Protein AF-A0A6M0C3X0-F1 (afdb_monomer_lite)

Foldseek 3Di:
DFDDPPDVLVVVLVVVQLVLCLDLVSLAFEDAAEDELVVLVVLPDPDDSLLSVLLQLVLSVLVCQQPSPNYDVQSNVLSCVLCVVLVNNVLVVQDDPPDRDSVSSSNSSSVRVVPDPDPSLVSVVVNQVSSCVVPVRHAYHYHYDGLVVCVVPVRSLVSVLVVVLVNLVVCCVPPVPDGRYYYDHDDDPVSVCCSLVVDVSSVVRCVVVDDDDAQDDPVRLVVVLVVVLCQLCQQCVQPPCSVVLNVQLVVQDPDPDSHPVSSCCRNVVSNVVSCCVRPVPDPPVPLLVVQQVVLVVVCCVQCVVVVVDPQKDKDRKDALDWDAFQAPRDTDGARTKMFIDGNNHGQEIEGEHGDQGQCLVVVVVVVLVSCVRNPAAQDDDPPGRHHAAEYEYQDYDVSSCSVCVVSRYHYHHDDDDNPPPDDDDDDDDDDDDDDDDDDDDDDDDDDDDLQAQALLPHDLVLVCVLLPPLPDDSVLSVVSNVVSVVPQQPDLVSSCVVSVPDVSSSVVVVVSVVVSNHDRDD

pLDDT: mean 77.91, std 17.16, range [23.22, 95.31]

Structure (mmCIF, N/CA/C/O backbone):
data_AF-A0A6M0C3X0-F1
#
_entry.id   AF-A0A6M0C3X0-F1
#
loop_
_atom_site.group_PDB
_atom_site.id
_atom_site.type_symbol
_atom_site.label_atom_id
_atom_site.label_alt_id
_atom_site.label_comp_id
_atom_site.label_asym_id
_atom_site.label_entity_id
_atom_site.label_seq_id
_atom_site.pdbx_PDB_ins_code
_atom_site.Cartn_x
_atom_site.Cartn_y
_atom_site.Cartn_z
_atom_site.occupancy
_atom_site.B_iso_or_equiv
_atom_site.auth_seq_id
_atom_site.auth_comp_id
_atom_site.auth_asym_id
_atom_site.auth_atom_id
_atom_site.pdbx_PDB_model_num
ATOM 1 N N . MET A 1 1 ? 10.746 2.101 22.761 1.00 28.36 1 MET A N 1
ATOM 2 C CA . MET A 1 1 ? 11.805 2.756 21.949 1.00 28.36 1 MET A CA 1
ATOM 3 C C . MET A 1 1 ? 11.335 2.707 20.509 1.00 28.36 1 MET A C 1
ATOM 5 O O . MET A 1 1 ? 11.129 1.598 20.036 1.00 28.36 1 MET A O 1
ATOM 9 N N . ALA A 1 2 ? 11.105 3.856 19.858 1.00 27.30 2 ALA A N 1
ATOM 10 C CA . ALA A 1 2 ? 10.374 3.912 18.584 1.00 27.30 2 ALA A CA 1
ATOM 11 C C . ALA A 1 2 ? 10.942 2.934 17.539 1.00 27.30 2 ALA A C 1
ATOM 13 O O . ALA A 1 2 ? 12.128 2.980 17.197 1.00 27.30 2 ALA A O 1
ATOM 14 N N . ALA A 1 3 ? 10.101 2.012 17.077 1.00 32.88 3 ALA A N 1
ATOM 15 C CA . ALA A 1 3 ? 10.503 0.918 16.213 1.00 32.88 3 ALA A CA 1
ATOM 16 C C . ALA A 1 3 ? 10.848 1.430 14.807 1.00 32.88 3 ALA A C 1
ATOM 18 O O . ALA A 1 3 ? 9.966 1.859 14.071 1.00 32.88 3 ALA A O 1
ATOM 19 N N . PHE A 1 4 ? 12.127 1.320 14.425 1.00 40.31 4 PHE A N 1
ATOM 20 C CA . PHE A 1 4 ? 12.631 1.690 13.095 1.00 40.31 4 PHE A CA 1
ATOM 21 C C . PHE A 1 4 ? 11.712 1.244 11.944 1.00 40.31 4 PHE A C 1
ATOM 23 O O . PHE A 1 4 ? 11.176 0.129 11.980 1.00 40.31 4 PHE A O 1
ATOM 30 N N . LEU A 1 5 ? 11.657 2.070 10.892 1.00 38.56 5 LEU A N 1
ATOM 31 C CA . LEU A 1 5 ? 11.072 1.782 9.575 1.00 38.56 5 LEU A CA 1
ATOM 32 C C . LEU A 1 5 ? 11.358 0.345 9.098 1.00 38.56 5 LEU A C 1
ATOM 34 O O . LEU A 1 5 ? 12.407 -0.234 9.389 1.00 38.56 5 LEU A O 1
ATOM 38 N N . GLY A 1 6 ? 10.402 -0.255 8.383 1.00 47.75 6 GLY A N 1
ATOM 39 C CA . GLY A 1 6 ? 10.494 -1.664 7.984 1.00 47.75 6 GLY A CA 1
ATOM 40 C C . GLY A 1 6 ? 10.479 -2.615 9.186 1.00 47.75 6 GLY A C 1
ATOM 41 O O . GLY A 1 6 ? 11.300 -3.531 9.282 1.00 47.75 6 GLY A O 1
ATOM 42 N N . SER A 1 7 ? 9.619 -2.357 10.176 1.00 61.41 7 SER A N 1
ATOM 43 C CA . SER A 1 7 ? 9.291 -3.344 11.212 1.00 61.41 7 SER A CA 1
ATOM 44 C C . SER A 1 7 ? 8.115 -4.191 10.721 1.00 61.41 7 SER A C 1
ATOM 46 O O . SER A 1 7 ? 7.208 -3.648 10.098 1.00 61.41 7 SER A O 1
ATOM 48 N N . GLY A 1 8 ? 8.102 -5.507 10.976 1.00 64.88 8 GLY A N 1
ATOM 49 C CA . GLY A 1 8 ? 7.090 -6.410 10.390 1.00 64.88 8 GLY A CA 1
ATOM 50 C C . GLY A 1 8 ? 5.639 -6.004 10.690 1.00 64.88 8 GLY A C 1
ATOM 51 O O . GLY A 1 8 ? 4.750 -6.216 9.871 1.00 64.88 8 GLY A O 1
ATOM 52 N N . LYS A 1 9 ? 5.423 -5.326 11.824 1.00 75.19 9 LYS A N 1
ATOM 53 C CA . LYS A 1 9 ? 4.144 -4.731 12.227 1.00 75.19 9 LYS A CA 1
ATOM 54 C C . LYS A 1 9 ? 3.730 -3.545 11.328 1.00 75.19 9 LYS A C 1
ATOM 56 O O . LYS A 1 9 ? 2.585 -3.477 10.895 1.00 75.19 9 LYS A O 1
ATOM 61 N N . THR A 1 10 ? 4.678 -2.673 10.971 1.00 71.44 10 THR A N 1
ATOM 62 C CA . THR A 1 10 ? 4.499 -1.559 10.024 1.00 71.44 10 THR A CA 1
ATOM 63 C C . THR A 1 10 ? 4.261 -2.092 8.616 1.00 71.44 10 THR A C 1
ATOM 65 O O . THR A 1 10 ? 3.322 -1.674 7.948 1.00 71.44 10 THR A O 1
ATOM 68 N N . SER A 1 11 ? 5.060 -3.075 8.187 1.00 69.81 11 SER A N 1
ATOM 69 C CA . SER A 1 11 ? 4.903 -3.739 6.888 1.00 69.81 11 SER A CA 1
ATOM 70 C C . SER A 1 11 ? 3.534 -4.410 6.742 1.00 69.81 11 SER A C 1
ATOM 72 O O . SER A 1 11 ? 2.949 -4.344 5.666 1.00 69.81 11 SER A O 1
ATOM 74 N N . LEU A 1 12 ? 2.988 -4.993 7.818 1.00 74.81 12 LEU A N 1
ATOM 75 C CA . LEU A 1 12 ? 1.622 -5.520 7.834 1.00 74.81 12 LEU A CA 1
ATOM 76 C C . LEU A 1 12 ? 0.574 -4.412 7.656 1.00 74.81 12 LEU A C 1
ATOM 78 O O . LEU A 1 12 ? -0.332 -4.581 6.845 1.00 74.81 12 LEU A O 1
ATOM 82 N N . LEU A 1 13 ? 0.686 -3.283 8.367 1.00 81.19 13 LEU A N 1
ATOM 83 C CA . LEU A 1 13 ? -0.263 -2.174 8.208 1.00 81.19 13 LEU A CA 1
ATOM 84 C C . LEU A 1 13 ? -0.214 -1.570 6.798 1.00 81.19 13 LEU A C 1
ATOM 86 O O . LEU A 1 13 ? -1.268 -1.389 6.193 1.00 81.19 13 LEU A O 1
ATOM 90 N N . THR A 1 14 ? 0.979 -1.348 6.241 1.00 76.44 14 THR A N 1
ATOM 91 C CA . THR A 1 14 ? 1.135 -0.878 4.854 1.00 76.44 14 THR A CA 1
ATOM 92 C C . THR A 1 14 ? 0.569 -1.890 3.857 1.00 76.44 14 THR A C 1
ATOM 94 O O . THR A 1 14 ? -0.170 -1.506 2.953 1.00 76.44 14 THR A O 1
ATOM 97 N N . TYR A 1 15 ? 0.815 -3.191 4.052 1.00 74.56 15 TYR A N 1
ATOM 98 C CA . TYR A 1 15 ? 0.227 -4.235 3.211 1.00 74.56 15 TYR A CA 1
ATOM 99 C C . TYR A 1 15 ? -1.308 -4.250 3.284 1.00 74.56 15 TYR A C 1
ATOM 101 O O . TYR A 1 15 ? -1.959 -4.362 2.246 1.00 74.56 15 TYR A O 1
ATOM 109 N N . LEU A 1 16 ? -1.901 -4.106 4.475 1.00 79.00 16 LEU A N 1
ATOM 110 C CA . LEU A 1 16 ? -3.356 -4.020 4.637 1.00 79.00 16 LEU A CA 1
ATOM 111 C C . LEU A 1 16 ? -3.921 -2.775 3.940 1.00 79.00 16 LEU A C 1
ATOM 113 O O . LEU A 1 16 ? -4.847 -2.910 3.143 1.00 79.00 16 LEU A O 1
ATOM 117 N N . HIS A 1 17 ? -3.317 -1.603 4.164 1.00 82.00 17 HIS A N 1
ATOM 118 C CA . HIS A 1 17 ? -3.693 -0.337 3.530 1.00 82.00 17 HIS A CA 1
ATOM 119 C C . HIS A 1 17 ? -3.695 -0.448 1.997 1.00 82.00 17 HIS A C 1
ATOM 121 O O . HIS A 1 17 ? -4.724 -0.244 1.352 1.00 82.00 17 HIS A O 1
ATOM 127 N N . GLU A 1 18 ? -2.571 -0.869 1.414 1.00 73.81 18 GLU A N 1
ATOM 128 C CA . GLU A 1 18 ? -2.433 -1.115 -0.024 1.00 73.81 18 GLU A CA 1
ATOM 129 C C . GLU A 1 18 ? -3.408 -2.183 -0.556 1.00 73.81 18 GLU A C 1
ATOM 131 O O . GLU A 1 18 ? -3.820 -2.124 -1.713 1.00 73.81 18 GLU A O 1
ATOM 136 N N . LEU A 1 19 ? -3.763 -3.204 0.238 1.00 73.38 19 LEU A N 1
ATOM 137 C CA . LEU A 1 19 ? -4.697 -4.252 -0.191 1.00 73.38 19 LEU A CA 1
ATOM 138 C C . LEU A 1 19 ? -6.124 -3.707 -0.285 1.00 73.38 19 LEU A C 1
ATOM 140 O O . LEU A 1 19 ? -6.834 -4.045 -1.230 1.00 73.38 19 LEU A O 1
ATOM 144 N N . THR A 1 20 ? -6.517 -2.832 0.640 1.00 72.31 20 THR A N 1
ATOM 145 C CA . THR A 1 20 ? -7.802 -2.130 0.573 1.00 72.31 20 THR A CA 1
ATOM 146 C C . THR A 1 20 ? -7.845 -1.056 -0.517 1.00 72.31 20 THR A C 1
ATOM 148 O O . THR A 1 20 ? -8.869 -0.930 -1.179 1.00 72.31 20 THR A O 1
ATOM 151 N N . THR A 1 21 ? -6.758 -0.322 -0.784 1.00 69.81 21 THR A N 1
ATOM 152 C CA . THR A 1 21 ? -6.765 0.727 -1.825 1.00 69.81 21 THR A CA 1
ATOM 153 C C . THR A 1 21 ? -6.617 0.195 -3.253 1.00 69.81 21 THR A C 1
ATOM 155 O O . THR A 1 21 ? -7.042 0.868 -4.184 1.00 69.81 21 THR A O 1
ATOM 158 N N . THR A 1 22 ? -6.071 -1.011 -3.460 1.00 68.25 22 THR A N 1
ATOM 159 C CA . THR A 1 22 ? -5.937 -1.620 -4.807 1.00 68.25 22 THR A CA 1
ATOM 160 C C . THR A 1 22 ? -7.127 -2.483 -5.244 1.00 68.25 22 THR A C 1
ATOM 162 O O . THR A 1 22 ? -7.141 -2.976 -6.375 1.00 68.25 22 THR A O 1
ATOM 165 N N . GLN A 1 23 ? -8.138 -2.674 -4.389 1.00 73.69 23 GLN A N 1
ATOM 166 C CA . GLN A 1 23 ? -9.335 -3.462 -4.701 1.00 73.69 23 GLN A CA 1
ATOM 167 C C . GLN A 1 23 ? -10.569 -2.570 -4.887 1.00 73.69 23 GLN A C 1
ATOM 169 O O . GLN A 1 23 ? -11.044 -1.940 -3.945 1.00 73.69 23 GLN A O 1
ATOM 174 N N . SER A 1 24 ? -11.154 -2.604 -6.086 1.00 69.19 24 SER A N 1
ATOM 175 C CA . SER A 1 24 ? -12.258 -1.728 -6.519 1.00 69.19 24 SER A CA 1
ATOM 176 C C . SER A 1 24 ? -13.534 -1.794 -5.668 1.00 69.19 24 SER A C 1
ATOM 178 O O . SER A 1 24 ? -14.304 -0.835 -5.642 1.00 69.19 24 SER A O 1
ATOM 180 N N . ASN A 1 25 ? -13.767 -2.903 -4.958 1.00 71.88 25 ASN A N 1
ATOM 181 C CA . ASN A 1 25 ? -14.879 -3.026 -4.011 1.00 71.88 25 ASN A CA 1
ATOM 182 C C . ASN A 1 25 ? -14.646 -2.199 -2.737 1.00 71.88 25 ASN A C 1
ATOM 184 O O . ASN A 1 25 ? -15.593 -1.637 -2.201 1.00 71.88 25 ASN A O 1
ATOM 188 N N . TYR A 1 26 ? -13.405 -2.106 -2.258 1.00 76.50 26 TYR A N 1
ATOM 189 C CA . TYR A 1 26 ? -13.052 -1.323 -1.072 1.00 76.50 26 TYR A CA 1
ATOM 190 C C . TYR A 1 26 ? -12.818 0.150 -1.433 1.00 76.50 26 TYR A C 1
ATOM 192 O O . TYR A 1 26 ? -13.297 1.029 -0.725 1.00 76.50 26 TYR A O 1
ATOM 200 N N . GLU A 1 27 ? -12.200 0.426 -2.584 1.00 75.00 27 GLU A N 1
ATOM 201 C CA . GLU A 1 27 ? -11.967 1.769 -3.149 1.00 75.00 27 GLU A CA 1
ATOM 202 C C . GLU A 1 27 ? -13.231 2.661 -3.201 1.00 75.00 27 GLU A C 1
ATOM 204 O O . GLU A 1 27 ? -13.139 3.884 -3.071 1.00 75.00 27 GLU A O 1
ATOM 209 N N . LYS A 1 28 ? -14.410 2.042 -3.369 1.00 83.88 28 LYS A N 1
ATOM 210 C CA . LYS A 1 28 ? -15.728 2.700 -3.476 1.00 83.88 28 LYS A CA 1
ATOM 211 C C . LYS A 1 28 ? -16.573 2.660 -2.200 1.00 83.88 28 LYS A C 1
ATOM 213 O O . LYS A 1 28 ? -17.499 3.456 -2.066 1.00 83.88 28 LYS A O 1
ATOM 218 N N . HIS A 1 29 ? -16.272 1.727 -1.297 1.00 89.00 29 HIS A N 1
ATOM 219 C CA . HIS A 1 29 ? -17.084 1.395 -0.120 1.00 89.00 29 HIS A CA 1
ATOM 220 C C . HIS A 1 29 ? -16.247 1.389 1.170 1.00 89.00 29 HIS A C 1
ATOM 222 O O . HIS A 1 29 ? -16.525 0.628 2.098 1.00 89.00 29 HIS A O 1
ATOM 228 N N . SER A 1 30 ? -15.187 2.201 1.245 1.00 90.50 30 SER A N 1
ATOM 229 C CA . SER A 1 30 ? -14.427 2.372 2.483 1.00 90.50 30 SER A CA 1
ATOM 230 C C . SER A 1 30 ? -13.700 3.710 2.603 1.00 90.50 30 SER A C 1
ATOM 232 O O . SER A 1 30 ? -13.371 4.364 1.613 1.00 90.50 30 SER A O 1
ATOM 234 N N . VAL A 1 31 ? -13.409 4.079 3.852 1.00 92.00 31 VAL A N 1
ATOM 235 C CA . VAL A 1 31 ? -12.349 5.029 4.213 1.00 92.00 31 VAL A CA 1
ATOM 236 C C . VAL A 1 31 ? -11.268 4.243 4.942 1.00 92.00 31 VAL A C 1
ATOM 238 O O . VAL A 1 31 ? -11.559 3.561 5.925 1.00 92.00 31 VAL A O 1
ATOM 241 N N . VAL A 1 32 ? -10.024 4.360 4.479 1.00 90.81 32 VAL A N 1
ATOM 242 C CA . VAL A 1 32 ? -8.858 3.703 5.081 1.00 90.81 32 VAL A CA 1
ATOM 243 C C . VAL A 1 32 ? -7.817 4.759 5.422 1.00 90.81 32 VAL A C 1
ATOM 245 O O . VAL A 1 32 ? -7.410 5.531 4.557 1.00 90.81 32 VAL A O 1
ATOM 248 N N . ILE A 1 33 ? -7.409 4.817 6.690 1.00 91.19 33 ILE A N 1
ATOM 249 C CA . ILE A 1 33 ? -6.512 5.853 7.218 1.00 91.19 33 ILE A CA 1
ATOM 250 C C . ILE A 1 33 ? -5.393 5.180 8.015 1.00 91.19 33 ILE A C 1
ATOM 252 O O . ILE A 1 33 ? -5.630 4.620 9.087 1.00 91.19 33 ILE A O 1
ATOM 256 N N . GLN A 1 34 ? -4.166 5.243 7.492 1.00 90.38 34 GLN A N 1
ATOM 257 C CA . GLN A 1 34 ? -2.955 4.756 8.159 1.00 90.38 34 GLN A CA 1
ATOM 258 C C . GLN A 1 34 ? -2.162 5.923 8.759 1.00 90.38 34 GLN A C 1
ATOM 260 O O . GLN A 1 34 ? -1.884 6.906 8.073 1.00 90.38 34 GLN A O 1
ATOM 265 N N . PHE A 1 35 ? -1.781 5.823 10.036 1.00 89.00 35 PHE A N 1
ATOM 266 C CA . PHE A 1 35 ? -0.968 6.841 10.709 1.00 89.00 35 PHE A CA 1
ATOM 267 C C . PHE A 1 35 ? -0.206 6.288 11.926 1.00 89.00 35 PHE A C 1
ATOM 269 O O . PHE A 1 35 ? -0.736 5.442 12.645 1.00 89.00 35 PHE A O 1
ATOM 276 N N . PRO A 1 36 ? 1.016 6.772 12.206 1.00 88.44 36 PRO A N 1
ATOM 277 C CA . PRO A 1 36 ? 1.690 6.525 13.473 1.00 88.44 36 PRO A CA 1
ATOM 278 C C . PRO A 1 36 ? 1.193 7.491 14.561 1.00 88.44 36 PRO A C 1
ATOM 280 O O . PRO A 1 36 ? 0.919 8.665 14.298 1.00 88.44 36 PRO A O 1
ATOM 283 N N . LEU A 1 37 ? 1.133 7.032 15.813 1.00 88.12 37 LEU A N 1
ATOM 284 C CA . LEU A 1 37 ? 0.724 7.868 16.953 1.00 88.12 37 LEU A CA 1
ATOM 285 C C . LEU A 1 37 ? 1.691 9.027 17.241 1.00 88.12 37 LEU A C 1
ATOM 287 O O . LEU A 1 37 ? 1.273 10.059 17.770 1.00 88.12 37 LEU A O 1
ATOM 291 N N . SER A 1 38 ? 2.956 8.912 16.830 1.00 83.75 38 SER A N 1
ATOM 292 C CA . SER A 1 38 ? 3.954 9.980 16.946 1.00 83.75 38 SER A CA 1
ATOM 293 C C . SER A 1 38 ? 3.544 11.276 16.227 1.00 83.75 38 SER A C 1
ATOM 295 O O . SER A 1 38 ? 3.835 12.362 16.733 1.00 83.75 38 SER A O 1
ATOM 297 N N . HIS A 1 39 ? 2.779 11.196 15.127 1.00 84.81 39 HIS A N 1
ATOM 298 C CA . HIS A 1 39 ? 2.243 12.371 14.423 1.00 84.81 39 HIS A CA 1
ATOM 299 C C . HIS A 1 39 ? 1.322 13.230 15.301 1.00 84.81 39 HIS A C 1
ATOM 301 O O . HIS A 1 39 ? 1.313 14.454 15.173 1.00 84.81 39 HIS A O 1
ATOM 307 N N . LEU A 1 40 ? 0.571 12.631 16.232 1.00 84.62 40 LEU A N 1
ATOM 308 C CA . LEU A 1 40 ? -0.314 13.380 17.136 1.00 84.62 40 LEU A CA 1
ATOM 309 C C . LEU A 1 40 ? 0.483 14.322 18.047 1.00 84.62 40 LEU A C 1
ATOM 311 O O . LEU A 1 40 ? -0.003 15.378 18.448 1.00 84.62 40 LEU A O 1
ATOM 315 N N . ARG A 1 41 ? 1.739 13.962 18.326 1.00 75.75 41 ARG A N 1
ATOM 316 C CA . ARG A 1 41 ? 2.667 14.719 19.171 1.00 75.75 41 ARG A CA 1
ATOM 317 C C . ARG A 1 41 ? 3.322 15.882 18.420 1.00 75.75 41 ARG A C 1
ATOM 319 O O . ARG A 1 41 ? 3.753 16.837 19.059 1.00 75.75 41 ARG A O 1
ATOM 326 N N . THR A 1 42 ? 3.345 15.847 17.082 1.00 67.38 42 THR A N 1
ATOM 327 C CA . THR A 1 42 ? 3.777 16.978 16.238 1.00 67.38 42 THR A CA 1
ATOM 328 C C . THR A 1 42 ? 2.650 17.973 15.939 1.00 67.38 42 THR A C 1
ATOM 330 O O . THR A 1 42 ? 2.914 19.057 15.420 1.00 67.38 42 THR A O 1
ATOM 333 N N . VAL A 1 43 ? 1.391 17.650 16.269 1.00 65.75 43 VAL A N 1
ATOM 334 C CA . VAL A 1 43 ? 0.272 18.603 16.182 1.00 65.75 43 VAL A CA 1
ATOM 335 C C . VAL A 1 43 ? 0.422 19.654 17.286 1.00 65.75 43 VAL A C 1
ATOM 337 O O . VAL A 1 43 ? 0.132 19.405 18.458 1.00 65.75 43 VAL A O 1
ATOM 340 N N . GLY A 1 44 ? 0.885 20.843 16.890 1.00 54.44 44 GLY A N 1
ATOM 341 C CA . GLY A 1 44 ? 1.115 21.992 17.767 1.00 54.44 44 GLY A CA 1
ATOM 342 C C . GLY A 1 44 ? -0.174 22.584 18.338 1.00 54.44 44 GLY A C 1
ATOM 343 O O . GLY A 1 44 ? -0.687 23.577 17.829 1.00 54.44 44 GLY A O 1
ATOM 344 N N . SER A 1 45 ? -0.688 21.974 19.403 1.00 63.06 45 SER A N 1
ATOM 345 C CA . SER A 1 45 ? -1.803 22.479 20.204 1.00 63.06 45 SER A CA 1
ATOM 346 C C . SER A 1 45 ? -1.690 22.037 21.669 1.00 63.06 45 SER A C 1
ATOM 348 O O . SER A 1 45 ? -1.028 21.044 21.984 1.00 63.06 45 SER A O 1
ATOM 350 N N . SER A 1 46 ? -2.332 22.778 22.572 1.00 62.59 46 SER A N 1
ATOM 351 C CA . SER A 1 46 ? -2.334 22.534 24.024 1.00 62.59 46 SER A CA 1
ATOM 352 C C . SER A 1 46 ? -3.375 21.506 24.488 1.00 62.59 46 SER A C 1
ATOM 354 O O . SER A 1 46 ? -3.405 21.165 25.668 1.00 62.59 46 SER A O 1
ATOM 356 N N . HIS A 1 47 ? -4.221 21.002 23.585 1.00 75.31 47 HIS A N 1
ATOM 357 C CA . HIS A 1 47 ? -5.247 20.011 23.917 1.00 75.31 47 HIS A CA 1
ATOM 358 C C . HIS A 1 47 ? -4.636 18.656 24.307 1.00 75.31 47 HIS A C 1
ATOM 360 O O . HIS A 1 47 ? -3.507 18.322 23.924 1.00 75.31 47 HIS A O 1
ATOM 366 N N . ASN A 1 48 ? -5.419 17.868 25.046 1.00 82.69 48 ASN A N 1
ATOM 367 C CA . ASN A 1 48 ? -5.050 16.523 25.478 1.00 82.69 48 ASN A CA 1
ATOM 368 C C . ASN A 1 48 ? -4.895 15.543 24.295 1.00 82.69 48 ASN A C 1
ATOM 370 O O . ASN A 1 48 ? -5.223 15.849 23.141 1.00 82.69 48 ASN A O 1
ATOM 374 N N . PHE A 1 49 ? -4.356 14.358 24.581 1.00 87.12 49 PHE A N 1
ATOM 375 C CA . PHE A 1 49 ? -4.069 13.345 23.566 1.00 87.12 49 PHE A CA 1
ATOM 376 C C . PHE A 1 49 ? -5.358 12.831 22.904 1.00 87.12 49 PHE A C 1
ATOM 378 O O . PHE A 1 49 ? -5.388 12.631 21.690 1.00 87.12 49 PHE A O 1
ATOM 385 N N . SER A 1 50 ? -6.443 12.717 23.676 1.00 86.56 50 SER A N 1
ATOM 386 C CA . SER A 1 50 ? -7.777 12.353 23.180 1.00 86.56 50 SER A CA 1
ATOM 387 C C . SER A 1 50 ? -8.285 13.276 22.066 1.00 86.56 50 SER A C 1
ATOM 389 O O . SER A 1 50 ? -8.580 12.804 20.967 1.00 86.56 50 SER A O 1
ATOM 391 N N . ILE A 1 51 ? -8.323 14.595 22.296 1.00 87.69 51 ILE A N 1
ATOM 392 C CA . ILE A 1 51 ? -8.778 15.573 21.291 1.00 87.69 51 ILE A CA 1
ATOM 393 C C . ILE A 1 51 ? -7.879 15.525 20.050 1.00 87.69 51 ILE A C 1
ATOM 395 O O . ILE A 1 51 ? -8.379 15.547 18.928 1.00 87.69 51 ILE A O 1
ATOM 399 N N . LYS A 1 52 ? -6.556 15.394 20.225 1.00 89.38 52 LYS A N 1
ATOM 400 C CA . LYS A 1 52 ? -5.611 15.279 19.101 1.00 89.38 52 LYS A CA 1
ATOM 401 C C . LYS A 1 52 ? -5.874 14.040 18.244 1.00 89.38 52 LYS A C 1
ATOM 403 O O . LYS A 1 52 ? -5.902 14.161 17.020 1.00 89.38 52 LYS A O 1
ATOM 408 N N . LEU A 1 53 ? -6.109 12.882 18.865 1.00 90.44 53 LEU A N 1
ATOM 409 C CA . LEU A 1 53 ? -6.438 11.638 18.167 1.00 90.44 53 LEU A CA 1
ATOM 410 C C . LEU A 1 53 ? -7.748 11.766 17.375 1.00 90.44 53 LEU A C 1
ATOM 412 O O . LEU A 1 53 ? -7.766 11.437 16.190 1.00 90.44 53 LEU A O 1
ATOM 416 N N . TYR A 1 54 ? -8.820 12.283 17.988 1.00 91.44 54 TYR A N 1
ATOM 417 C CA . TYR A 1 54 ? -10.105 12.450 17.300 1.00 91.44 54 TYR A CA 1
ATOM 418 C C . TYR A 1 54 ? -10.058 13.506 16.188 1.00 91.44 54 TYR A C 1
ATOM 420 O O . TYR A 1 54 ? -10.562 13.239 15.100 1.00 91.44 54 TYR A O 1
ATOM 428 N N . CYS A 1 55 ? -9.416 14.662 16.398 1.00 90.62 55 CYS A N 1
ATOM 429 C CA . CYS A 1 55 ? -9.239 15.675 15.349 1.00 90.62 55 CYS A CA 1
ATOM 430 C C . CYS A 1 55 ? -8.430 15.155 14.151 1.00 90.62 55 CYS A C 1
ATOM 432 O O . CYS A 1 55 ? -8.729 15.520 13.015 1.00 90.62 55 CYS A O 1
ATOM 434 N N . TYR A 1 56 ? -7.433 14.294 14.384 1.00 91.19 56 TYR A N 1
ATOM 435 C CA . TYR A 1 56 ? -6.680 13.640 13.313 1.00 91.19 56 TYR A CA 1
ATOM 436 C C . TYR A 1 56 ? -7.567 12.632 12.567 1.00 91.19 56 TYR A C 1
ATOM 438 O O . TYR A 1 56 ? -7.777 12.770 11.366 1.00 91.19 56 TYR A O 1
ATOM 446 N N . ILE A 1 57 ? -8.156 11.670 13.290 1.00 93.12 57 ILE A N 1
ATOM 447 C CA . ILE A 1 57 ? -9.038 10.628 12.738 1.00 93.12 57 ILE A CA 1
ATOM 448 C C . ILE A 1 57 ? -10.179 11.234 11.913 1.00 93.12 57 ILE A C 1
ATOM 450 O O . ILE A 1 57 ? -10.387 10.835 10.768 1.00 93.12 57 ILE A O 1
ATOM 454 N N . LEU A 1 58 ? -10.900 12.213 12.462 1.00 94.25 58 LEU A N 1
ATOM 455 C CA . LEU A 1 58 ? -12.027 12.850 11.784 1.00 94.25 58 LEU A CA 1
ATOM 456 C C . LEU A 1 58 ? -11.561 13.759 10.643 1.00 94.25 58 LEU A C 1
ATOM 458 O O . LEU A 1 58 ? -12.169 13.726 9.578 1.00 94.25 58 LEU A O 1
ATOM 462 N N . GLY A 1 59 ? -10.465 14.503 10.815 1.00 92.81 59 GLY A N 1
ATOM 463 C CA . GLY A 1 59 ? -9.901 15.351 9.765 1.00 92.81 59 GLY A CA 1
ATOM 464 C C . GLY A 1 59 ? -9.513 14.562 8.510 1.00 92.81 59 GLY A C 1
ATOM 465 O O . GLY A 1 59 ? -9.884 14.954 7.406 1.00 92.81 59 GLY A O 1
ATOM 466 N N . ASP A 1 60 ? -8.838 13.420 8.663 1.00 93.44 60 ASP A N 1
ATOM 467 C CA . ASP A 1 60 ? -8.557 12.507 7.547 1.00 93.44 60 ASP A CA 1
ATOM 468 C C . ASP A 1 60 ? -9.834 11.816 7.019 1.00 93.44 60 ASP A C 1
ATOM 470 O O . ASP A 1 60 ? -9.948 11.579 5.817 1.00 93.44 60 ASP A O 1
ATOM 474 N N . THR A 1 61 ? -10.827 11.539 7.874 1.00 95.31 61 THR A N 1
ATOM 475 C CA . THR A 1 61 ? -12.093 10.894 7.464 1.00 95.31 61 THR A CA 1
ATOM 476 C C . THR A 1 61 ? -12.951 11.809 6.599 1.00 95.31 61 THR A C 1
ATOM 478 O O . THR A 1 61 ? -13.301 11.431 5.483 1.00 95.31 61 THR A O 1
ATOM 481 N N . PHE A 1 62 ? -13.249 13.028 7.058 1.00 94.88 62 PHE A N 1
ATOM 482 C CA . PHE A 1 62 ? -13.976 14.019 6.261 1.00 94.88 62 PHE A CA 1
ATOM 483 C C . PHE A 1 62 ? -13.212 14.376 4.983 1.00 94.88 62 PHE A C 1
ATOM 485 O O . PHE A 1 62 ? -13.830 14.503 3.926 1.00 94.88 62 PHE A O 1
ATOM 492 N N . TRP A 1 63 ? -11.875 14.456 5.041 1.00 92.25 63 TRP A N 1
ATOM 493 C CA . TRP A 1 63 ? -11.059 14.633 3.842 1.00 92.25 63 TRP A CA 1
ATOM 494 C C . TRP A 1 63 ? -11.348 13.552 2.793 1.00 92.25 63 TRP A C 1
ATOM 496 O O . TRP A 1 63 ? -11.689 13.890 1.658 1.00 92.25 63 TRP A O 1
ATOM 506 N N . GLN A 1 64 ? -11.260 12.273 3.174 1.00 91.31 64 GLN A N 1
ATOM 507 C CA . GLN A 1 64 ? -11.497 11.147 2.266 1.00 91.31 64 GLN A CA 1
ATOM 508 C C . GLN A 1 64 ? -12.947 11.086 1.773 1.00 91.31 64 GLN A C 1
ATOM 510 O O . GLN A 1 64 ? -13.161 10.936 0.572 1.00 91.31 64 GLN A O 1
ATOM 515 N N . LEU A 1 65 ? -13.936 11.254 2.660 1.00 93.19 65 LEU A N 1
ATOM 516 C CA . LEU A 1 65 ? -15.358 11.224 2.291 1.00 93.19 65 LEU A CA 1
ATOM 517 C C . LEU A 1 65 ? -15.713 12.295 1.246 1.00 93.19 65 LEU A C 1
ATOM 519 O O . LEU A 1 65 ? -16.492 12.022 0.339 1.00 93.19 65 LEU A O 1
ATOM 523 N N . ILE A 1 66 ? -15.126 13.492 1.344 1.00 90.31 66 ILE A N 1
ATOM 524 C CA . ILE A 1 66 ? -15.422 14.614 0.442 1.00 90.31 66 ILE A CA 1
ATOM 525 C C . ILE A 1 66 ? -1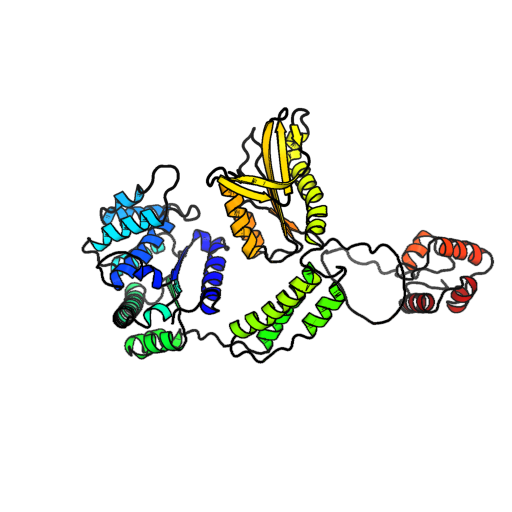4.609 14.528 -0.863 1.00 90.31 66 ILE A C 1
ATOM 527 O O . ILE A 1 66 ? -15.154 14.776 -1.940 1.00 90.31 66 ILE A O 1
ATOM 531 N N . HIS A 1 67 ? -13.318 14.176 -0.794 1.00 85.75 67 HIS A N 1
ATOM 532 C CA . HIS A 1 67 ? -12.384 14.341 -1.920 1.00 85.75 67 HIS A CA 1
ATOM 533 C C . HIS A 1 67 ? -12.078 13.055 -2.704 1.00 85.75 67 HIS A C 1
ATOM 535 O O . HIS A 1 67 ? -11.612 13.151 -3.842 1.00 85.75 67 HIS A O 1
ATOM 541 N N . ASN A 1 68 ? -12.341 11.857 -2.165 1.00 84.62 68 ASN A N 1
ATOM 542 C CA . ASN A 1 68 ? -12.157 10.617 -2.926 1.00 84.62 68 ASN A CA 1
ATOM 543 C C . ASN A 1 68 ? -13.183 10.563 -4.074 1.00 84.62 68 ASN A C 1
ATOM 545 O O . ASN A 1 68 ? -14.397 10.495 -3.860 1.00 84.62 68 ASN A O 1
ATOM 549 N N . GLN A 1 69 ? -12.700 10.598 -5.317 1.00 82.62 69 GLN A N 1
ATOM 550 C CA . GLN A 1 69 ? -13.557 10.637 -6.504 1.00 82.62 69 GLN A CA 1
ATOM 551 C C . GLN A 1 69 ? -14.401 9.362 -6.664 1.00 82.62 69 GLN A C 1
ATOM 553 O O . GLN A 1 69 ? -15.543 9.463 -7.108 1.00 82.62 69 GLN A O 1
ATOM 558 N N . ASN A 1 70 ? -13.904 8.208 -6.204 1.00 84.31 70 ASN A N 1
ATOM 559 C CA . ASN A 1 70 ? -14.534 6.895 -6.378 1.00 84.31 70 ASN A CA 1
ATOM 560 C C . ASN A 1 70 ? -15.766 6.635 -5.493 1.00 84.31 70 ASN A C 1
ATOM 562 O O . ASN A 1 70 ? -16.537 5.721 -5.793 1.00 84.31 70 ASN A O 1
ATOM 566 N N . LEU A 1 71 ? -15.960 7.398 -4.411 1.00 87.50 71 LEU A N 1
ATOM 567 C CA . LEU A 1 71 ? -17.106 7.212 -3.512 1.00 87.50 71 LEU A CA 1
ATOM 568 C C . LEU A 1 71 ? -18.415 7.705 -4.149 1.00 87.50 71 LEU A C 1
ATOM 570 O O . LEU A 1 71 ? -18.413 8.640 -4.956 1.00 87.50 71 LEU A O 1
ATOM 574 N N . LEU A 1 72 ? -19.534 7.101 -3.739 1.00 88.19 72 LEU A N 1
ATOM 575 C CA . LEU A 1 72 ? -20.886 7.492 -4.157 1.00 88.19 72 LEU A CA 1
ATOM 576 C C . LEU A 1 72 ? -21.171 8.971 -3.813 1.00 88.19 72 LEU A C 1
ATOM 578 O O . LEU A 1 72 ? -20.810 9.391 -2.712 1.00 88.19 72 LEU A O 1
ATOM 582 N N . PRO A 1 73 ? -21.834 9.758 -4.689 1.00 90.12 73 PRO A N 1
ATOM 583 C CA . PRO A 1 73 ? -22.139 11.170 -4.427 1.00 90.12 73 PRO A CA 1
ATOM 584 C C . PRO A 1 73 ? -22.862 11.401 -3.096 1.00 90.12 73 PRO A C 1
ATOM 586 O O . PRO A 1 73 ? -22.449 12.252 -2.316 1.00 90.12 73 PRO A O 1
ATOM 589 N N . ASP A 1 74 ? -23.859 10.573 -2.789 1.00 92.38 74 ASP A N 1
ATOM 590 C CA . ASP A 1 74 ? -24.694 10.686 -1.587 1.00 92.38 74 ASP A CA 1
ATOM 591 C C . ASP A 1 74 ? -23.877 10.591 -0.281 1.00 92.38 74 ASP A C 1
ATOM 593 O O . ASP A 1 74 ? -24.185 11.257 0.706 1.00 92.38 74 ASP A O 1
ATOM 597 N N . VAL A 1 75 ? -22.781 9.818 -0.282 1.00 93.25 75 VAL A N 1
ATOM 598 C CA . VAL A 1 75 ? -21.841 9.720 0.853 1.00 93.25 75 VAL A CA 1
ATOM 599 C C . VAL A 1 75 ? -21.061 11.029 1.048 1.00 93.25 75 VAL A C 1
ATOM 601 O O . VAL A 1 75 ? -20.748 11.400 2.181 1.00 93.25 75 VAL A O 1
ATOM 604 N N . LYS A 1 76 ? -20.782 11.759 -0.039 1.00 92.69 76 LYS A N 1
ATOM 605 C CA . LYS A 1 76 ? -20.107 13.067 -0.006 1.00 92.69 76 LYS A CA 1
ATOM 606 C C . LYS A 1 76 ? -21.050 14.147 0.504 1.00 92.69 76 LYS A C 1
ATOM 608 O O . LYS A 1 76 ? -20.636 14.965 1.319 1.00 92.69 76 LYS A O 1
ATOM 613 N N . GLU A 1 77 ? -22.313 14.122 0.077 1.00 93.06 77 GLU A N 1
ATOM 614 C CA . GLU A 1 77 ? -23.326 15.056 0.576 1.00 93.06 77 GLU A CA 1
ATOM 615 C C . GLU A 1 77 ? -23.620 14.825 2.066 1.00 93.06 77 GLU A C 1
ATOM 617 O O . GLU A 1 77 ? -23.632 15.790 2.820 1.00 93.06 77 GLU A O 1
ATOM 622 N N . VAL A 1 78 ? -23.701 13.574 2.545 1.00 95.19 78 VAL A N 1
ATOM 623 C CA . VAL A 1 78 ? -23.740 13.287 3.998 1.00 95.19 78 VAL A CA 1
ATOM 624 C C . VAL A 1 78 ? -22.547 13.911 4.730 1.00 95.19 78 VAL A C 1
ATOM 626 O O . VAL A 1 78 ? -22.727 14.572 5.750 1.00 95.19 78 VAL A O 1
ATOM 629 N N . ALA A 1 79 ? -21.327 13.748 4.211 1.00 93.44 79 ALA A N 1
ATOM 630 C CA . ALA A 1 79 ? -20.134 14.306 4.845 1.00 93.44 79 ALA A CA 1
ATOM 631 C C . ALA A 1 79 ? -20.105 15.847 4.853 1.00 93.44 79 ALA A C 1
ATOM 633 O O . ALA A 1 79 ? -19.562 16.430 5.790 1.00 93.44 79 ALA A O 1
ATOM 634 N N . LYS A 1 80 ? -20.698 16.511 3.851 1.00 92.69 80 LYS A N 1
ATOM 635 C CA . LYS A 1 80 ? -20.896 17.971 3.846 1.00 92.69 80 LYS A CA 1
ATOM 636 C C . LYS A 1 80 ? -21.957 18.398 4.853 1.00 92.69 80 LYS A C 1
ATOM 638 O O . LYS A 1 80 ? -21.666 19.262 5.670 1.00 92.69 80 LYS A O 1
ATOM 643 N N . ASN A 1 81 ? -23.131 17.765 4.832 1.00 93.38 81 ASN A N 1
ATOM 644 C CA . ASN A 1 81 ? -24.259 18.098 5.703 1.00 93.38 81 ASN A CA 1
ATOM 645 C C . ASN A 1 81 ? -23.846 18.046 7.180 1.00 93.38 81 ASN A C 1
ATOM 647 O O . ASN A 1 81 ? -24.115 18.986 7.917 1.00 93.38 81 ASN A O 1
ATOM 651 N N . ILE A 1 82 ? -23.095 17.014 7.589 1.00 93.06 82 ILE A N 1
ATOM 652 C CA . ILE A 1 82 ? -22.560 16.926 8.957 1.00 93.06 82 ILE A CA 1
ATOM 653 C C . ILE A 1 82 ? -21.604 18.092 9.256 1.00 93.06 82 ILE A C 1
ATOM 655 O O . ILE A 1 82 ? -21.638 18.632 10.352 1.00 93.06 82 ILE A O 1
ATOM 659 N N . LEU A 1 83 ? -20.750 18.526 8.321 1.00 90.94 83 LEU A N 1
ATOM 660 C CA . LEU A 1 83 ? -19.920 19.715 8.561 1.00 90.94 83 LEU A CA 1
ATOM 661 C C . LEU A 1 83 ? -20.759 20.999 8.638 1.00 90.94 83 LEU A C 1
ATOM 663 O O . LEU A 1 83 ? -20.427 21.882 9.422 1.00 90.94 83 LEU A O 1
ATOM 667 N N . GLU A 1 84 ? -21.839 21.114 7.871 1.00 89.38 84 GLU A N 1
ATOM 668 C CA . GLU A 1 84 ? -22.752 22.262 7.924 1.00 89.38 84 GLU A CA 1
ATOM 669 C C . GLU A 1 84 ? -23.561 22.306 9.235 1.00 89.38 84 GLU A C 1
ATOM 671 O O . GLU A 1 84 ? -23.705 23.384 9.805 1.00 89.38 84 GLU A O 1
ATOM 676 N N . GLU A 1 85 ? -23.958 21.157 9.798 1.00 89.19 85 GLU A N 1
ATOM 677 C CA . GLU A 1 85 ? -24.597 21.037 11.127 1.00 89.19 85 GLU A CA 1
ATOM 678 C C . GLU A 1 85 ? -23.732 21.573 12.290 1.00 89.19 85 GLU A C 1
ATOM 680 O O . GLU A 1 85 ? -24.269 21.925 13.340 1.00 89.19 85 GLU A O 1
ATOM 685 N N . PHE A 1 86 ? -22.408 21.670 12.111 1.00 86.94 86 PHE A N 1
ATOM 686 C CA . PHE A 1 86 ? -21.466 22.238 13.089 1.00 86.94 86 PHE A CA 1
ATOM 687 C C . PHE A 1 86 ? -20.914 23.621 12.679 1.00 86.94 86 PHE A C 1
ATOM 689 O O . PHE A 1 86 ? -19.855 24.006 13.171 1.00 86.94 86 PHE A O 1
ATOM 696 N N . ASP A 1 87 ? -21.551 24.349 11.747 1.00 83.94 87 ASP A N 1
ATOM 697 C CA . ASP A 1 87 ? -21.044 25.600 11.128 1.00 83.94 87 ASP A CA 1
ATOM 698 C C . ASP A 1 87 ? -19.659 25.459 10.438 1.00 83.94 87 ASP A C 1
ATOM 700 O O . ASP A 1 87 ? -19.015 26.427 10.014 1.00 83.94 87 ASP A O 1
ATOM 704 N N . ALA A 1 88 ? -19.188 24.225 10.255 1.00 82.44 88 ALA A N 1
ATOM 705 C CA . ALA A 1 88 ? -17.881 23.883 9.708 1.00 82.44 88 ALA A CA 1
ATOM 706 C C . ALA A 1 88 ? -17.853 23.863 8.166 1.00 82.44 88 ALA A C 1
ATOM 708 O O . ALA A 1 88 ? -16.834 23.495 7.580 1.00 82.44 88 ALA A O 1
ATOM 709 N N . GLY A 1 89 ? -18.910 24.318 7.479 1.00 77.06 89 GLY A N 1
ATOM 710 C CA . GLY A 1 89 ? -18.973 24.425 6.009 1.00 77.06 89 GLY A CA 1
ATOM 711 C C . GLY A 1 89 ? -17.845 25.270 5.385 1.00 77.06 89 GLY A C 1
ATOM 712 O O . GLY A 1 89 ? -17.463 25.077 4.229 1.00 77.06 89 GLY A O 1
ATOM 713 N N . SER A 1 90 ? -17.200 26.143 6.169 1.00 78.62 90 SER A N 1
ATOM 714 C CA . SER A 1 90 ? -15.960 26.835 5.770 1.00 78.62 90 SER A CA 1
ATOM 715 C C . SER A 1 90 ? -14.790 25.883 5.441 1.00 78.62 90 SER A C 1
ATOM 717 O O . SER A 1 90 ? -13.885 26.256 4.686 1.00 78.62 90 SER A O 1
ATOM 719 N N . LEU A 1 91 ? -14.823 24.641 5.942 1.00 80.50 91 LEU A N 1
ATOM 720 C CA . LEU A 1 91 ? -13.863 23.577 5.640 1.00 80.50 91 LEU A CA 1
ATOM 721 C C . LEU A 1 91 ? -14.031 22.989 4.227 1.00 80.50 91 LEU A C 1
ATOM 723 O O . LEU A 1 91 ? -13.082 22.419 3.696 1.00 80.50 91 LEU A O 1
ATOM 727 N N . LEU A 1 92 ? -15.185 23.176 3.578 1.00 75.50 92 LEU A N 1
ATOM 728 C CA . LEU A 1 92 ? -15.406 22.736 2.192 1.00 75.50 92 LEU A CA 1
ATOM 729 C C . LEU A 1 92 ? -14.622 23.591 1.177 1.00 75.50 92 LEU A C 1
ATOM 731 O O . LEU A 1 92 ? -14.293 23.132 0.089 1.00 75.50 92 LEU A O 1
ATOM 735 N N . ASN A 1 93 ? -14.273 24.826 1.550 1.00 67.44 93 ASN A N 1
ATOM 736 C CA . ASN A 1 93 ? -13.632 25.819 0.681 1.00 67.44 93 ASN A CA 1
ATOM 737 C C . ASN A 1 93 ? -12.110 25.953 0.923 1.00 67.44 93 ASN A C 1
ATOM 739 O O . ASN A 1 93 ? -11.527 27.020 0.720 1.00 67.44 93 ASN A O 1
ATOM 743 N N . THR A 1 94 ? -11.424 24.914 1.419 1.00 56.81 94 THR A N 1
ATOM 744 C CA . THR A 1 94 ? -10.034 25.042 1.911 1.00 56.81 94 THR A CA 1
ATOM 745 C C . THR A 1 94 ? -8.941 24.859 0.858 1.00 56.81 94 THR A C 1
ATOM 747 O O . THR A 1 94 ? -7.933 24.200 1.116 1.00 56.81 94 THR A O 1
ATOM 750 N N . GLY A 1 95 ? -9.092 25.499 -0.297 1.00 47.19 95 GLY A N 1
ATOM 751 C CA . GLY A 1 95 ? -8.036 25.613 -1.299 1.00 47.19 95 GLY A CA 1
ATOM 752 C C . GLY A 1 95 ? -8.357 26.669 -2.352 1.00 47.19 95 GLY A C 1
ATOM 753 O O . GLY A 1 95 ? -9.520 26.945 -2.637 1.00 47.19 95 GLY A O 1
ATOM 754 N N . THR A 1 96 ? -7.320 27.244 -2.960 1.00 41.50 96 THR A N 1
ATOM 755 C CA . THR A 1 96 ? -7.450 27.785 -4.317 1.00 41.50 96 THR A CA 1
ATOM 756 C C . THR A 1 96 ? -7.743 26.631 -5.283 1.00 41.50 96 THR A C 1
ATOM 758 O O . THR A 1 96 ? -7.431 25.477 -4.986 1.00 41.50 96 THR A O 1
ATOM 761 N N . ARG A 1 97 ? -8.354 26.932 -6.438 1.00 48.31 97 ARG A N 1
ATOM 762 C CA . ARG A 1 97 ? -8.934 25.943 -7.376 1.00 48.31 97 ARG A CA 1
ATOM 763 C C . ARG A 1 97 ? -7.988 24.852 -7.905 1.00 48.31 97 ARG A C 1
ATOM 765 O O . ARG A 1 97 ? -8.473 23.927 -8.542 1.00 48.31 97 ARG A O 1
ATOM 772 N N . GLU A 1 98 ? -6.683 24.962 -7.678 1.00 45.38 98 GLU A N 1
ATOM 773 C CA . GLU A 1 98 ? -5.669 24.135 -8.340 1.00 45.38 98 GLU A CA 1
ATOM 774 C C . GLU A 1 98 ? -5.069 23.037 -7.449 1.00 45.38 98 GLU A C 1
ATOM 776 O O . GLU A 1 98 ? -4.586 22.050 -7.988 1.00 45.38 98 GLU A O 1
ATOM 781 N N . GLU A 1 99 ? -5.114 23.141 -6.110 1.00 51.62 99 GLU A N 1
ATOM 782 C CA . GLU A 1 99 ? -4.570 22.086 -5.232 1.00 51.62 99 GLU A CA 1
ATOM 783 C C . GLU A 1 99 ? -5.113 22.169 -3.784 1.00 51.62 99 GLU A C 1
ATOM 785 O O . GLU A 1 99 ? -4.464 22.679 -2.864 1.00 51.62 99 GLU A O 1
ATOM 790 N N . ILE A 1 100 ? -6.318 21.633 -3.548 1.00 62.09 100 ILE A N 1
ATOM 791 C CA . ILE A 1 100 ? -6.810 21.389 -2.180 1.00 62.09 100 ILE A CA 1
ATOM 792 C C . ILE A 1 100 ? -5.958 20.263 -1.567 1.00 62.09 100 ILE A C 1
ATOM 794 O O . ILE A 1 100 ? -5.791 19.209 -2.179 1.00 62.09 100 ILE A O 1
ATOM 798 N N . LYS A 1 101 ? -5.409 20.461 -0.359 1.00 77.69 101 LYS A N 1
ATOM 799 C CA . LYS A 1 101 ? -4.486 19.505 0.284 1.00 77.69 101 LYS A CA 1
ATOM 800 C C . LYS A 1 101 ? -4.934 19.103 1.691 1.00 77.69 101 LYS A C 1
ATOM 802 O O . LYS A 1 101 ? -5.308 19.952 2.503 1.00 77.69 101 LYS A O 1
ATOM 807 N N . LEU A 1 102 ? -4.757 17.815 2.004 1.00 82.69 102 LEU A N 1
ATOM 808 C CA . LEU A 1 102 ? -5.068 17.189 3.297 1.00 82.69 102 LEU A CA 1
ATOM 809 C C . LEU A 1 102 ? -4.471 17.940 4.498 1.00 82.69 102 LEU A C 1
ATOM 811 O O . LEU A 1 102 ? -5.175 18.198 5.466 1.00 82.69 102 LEU A O 1
ATOM 815 N N . ASN A 1 103 ? -3.188 18.319 4.455 1.00 82.62 103 ASN A N 1
ATOM 816 C CA . ASN A 1 103 ? -2.537 18.982 5.594 1.00 82.62 103 ASN A CA 1
ATOM 817 C C . ASN A 1 103 ? -3.172 20.352 5.941 1.00 82.62 103 ASN A C 1
ATOM 819 O O . ASN A 1 103 ? -3.529 20.550 7.105 1.00 82.62 103 ASN A O 1
ATOM 823 N N . PRO A 1 104 ? -3.387 21.276 4.979 1.00 82.56 104 PRO A N 1
ATOM 824 C CA . PRO A 1 104 ? -4.214 22.468 5.184 1.00 82.56 104 PRO A CA 1
ATOM 825 C C . PRO A 1 104 ? -5.635 22.192 5.698 1.00 82.56 104 PRO A C 1
ATOM 827 O O . PRO A 1 104 ? -6.054 22.855 6.650 1.00 82.56 104 PRO A O 1
ATOM 830 N N . PHE A 1 105 ? -6.355 21.217 5.126 1.00 85.62 105 PHE A N 1
ATOM 831 C CA . PHE A 1 105 ? -7.705 20.847 5.580 1.00 85.62 105 PHE A CA 1
ATOM 832 C C . PHE A 1 105 ? -7.688 20.378 7.039 1.00 85.62 105 PHE A C 1
ATOM 834 O O . PHE A 1 105 ? -8.341 20.980 7.887 1.00 85.62 105 PHE A O 1
ATOM 841 N N . ARG A 1 106 ? -6.861 19.379 7.369 1.00 86.38 106 ARG A N 1
ATOM 842 C CA . ARG A 1 106 ? -6.717 18.815 8.721 1.00 86.38 106 ARG A CA 1
ATOM 843 C C . ARG A 1 106 ? -6.266 19.851 9.747 1.00 86.38 106 ARG A C 1
ATOM 845 O O . ARG A 1 106 ? -6.727 19.815 10.886 1.00 86.38 106 ARG A O 1
ATOM 852 N N . SER A 1 107 ? -5.405 20.796 9.361 1.00 83.75 107 SER A N 1
ATOM 853 C CA . SER A 1 107 ? -5.009 21.914 10.227 1.00 83.75 107 SER A CA 1
ATOM 854 C C . SER A 1 107 ? -6.190 22.836 10.547 1.00 83.75 107 SER A C 1
ATOM 856 O O . SER A 1 107 ? -6.369 23.209 11.706 1.00 83.75 107 SER A O 1
ATOM 858 N N . LYS A 1 108 ? -7.031 23.166 9.556 1.00 85.38 108 LYS A N 1
ATOM 859 C CA . LYS A 1 108 ? -8.253 23.958 9.769 1.00 85.38 108 LYS A CA 1
ATOM 860 C C . LYS A 1 108 ? -9.314 23.185 10.558 1.00 85.38 108 LYS A C 1
ATOM 862 O O . LYS A 1 108 ? -9.823 23.731 11.529 1.00 85.38 108 LYS A O 1
ATOM 867 N N . PHE A 1 109 ? -9.567 21.918 10.218 1.00 88.94 109 PHE A N 1
ATOM 868 C CA . PHE A 1 109 ? -10.466 21.018 10.951 1.00 88.94 109 PHE A CA 1
ATOM 869 C C . PHE A 1 109 ? -10.085 20.950 12.435 1.00 88.94 109 PHE A C 1
ATOM 871 O O . PHE A 1 109 ? -10.912 21.203 13.305 1.00 88.94 109 PHE A O 1
ATOM 878 N N . SER A 1 110 ? -8.802 20.698 12.723 1.00 86.81 110 SER A N 1
ATOM 879 C CA . SER A 1 110 ? -8.287 20.606 14.094 1.00 86.81 110 SER A CA 1
ATOM 880 C C . SER A 1 110 ? -8.435 21.921 14.860 1.00 86.81 110 SER A C 1
ATOM 882 O O . SER A 1 110 ? -8.772 21.892 16.037 1.00 86.81 110 SER A O 1
ATOM 884 N N . LYS A 1 111 ? -8.191 23.071 14.213 1.00 85.31 111 LYS A N 1
ATOM 885 C CA . LYS A 1 111 ? -8.363 24.396 14.833 1.00 85.31 111 LYS A CA 1
ATOM 886 C C . LYS A 1 111 ? -9.824 24.723 15.122 1.00 85.31 111 LYS A C 1
ATOM 888 O O . LYS A 1 111 ? -10.093 25.307 16.161 1.00 85.31 111 LYS A O 1
ATOM 893 N N . PHE A 1 112 ? -10.731 24.357 14.217 1.00 86.81 112 PHE A N 1
ATOM 894 C CA . PHE A 1 112 ? -12.166 24.560 14.384 1.00 86.81 112 PHE A CA 1
ATOM 895 C C . PHE A 1 112 ? -12.674 23.712 15.557 1.00 86.81 112 PHE A C 1
ATOM 897 O O . PHE A 1 112 ? -12.924 24.234 16.643 1.00 86.81 112 PHE A O 1
ATOM 904 N N . PHE A 1 113 ? -12.683 22.387 15.388 1.00 86.75 113 PHE A N 1
ATOM 905 C CA . PHE A 1 113 ? -13.327 21.471 16.326 1.00 86.75 113 PHE A CA 1
ATOM 906 C C . PHE A 1 113 ? -12.678 21.427 17.714 1.00 86.75 113 PHE A C 1
ATOM 908 O O . PHE A 1 113 ? -13.382 21.190 18.687 1.00 86.75 113 PHE A O 1
ATOM 915 N N . ALA A 1 114 ? -11.372 21.692 17.855 1.00 76.00 114 ALA A N 1
ATOM 916 C CA . ALA A 1 114 ? -10.738 21.727 19.178 1.00 76.00 114 ALA A CA 1
ATOM 917 C C . ALA A 1 114 ? -11.025 23.017 19.980 1.00 76.00 114 ALA A C 1
ATOM 919 O O . ALA A 1 114 ? -10.658 23.092 21.154 1.00 76.00 114 ALA A O 1
ATOM 920 N N . THR A 1 115 ? -11.683 24.014 19.372 1.00 72.06 115 THR A N 1
ATOM 921 C CA . THR A 1 115 ? -12.248 25.185 20.075 1.00 72.06 115 THR A CA 1
ATOM 922 C C . THR A 1 115 ? -13.764 25.107 20.276 1.00 72.06 115 THR A C 1
ATOM 924 O O . THR A 1 115 ? -14.315 25.917 21.016 1.00 72.06 115 THR A O 1
ATOM 927 N N . SER A 1 116 ? -14.433 24.130 19.660 1.00 69.62 116 SER A N 1
ATOM 928 C CA . SER A 1 116 ? -15.872 23.885 19.793 1.00 69.62 116 SER A CA 1
ATOM 929 C C . SER A 1 116 ? -16.174 22.938 20.965 1.00 69.62 116 SER A C 1
ATOM 931 O O . SER A 1 116 ? -15.396 22.028 21.248 1.00 69.62 116 SER A O 1
ATOM 933 N N . GLU A 1 117 ? -17.343 23.066 21.600 1.00 77.19 117 GLU A N 1
ATOM 934 C CA . GLU A 1 117 ? -17.813 22.150 22.662 1.00 77.19 117 GLU A CA 1
ATOM 935 C C . GLU A 1 117 ? -18.347 20.811 22.100 1.00 77.19 117 GLU A C 1
ATOM 937 O O . GLU A 1 117 ? -19.433 20.343 22.435 1.00 77.19 117 GLU A O 1
ATOM 942 N N . VAL A 1 118 ? -17.594 20.185 21.191 1.00 85.12 118 VAL A N 1
ATOM 943 C CA . VAL A 1 118 ? -18.037 19.008 20.430 1.00 85.12 118 VAL A CA 1
ATOM 944 C C . VAL A 1 118 ? -17.669 17.707 21.139 1.00 85.12 118 VAL A C 1
ATOM 946 O O . VAL A 1 118 ? -16.501 17.422 21.414 1.00 85.12 118 VAL A O 1
ATOM 949 N N . ASN A 1 119 ? -18.667 16.846 21.357 1.00 88.81 119 ASN A N 1
ATOM 950 C CA . ASN A 1 119 ? -18.435 15.476 21.802 1.00 88.81 119 ASN A CA 1
ATOM 951 C C . ASN A 1 119 ? -17.884 14.623 20.648 1.00 88.81 119 ASN A C 1
ATOM 953 O O . ASN A 1 119 ? -18.620 13.952 19.922 1.00 88.81 119 ASN A O 1
ATOM 957 N N . PHE A 1 120 ? -16.559 14.630 20.504 1.00 89.62 120 PHE A N 1
ATOM 958 C CA . PHE A 1 120 ? -15.823 13.892 19.475 1.00 89.62 120 PHE A CA 1
ATOM 959 C C . PHE A 1 120 ? -16.192 12.406 19.357 1.00 89.62 120 PHE A C 1
ATOM 961 O O . PHE A 1 120 ? -16.174 11.864 18.252 1.00 89.62 120 PHE A O 1
ATOM 968 N N . VAL A 1 121 ? -16.542 11.742 20.465 1.00 89.62 121 VAL A N 1
ATOM 969 C CA . VAL A 1 121 ? -16.919 10.318 20.451 1.00 89.62 121 VAL A CA 1
ATOM 970 C C . VAL A 1 121 ? -18.294 10.130 19.806 1.00 89.62 121 VAL A C 1
ATOM 972 O O . VAL A 1 121 ? -18.515 9.172 19.066 1.00 89.62 121 VAL A O 1
ATOM 975 N N . GLU A 1 122 ? -19.219 11.058 20.051 1.00 90.06 122 GLU A N 1
ATOM 976 C CA . GLU A 1 122 ? -20.543 11.030 19.435 1.00 90.06 122 GLU A CA 1
ATOM 977 C C . GLU A 1 122 ? -20.483 11.400 17.958 1.00 90.06 122 GLU A C 1
ATOM 979 O O . GLU A 1 122 ? -21.027 10.636 17.164 1.00 90.06 122 GLU A O 1
ATOM 984 N N . LEU A 1 123 ? -19.741 12.452 17.590 1.00 92.62 123 LEU A N 1
ATOM 985 C CA . LEU A 1 123 ? -19.482 12.821 16.193 1.00 92.62 123 LEU A CA 1
ATOM 986 C C . LEU A 1 123 ? -18.849 11.661 15.405 1.00 92.62 123 LEU A C 1
ATOM 988 O O . LEU A 1 123 ? -19.295 11.345 14.306 1.00 92.62 123 LEU A O 1
ATOM 992 N N . PHE A 1 124 ? -17.862 10.965 15.979 1.00 93.81 124 PHE A N 1
ATOM 993 C CA . PHE A 1 124 ? -17.235 9.801 15.346 1.00 93.81 124 PHE A CA 1
ATOM 994 C C . PHE A 1 124 ? -18.226 8.667 15.056 1.00 93.81 124 PHE A C 1
ATOM 996 O O . PHE A 1 124 ? -18.248 8.133 13.946 1.00 93.81 124 PHE A O 1
ATOM 1003 N N . PHE A 1 125 ? -19.079 8.309 16.020 1.00 93.38 125 PHE A N 1
ATOM 1004 C CA . PHE A 1 125 ? -20.100 7.287 15.779 1.00 93.38 125 PHE A CA 1
ATOM 1005 C C . PHE A 1 125 ? -21.260 7.773 14.911 1.00 93.38 125 PHE A C 1
ATOM 1007 O O . PHE A 1 125 ? -21.902 6.936 14.274 1.00 93.38 125 PHE A O 1
ATOM 1014 N N . ASP A 1 126 ? -21.535 9.076 14.863 1.00 92.88 126 ASP A N 1
ATOM 1015 C CA . ASP A 1 126 ? -22.584 9.609 14.003 1.00 92.88 126 ASP A CA 1
ATOM 1016 C C . ASP A 1 126 ? -22.154 9.680 12.534 1.00 92.88 126 ASP A C 1
ATOM 1018 O O . ASP A 1 126 ? -22.891 9.185 11.690 1.00 92.88 126 ASP A O 1
ATOM 1022 N N . VAL A 1 127 ? -20.923 10.106 12.218 1.00 95.06 127 VAL A N 1
ATOM 1023 C CA . VAL A 1 127 ? -20.365 10.007 10.850 1.00 95.06 127 VAL A CA 1
ATOM 1024 C C . VAL A 1 127 ? -20.465 8.574 10.316 1.00 95.06 127 VAL A C 1
ATOM 1026 O O . VAL A 1 127 ? -20.943 8.358 9.201 1.00 95.06 127 VAL A O 1
ATOM 1029 N N . ILE A 1 128 ? -20.099 7.577 11.132 1.00 94.56 128 ILE A N 1
ATOM 1030 C CA . ILE A 1 128 ? -20.253 6.159 10.770 1.00 94.56 128 ILE A CA 1
ATOM 1031 C C . ILE A 1 128 ? -21.737 5.810 10.569 1.00 94.56 128 ILE A C 1
ATOM 1033 O O . ILE A 1 128 ? -22.090 5.186 9.570 1.00 94.56 128 ILE A O 1
ATOM 1037 N N . SER A 1 129 ? -22.615 6.222 11.489 1.00 93.00 129 SER A N 1
ATOM 1038 C CA . SER A 1 129 ? -24.066 5.991 11.427 1.00 93.00 129 SER A CA 1
ATOM 1039 C C . SER A 1 129 ? -24.699 6.571 10.158 1.00 93.00 129 SER A C 1
ATOM 1041 O O . SER A 1 129 ? -25.392 5.852 9.441 1.00 93.00 129 SER A O 1
ATOM 1043 N N . GLN A 1 130 ? -24.454 7.846 9.848 1.00 94.75 130 GLN A N 1
ATOM 1044 C CA . GLN A 1 130 ? -25.040 8.536 8.701 1.00 94.75 130 GLN A CA 1
ATOM 1045 C C . GLN A 1 130 ? -24.554 7.951 7.370 1.00 94.75 130 GLN A C 1
ATOM 1047 O O . GLN A 1 130 ? -25.379 7.623 6.519 1.00 94.75 130 GLN A O 1
ATOM 1052 N N . VAL A 1 131 ? -23.245 7.721 7.211 1.00 94.88 131 VAL A N 1
ATOM 1053 C CA . VAL A 1 131 ? -22.694 7.118 5.983 1.00 94.88 131 VAL A CA 1
ATOM 1054 C C . VAL A 1 131 ? -23.209 5.685 5.784 1.00 94.88 131 VAL A C 1
ATOM 1056 O O . VAL A 1 131 ? -23.609 5.329 4.677 1.00 94.88 131 VAL A O 1
ATOM 1059 N N . THR A 1 132 ? -23.306 4.883 6.853 1.00 92.00 132 THR A N 1
ATOM 1060 C CA . THR A 1 132 ? -23.821 3.498 6.772 1.00 92.00 132 THR A CA 1
ATOM 1061 C C . THR A 1 132 ? -25.318 3.437 6.426 1.00 92.00 132 THR A C 1
ATOM 1063 O O . THR A 1 132 ? -25.766 2.446 5.852 1.00 92.00 132 THR A O 1
ATOM 1066 N N . LYS A 1 133 ? -26.116 4.477 6.729 1.00 91.88 133 LYS A N 1
ATOM 1067 C CA . LYS A 1 133 ? -27.525 4.557 6.278 1.00 91.88 133 LYS A CA 1
ATOM 1068 C C . LYS A 1 133 ? -27.634 4.706 4.757 1.00 91.88 133 LYS A C 1
ATOM 1070 O O . LYS A 1 133 ? -28.591 4.198 4.181 1.00 91.88 133 LYS A O 1
ATOM 1075 N N . VAL A 1 134 ? -26.684 5.404 4.131 1.00 93.44 134 VAL A N 1
ATOM 1076 C CA . VAL A 1 134 ? -26.653 5.661 2.681 1.00 93.44 134 VAL A CA 1
ATOM 1077 C C . VAL A 1 134 ? -26.023 4.496 1.915 1.00 93.44 134 VAL A C 1
ATOM 1079 O O . VAL A 1 134 ? -26.581 4.052 0.915 1.00 93.44 134 VAL A O 1
ATOM 1082 N N . ASP A 1 135 ? -24.909 3.946 2.401 1.00 91.50 135 ASP A N 1
ATOM 1083 C CA . ASP A 1 135 ? -24.302 2.733 1.843 1.00 91.50 135 ASP A CA 1
ATOM 1084 C C . ASP A 1 135 ? -24.032 1.703 2.953 1.00 91.50 135 ASP A C 1
ATOM 1086 O O . ASP A 1 135 ? -22.991 1.750 3.609 1.00 91.50 135 ASP A O 1
ATOM 1090 N N . PRO A 1 136 ? -24.932 0.720 3.155 1.00 89.88 136 PRO A N 1
ATOM 1091 C CA . PRO A 1 136 ? -24.799 -0.300 4.201 1.00 89.88 136 PRO A CA 1
ATOM 1092 C C . PRO A 1 136 ? -23.577 -1.228 4.093 1.00 89.88 136 PRO A C 1
ATOM 1094 O O . PRO A 1 136 ? -23.391 -2.093 4.947 1.00 89.88 136 PRO A O 1
ATOM 1097 N N . ARG A 1 137 ? -22.754 -1.091 3.044 1.00 89.31 137 ARG A N 1
ATOM 1098 C CA . ARG A 1 137 ? -21.477 -1.810 2.869 1.00 89.31 137 ARG A CA 1
ATOM 1099 C C . ARG A 1 137 ? -20.262 -0.972 3.279 1.00 89.31 137 ARG A C 1
ATOM 1101 O O . ARG A 1 137 ? -19.152 -1.503 3.326 1.00 89.31 137 ARG A O 1
ATOM 1108 N N . PHE A 1 138 ? -20.453 0.322 3.534 1.00 92.12 138 PHE A N 1
ATOM 1109 C CA . PHE A 1 138 ? -19.365 1.270 3.718 1.00 92.12 138 PHE A CA 1
ATOM 1110 C C . PHE A 1 138 ? -18.579 0.981 4.998 1.00 92.12 138 PHE A C 1
ATOM 1112 O O . PHE A 1 138 ? -19.141 0.997 6.089 1.00 92.12 138 PHE A O 1
ATOM 1119 N N . THR A 1 139 ? -17.275 0.728 4.873 1.00 91.50 139 THR A N 1
ATOM 1120 C CA . THR A 1 139 ? -16.419 0.289 5.986 1.00 91.50 139 THR A CA 1
ATOM 1121 C C . THR A 1 139 ? -15.358 1.326 6.344 1.00 91.50 139 THR A C 1
ATOM 1123 O O . THR A 1 139 ? -14.627 1.814 5.487 1.00 91.50 139 THR A O 1
ATOM 1126 N N . PHE A 1 140 ? -15.217 1.632 7.631 1.00 93.12 140 PHE A N 1
ATOM 1127 C CA . PHE A 1 140 ? -14.182 2.526 8.149 1.00 93.12 140 PHE A CA 1
ATOM 1128 C C . PHE A 1 140 ? -13.020 1.707 8.720 1.00 93.12 140 PHE A C 1
ATOM 1130 O O . PHE A 1 140 ? -13.235 0.830 9.559 1.00 93.12 140 PHE A O 1
ATOM 1137 N N . VAL A 1 141 ? -11.791 1.981 8.278 1.00 92.06 141 VAL A N 1
ATOM 1138 C CA . VAL A 1 141 ? -10.591 1.219 8.652 1.00 92.06 141 VAL A CA 1
ATOM 1139 C C . VAL A 1 141 ? -9.482 2.163 9.111 1.00 92.06 141 VAL A C 1
ATOM 1141 O O . VAL A 1 141 ? -8.962 2.961 8.333 1.00 92.06 141 VAL A O 1
ATOM 1144 N N . TYR A 1 142 ? -9.072 2.035 10.370 1.00 93.31 142 TYR A N 1
ATOM 1145 C CA . TYR A 1 142 ? -8.012 2.849 10.966 1.00 93.31 142 TYR A CA 1
ATOM 1146 C C . TYR A 1 142 ? -6.812 1.969 11.326 1.00 93.31 142 TYR A C 1
ATOM 1148 O O . TYR A 1 142 ? -6.940 0.988 12.062 1.00 93.31 142 TYR A O 1
ATOM 1156 N N . LEU A 1 143 ? -5.649 2.305 10.769 1.00 92.69 143 LEU A N 1
ATOM 1157 C CA . LEU A 1 143 ? -4.414 1.526 10.841 1.00 92.69 143 LEU A CA 1
ATOM 1158 C C . LEU A 1 143 ? -3.354 2.330 11.608 1.00 92.69 143 LEU A C 1
ATOM 1160 O O . LEU A 1 143 ? -2.607 3.124 11.035 1.00 92.69 143 LEU A O 1
ATOM 1164 N N . THR A 1 144 ? -3.336 2.151 12.925 1.00 91.31 144 THR A N 1
ATOM 1165 C CA . THR A 1 144 ? -2.593 2.979 13.878 1.00 91.31 144 THR A CA 1
ATOM 1166 C C . THR A 1 144 ? -1.298 2.291 14.322 1.00 91.31 144 THR A C 1
ATOM 1168 O O . THR A 1 144 ? -1.334 1.312 15.070 1.00 91.31 144 THR A O 1
ATOM 1171 N N . ASP A 1 145 ? -0.152 2.810 13.876 1.00 88.31 145 ASP A N 1
ATOM 1172 C CA . ASP A 1 145 ? 1.187 2.302 14.225 1.00 88.31 145 ASP A CA 1
ATOM 1173 C C . ASP A 1 145 ? 1.834 3.093 15.382 1.00 88.31 145 ASP A C 1
ATOM 1175 O O . ASP A 1 145 ? 1.319 4.112 15.849 1.00 88.31 145 ASP A O 1
ATOM 1179 N N . GLU A 1 146 ? 3.009 2.641 15.815 1.00 86.19 146 GLU A N 1
ATOM 1180 C CA . GLU A 1 146 ? 3.884 3.301 16.787 1.00 86.19 146 GLU A CA 1
ATOM 1181 C C . GLU A 1 146 ? 3.253 3.526 18.173 1.00 86.19 146 GLU A C 1
ATOM 1183 O O . GLU A 1 146 ? 3.545 4.521 18.838 1.00 86.19 146 GLU A O 1
ATOM 1188 N N . LEU A 1 147 ? 2.468 2.576 18.692 1.00 88.62 147 LEU A N 1
ATOM 1189 C CA . LEU A 1 147 ? 2.129 2.541 20.128 1.00 88.62 147 LEU A CA 1
ATOM 1190 C C . LEU A 1 147 ? 3.393 2.538 21.014 1.00 88.62 147 LEU A C 1
ATOM 1192 O O . LEU A 1 147 ? 3.401 3.106 22.103 1.00 88.62 147 LEU A O 1
ATOM 1196 N N . ASP A 1 148 ? 4.491 1.963 20.522 1.00 85.94 148 ASP A N 1
ATOM 1197 C CA . ASP A 1 148 ? 5.818 1.979 21.152 1.00 85.94 148 ASP A CA 1
ATOM 1198 C C . ASP A 1 148 ? 6.514 3.360 21.176 1.00 85.94 148 ASP A C 1
ATOM 1200 O O . ASP A 1 148 ? 7.518 3.531 21.878 1.00 85.94 148 ASP A O 1
ATOM 1204 N N . SER A 1 149 ? 5.955 4.368 20.489 1.00 85.62 149 SER A N 1
ATOM 1205 C CA . SER A 1 149 ? 6.343 5.778 20.649 1.00 85.62 149 SER A CA 1
ATOM 1206 C C . SER A 1 149 ? 5.789 6.401 21.939 1.00 85.62 149 SER A C 1
ATOM 1208 O O . SER A 1 149 ? 6.429 7.289 22.506 1.00 85.62 149 SER A O 1
ATOM 1210 N N . LEU A 1 150 ? 4.659 5.892 22.454 1.00 84.94 150 LEU A N 1
ATOM 1211 C CA . LEU A 1 150 ? 4.015 6.383 23.680 1.00 84.94 150 LEU A CA 1
ATOM 1212 C C . LEU A 1 150 ? 4.686 5.885 24.970 1.00 84.94 150 LEU A C 1
ATOM 1214 O O . LEU A 1 150 ? 4.369 6.375 26.047 1.00 84.94 150 LEU A O 1
ATOM 1218 N N . GLU A 1 151 ? 5.632 4.945 24.880 1.00 82.88 151 GLU A N 1
ATOM 1219 C CA . GLU A 1 151 ? 6.326 4.293 26.007 1.00 82.88 151 GLU A CA 1
ATOM 1220 C C . GLU A 1 151 ? 6.843 5.257 27.090 1.00 82.88 151 GLU A C 1
ATOM 1222 O O . GLU A 1 151 ? 6.839 4.920 28.270 1.00 82.88 151 GLU A O 1
ATOM 1227 N N . LYS A 1 152 ? 7.281 6.461 26.701 1.00 84.50 152 LYS A N 1
ATOM 1228 C CA . LYS A 1 152 ? 7.824 7.481 27.618 1.00 84.50 152 LYS A CA 1
ATOM 1229 C C . LYS A 1 152 ? 6.779 8.479 28.134 1.00 84.50 152 LYS A C 1
ATOM 1231 O O . LYS A 1 152 ? 7.130 9.407 28.857 1.00 84.50 152 LYS A O 1
ATOM 1236 N N . PHE A 1 153 ? 5.514 8.310 27.760 1.00 86.00 153 PHE A N 1
ATOM 1237 C CA . PHE A 1 153 ? 4.442 9.283 27.950 1.00 86.00 153 PHE A CA 1
ATOM 1238 C C . PHE A 1 153 ? 3.237 8.607 28.612 1.00 86.00 153 PHE A C 1
ATOM 1240 O O . PHE A 1 153 ? 2.197 8.401 27.994 1.00 86.00 153 PHE A O 1
ATOM 1247 N N . GLN A 1 154 ? 3.381 8.258 29.896 1.00 85.62 154 GLN A N 1
ATOM 1248 C CA . GLN A 1 154 ? 2.387 7.467 30.634 1.00 85.62 154 GLN A CA 1
ATOM 1249 C C . GLN A 1 154 ? 0.962 8.040 30.539 1.00 85.62 154 GLN A C 1
ATOM 1251 O O . GLN A 1 154 ? 0.021 7.277 30.357 1.00 85.62 154 GLN A O 1
ATOM 1256 N N . GLN A 1 155 ? 0.790 9.367 30.583 1.00 87.56 155 GLN A N 1
ATOM 1257 C CA . GLN A 1 155 ? -0.525 9.994 30.399 1.00 87.56 155 GLN A CA 1
ATOM 1258 C C . GLN A 1 155 ? -1.120 9.721 29.006 1.00 87.56 155 GLN A C 1
ATOM 1260 O O . GLN A 1 155 ? -2.306 9.425 28.906 1.00 87.56 155 GLN A O 1
ATOM 1265 N N . GLU A 1 156 ? -0.314 9.766 27.940 1.00 88.62 156 GLU A N 1
ATOM 1266 C CA . GLU A 1 156 ? -0.761 9.451 26.574 1.00 88.62 156 GLU A CA 1
ATOM 1267 C C . GLU A 1 156 ? -1.182 7.964 26.473 1.00 88.62 156 GLU A C 1
ATOM 1269 O O . GLU A 1 156 ? -2.156 7.639 25.790 1.00 88.62 156 GLU A O 1
ATOM 1274 N N . ILE A 1 157 ? -0.535 7.062 27.231 1.00 88.44 157 ILE A N 1
ATOM 1275 C CA . ILE A 1 157 ? -0.952 5.653 27.383 1.00 88.44 157 ILE A CA 1
ATOM 1276 C C . ILE A 1 157 ? -2.284 5.535 28.148 1.00 88.44 157 ILE A C 1
ATOM 1278 O O . ILE A 1 157 ? -3.174 4.817 27.690 1.00 88.44 157 ILE A O 1
ATOM 1282 N N . GLU A 1 158 ? -2.462 6.227 29.280 1.00 88.69 158 GLU A N 1
ATOM 1283 C CA . GLU A 1 158 ? -3.727 6.181 30.036 1.00 88.69 158 GLU A CA 1
ATOM 1284 C C . GLU A 1 158 ? -4.898 6.758 29.229 1.00 88.69 158 GLU A C 1
ATOM 1286 O O . GLU A 1 158 ? -5.964 6.141 29.161 1.00 88.69 158 GLU A O 1
ATOM 1291 N N . GLU A 1 159 ? -4.700 7.894 28.551 1.00 89.81 159 GLU A N 1
ATOM 1292 C CA . GLU A 1 159 ? -5.694 8.454 27.631 1.00 89.81 159 GLU A CA 1
ATOM 1293 C C . GLU A 1 159 ? -6.016 7.453 26.510 1.00 89.81 159 GLU A C 1
ATOM 1295 O O . GLU A 1 159 ? -7.192 7.194 26.254 1.00 89.81 159 GLU A O 1
ATOM 1300 N N . THR A 1 160 ? -5.011 6.786 25.926 1.00 89.81 160 THR A N 1
ATOM 1301 C CA . THR A 1 160 ? -5.220 5.704 24.942 1.00 89.81 160 THR A CA 1
ATOM 1302 C C . THR A 1 160 ? -6.100 4.580 25.505 1.00 89.81 160 THR A C 1
ATOM 1304 O O . THR A 1 160 ? -7.080 4.196 24.858 1.00 89.81 160 THR A O 1
ATOM 1307 N N . ARG A 1 161 ? -5.835 4.077 26.723 1.00 90.69 161 ARG A N 1
ATOM 1308 C CA . ARG A 1 161 ? -6.685 3.047 27.362 1.00 90.69 161 ARG A CA 1
ATOM 1309 C C . ARG A 1 161 ? -8.130 3.524 27.511 1.00 90.69 161 ARG A C 1
ATOM 1311 O O . ARG A 1 161 ? -9.057 2.794 27.154 1.00 90.69 161 ARG A O 1
ATOM 1318 N N . VAL A 1 162 ? -8.328 4.751 28.000 1.00 90.38 162 VAL A N 1
ATOM 1319 C CA . VAL A 1 162 ? -9.657 5.354 28.197 1.00 90.38 162 VAL A CA 1
ATOM 1320 C C . VAL A 1 162 ? -10.415 5.472 26.873 1.00 90.38 162 VAL A C 1
ATOM 1322 O O . VAL A 1 162 ? -11.576 5.058 26.816 1.00 90.38 162 VAL A O 1
ATOM 1325 N N . ILE A 1 163 ? -9.767 5.969 25.814 1.00 90.69 163 ILE A N 1
ATOM 1326 C CA . ILE A 1 163 ? -10.369 6.166 24.487 1.00 90.69 163 ILE A CA 1
ATOM 1327 C C . ILE A 1 163 ? -10.811 4.832 23.884 1.00 90.69 163 ILE A C 1
ATOM 1329 O O . ILE A 1 163 ? -11.987 4.667 23.560 1.00 90.69 163 ILE A O 1
ATOM 1333 N N . PHE A 1 164 ? -9.908 3.853 23.777 1.00 89.88 164 PHE A N 1
ATOM 1334 C CA . PHE A 1 164 ? -10.231 2.563 23.160 1.00 89.88 164 PHE A CA 1
ATOM 1335 C C . PHE A 1 164 ? -11.297 1.796 23.958 1.00 89.88 164 PHE A C 1
ATOM 1337 O O . PHE A 1 164 ? -12.217 1.218 23.375 1.00 89.88 164 PHE A O 1
ATOM 1344 N N . ARG A 1 165 ? -11.260 1.866 25.296 1.00 90.50 165 ARG A N 1
ATOM 1345 C CA . ARG A 1 165 ? -12.314 1.316 26.163 1.00 90.50 165 ARG A CA 1
ATOM 1346 C C . ARG A 1 165 ? -13.669 2.003 25.952 1.00 90.50 165 ARG A C 1
ATOM 1348 O O . ARG A 1 165 ? -14.694 1.322 25.994 1.00 90.50 165 ARG A O 1
ATOM 1355 N N . ALA A 1 166 ? -13.693 3.322 25.746 1.00 88.94 166 ALA A N 1
ATOM 1356 C CA . ALA A 1 166 ? -14.918 4.072 25.470 1.00 88.94 166 ALA A CA 1
ATOM 1357 C C . ALA A 1 166 ? -15.492 3.729 24.087 1.00 88.94 166 ALA A C 1
ATOM 1359 O O . ALA A 1 166 ? -16.676 3.404 23.995 1.00 88.94 166 ALA A O 1
ATOM 1360 N N . LEU A 1 167 ? -14.648 3.705 23.048 1.00 89.81 167 LEU A N 1
ATOM 1361 C CA . LEU A 1 167 ? -15.021 3.325 21.682 1.00 89.81 167 LEU A CA 1
ATOM 1362 C C . LEU A 1 167 ? -15.661 1.932 21.637 1.00 89.81 167 LEU A C 1
ATOM 1364 O O . LEU A 1 167 ? -16.774 1.789 21.137 1.00 89.81 167 LEU A O 1
ATOM 1368 N N . ILE A 1 168 ? -15.019 0.911 22.216 1.00 89.19 168 ILE A N 1
ATOM 1369 C CA . ILE A 1 168 ? -15.550 -0.464 22.196 1.00 89.19 168 ILE A CA 1
ATOM 1370 C C . ILE A 1 168 ? -16.902 -0.550 22.925 1.00 89.19 168 ILE A C 1
ATOM 1372 O O . ILE A 1 168 ? -17.826 -1.207 22.439 1.00 89.19 168 ILE A O 1
ATOM 1376 N N . LYS A 1 169 ? -17.053 0.133 24.071 1.00 88.50 169 LYS A N 1
ATOM 1377 C CA . LYS A 1 169 ? -18.320 0.157 24.821 1.00 88.50 169 LYS A CA 1
ATOM 1378 C C . LYS A 1 169 ? -19.438 0.859 24.047 1.00 88.50 169 LYS A C 1
ATOM 1380 O O . LYS A 1 169 ? -20.518 0.283 23.920 1.00 88.50 169 LYS A O 1
ATOM 1385 N N . GLN A 1 170 ? -19.184 2.047 23.497 1.00 88.25 170 GLN A N 1
ATOM 1386 C CA . GLN A 1 170 ? -20.188 2.781 22.721 1.00 88.25 170 GLN A CA 1
ATOM 1387 C C . GLN A 1 170 ? -20.554 2.062 21.417 1.00 88.25 170 GLN A C 1
ATOM 1389 O O . GLN A 1 170 ? -21.735 1.996 21.084 1.00 88.25 170 GLN A O 1
ATOM 1394 N N . ALA A 1 171 ? -19.592 1.445 20.722 1.00 88.12 171 ALA A N 1
ATOM 1395 C CA . ALA A 1 171 ? -19.861 0.629 19.539 1.00 88.12 171 ALA A CA 1
ATOM 1396 C C . ALA A 1 171 ? -20.786 -0.559 19.868 1.00 88.12 171 ALA A C 1
ATOM 1398 O O . ALA A 1 171 ? -21.773 -0.802 19.171 1.00 88.12 171 ALA A O 1
ATOM 1399 N N . ALA A 1 172 ? -20.522 -1.266 20.974 1.00 85.69 172 ALA A N 1
ATOM 1400 C CA . ALA A 1 172 ? -21.374 -2.358 21.439 1.00 85.69 172 ALA A CA 1
ATOM 1401 C C . ALA A 1 172 ? -22.794 -1.890 21.821 1.00 85.69 172 ALA A C 1
ATOM 1403 O O . ALA A 1 172 ? -23.755 -2.615 21.559 1.00 85.69 172 ALA A O 1
ATOM 1404 N N . GLN A 1 173 ? -22.928 -0.689 22.399 1.00 85.75 173 GLN A N 1
ATOM 1405 C CA . GLN A 1 173 ? -24.209 -0.080 22.777 1.00 85.75 173 GLN A CA 1
ATOM 1406 C C . GLN A 1 173 ? -25.011 0.416 21.562 1.00 85.75 173 GLN A C 1
ATOM 1408 O O . GLN A 1 173 ? -26.137 -0.036 21.361 1.00 85.75 173 GLN A O 1
ATOM 1413 N N . LYS A 1 174 ? -24.440 1.309 20.738 1.00 82.75 174 LYS A N 1
ATOM 1414 C CA . LYS A 1 174 ? -25.126 1.932 19.589 1.00 82.75 174 LYS A CA 1
ATOM 1415 C C . LYS A 1 174 ? -25.436 0.924 18.471 1.00 82.75 174 LYS A C 1
ATOM 1417 O O . LYS A 1 174 ? -26.526 0.966 17.912 1.00 82.75 174 LYS A O 1
ATOM 1422 N N . PHE A 1 175 ? -24.525 -0.010 18.179 1.00 81.56 175 PHE A N 1
ATOM 1423 C CA . PHE A 1 175 ? -24.600 -0.875 16.987 1.00 81.56 175 PHE A CA 1
ATOM 1424 C C . PHE A 1 175 ? -24.860 -2.362 17.287 1.00 81.56 175 PHE A C 1
ATOM 1426 O O . PHE A 1 175 ? -24.775 -3.198 16.390 1.00 81.56 175 PHE A O 1
ATOM 1433 N N . ARG A 1 176 ? -25.153 -2.738 18.542 1.00 74.19 176 ARG A N 1
ATOM 1434 C CA . ARG A 1 176 ? -25.479 -4.127 18.951 1.00 74.19 176 ARG A CA 1
ATOM 1435 C C . ARG A 1 176 ? -24.474 -5.192 18.452 1.00 74.19 176 ARG A C 1
ATOM 1437 O O . ARG A 1 176 ? -24.858 -6.326 18.182 1.00 74.19 176 ARG A O 1
ATOM 1444 N N . ARG A 1 177 ? -23.181 -4.832 18.392 1.00 63.72 177 ARG A N 1
ATOM 1445 C CA . ARG A 1 177 ? -22.030 -5.604 17.851 1.00 63.72 177 ARG A CA 1
ATOM 1446 C C . ARG A 1 177 ? -21.871 -5.657 16.318 1.00 63.72 177 ARG A C 1
ATOM 1448 O O . ARG A 1 177 ? -20.905 -6.263 15.871 1.00 63.72 177 ARG A O 1
ATOM 1455 N N . SER A 1 178 ? -22.731 -5.017 15.526 1.00 76.12 178 SER A N 1
ATOM 1456 C CA . SER A 1 178 ? -22.608 -4.950 14.059 1.00 76.12 178 SER A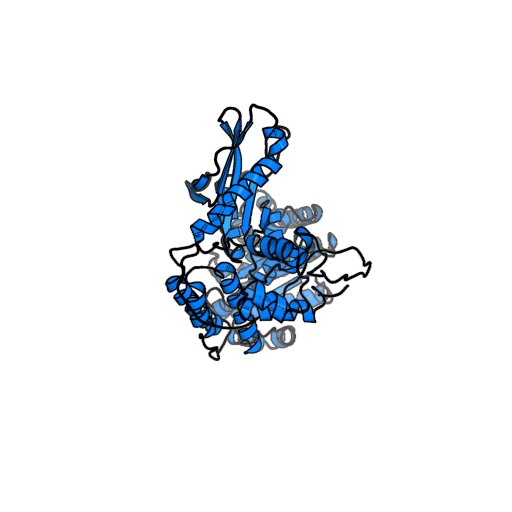 CA 1
ATOM 1457 C C . SER A 1 178 ? -22.341 -3.516 13.590 1.00 76.12 178 SER A C 1
ATOM 1459 O O . SER A 1 178 ? -23.254 -2.808 13.174 1.00 76.12 178 SER A O 1
ATOM 1461 N N . ILE A 1 179 ? -21.079 -3.090 13.671 1.00 85.38 179 ILE A N 1
ATOM 1462 C CA . ILE A 1 179 ? -20.591 -1.794 13.175 1.00 85.38 179 ILE A CA 1
ATOM 1463 C C . ILE A 1 179 ? -19.579 -2.036 12.041 1.00 85.38 179 ILE A C 1
ATOM 1465 O O . ILE A 1 179 ? -18.721 -2.908 12.200 1.00 85.38 179 ILE A O 1
ATOM 1469 N N . PRO A 1 180 ? -19.617 -1.291 10.920 1.00 88.31 180 PRO A N 1
ATOM 1470 C CA . PRO A 1 180 ? -18.639 -1.441 9.845 1.00 88.31 180 PRO A CA 1
ATOM 1471 C C . PRO A 1 180 ? -17.368 -0.629 10.159 1.00 88.31 180 PRO A C 1
ATOM 1473 O O . PRO A 1 180 ? -16.995 0.305 9.452 1.00 88.31 180 PRO A O 1
ATOM 1476 N N . LEU A 1 181 ? -16.723 -0.965 11.280 1.00 90.56 181 LEU A N 1
ATOM 1477 C CA . LEU A 1 181 ? -15.553 -0.277 11.823 1.00 90.56 181 LEU A CA 1
ATOM 1478 C C . LEU A 1 181 ? -14.465 -1.287 12.202 1.00 90.56 181 LEU A C 1
ATOM 1480 O O . LEU A 1 181 ? -14.684 -2.165 13.037 1.00 90.56 181 LEU A O 1
ATOM 1484 N N . LEU A 1 182 ? -13.270 -1.100 11.647 1.00 90.19 182 LEU A N 1
ATOM 1485 C CA . LEU A 1 182 ? -12.049 -1.812 12.009 1.00 90.19 182 LEU A CA 1
ATOM 1486 C C . LEU A 1 182 ? -11.014 -0.806 12.525 1.00 90.19 182 LEU A C 1
ATOM 1488 O O . LEU A 1 182 ? -10.745 0.205 11.879 1.00 90.19 182 LEU A O 1
ATOM 1492 N N . ILE A 1 183 ? -10.407 -1.092 13.678 1.00 90.56 183 ILE A N 1
ATOM 1493 C CA . ILE A 1 183 ? -9.265 -0.327 14.194 1.00 90.56 183 ILE A CA 1
ATOM 1494 C C . ILE A 1 183 ? -8.167 -1.314 14.583 1.00 90.56 183 ILE A C 1
ATOM 1496 O O . ILE A 1 183 ? -8.366 -2.152 15.463 1.00 90.56 183 ILE A O 1
ATOM 1500 N N . TYR A 1 184 ? -7.007 -1.193 13.943 1.00 90.88 184 TYR A N 1
ATOM 1501 C CA . TYR A 1 184 ? -5.796 -1.928 14.292 1.00 90.88 184 TYR A CA 1
ATOM 1502 C C . TYR A 1 184 ? -4.834 -0.979 15.001 1.00 90.88 184 TYR A C 1
ATOM 1504 O O . TYR A 1 184 ? -4.351 -0.028 14.396 1.00 90.88 184 TYR A O 1
ATOM 1512 N N . LEU A 1 185 ? -4.555 -1.250 16.277 1.00 90.19 185 LEU A N 1
ATOM 1513 C CA . LEU A 1 185 ? -3.549 -0.545 17.071 1.00 90.19 185 LEU A CA 1
ATOM 1514 C C . LEU A 1 185 ? -2.316 -1.438 17.235 1.00 90.19 185 LEU A C 1
ATOM 1516 O O . LEU A 1 185 ? -2.438 -2.588 17.659 1.00 90.19 185 LEU A O 1
ATOM 1520 N N . VAL A 1 186 ? -1.140 -0.914 16.892 1.00 89.00 186 VAL A N 1
ATOM 1521 C CA . VAL A 1 186 ? 0.070 -1.715 16.682 1.00 89.00 186 VAL A CA 1
ATOM 1522 C C . VAL A 1 186 ? 1.281 -1.151 17.436 1.00 89.00 186 VAL A C 1
ATOM 1524 O O . VAL A 1 186 ? 1.543 0.049 17.433 1.00 89.00 186 VAL A O 1
ATOM 1527 N N . GLY A 1 187 ? 2.045 -2.044 18.073 1.00 86.94 187 GLY A N 1
ATOM 1528 C CA . GLY A 1 187 ? 3.255 -1.747 18.848 1.00 86.94 187 GLY A CA 1
ATOM 1529 C C . GLY A 1 187 ? 4.105 -2.998 19.086 1.00 86.94 187 GLY A C 1
ATOM 1530 O O . GLY A 1 187 ? 3.860 -4.041 18.476 1.00 86.94 187 GLY A O 1
ATOM 1531 N N . THR A 1 188 ? 5.096 -2.921 19.978 1.00 84.62 188 THR A N 1
ATOM 1532 C CA . THR A 1 188 ? 5.825 -4.121 20.440 1.00 84.62 188 THR A CA 1
ATOM 1533 C C . THR A 1 188 ? 4.944 -5.009 21.328 1.00 84.62 188 THR A C 1
ATOM 1535 O O . THR A 1 188 ? 3.946 -4.544 21.883 1.00 84.62 188 THR A O 1
ATOM 1538 N N . SER A 1 189 ? 5.351 -6.271 21.523 1.00 82.94 189 SER A N 1
ATOM 1539 C CA . SER A 1 189 ? 4.717 -7.194 22.479 1.00 82.94 189 SER A CA 1
ATOM 1540 C C . SER A 1 189 ? 4.565 -6.570 23.871 1.00 82.94 189 SER A C 1
ATOM 1542 O O . SER A 1 189 ? 3.502 -6.673 24.482 1.00 82.94 189 SER A O 1
ATOM 1544 N N . ASP A 1 190 ? 5.592 -5.867 24.349 1.00 84.19 190 ASP A N 1
ATOM 1545 C CA . ASP A 1 190 ? 5.638 -5.332 25.710 1.00 84.19 190 ASP A CA 1
ATOM 1546 C C . ASP A 1 190 ? 4.772 -4.074 25.852 1.00 84.19 190 ASP A C 1
ATOM 1548 O O . ASP A 1 190 ? 4.045 -3.930 26.835 1.00 84.19 190 ASP A O 1
ATOM 1552 N N . ASN A 1 191 ? 4.761 -3.191 24.844 1.00 85.56 191 ASN A N 1
ATOM 1553 C CA . ASN A 1 191 ? 3.898 -2.005 24.858 1.00 85.56 191 ASN A CA 1
ATOM 1554 C C . ASN A 1 191 ? 2.414 -2.380 24.676 1.00 85.56 191 ASN A C 1
ATOM 1556 O O . ASN A 1 191 ? 1.560 -1.818 25.360 1.00 85.56 191 ASN A O 1
ATOM 1560 N N . VAL A 1 192 ? 2.098 -3.361 23.818 1.00 87.88 192 VAL A N 1
ATOM 1561 C CA . VAL A 1 192 ? 0.731 -3.893 23.657 1.00 87.88 192 VAL A CA 1
ATOM 1562 C C . VAL A 1 192 ? 0.275 -4.612 24.930 1.00 87.88 192 VAL A C 1
ATOM 1564 O O . VAL A 1 192 ? -0.835 -4.367 25.400 1.00 87.88 192 VAL A O 1
ATOM 1567 N N . SER A 1 193 ? 1.132 -5.437 25.538 1.00 86.25 193 SER A N 1
ATOM 1568 C CA . SER A 1 193 ? 0.824 -6.103 26.811 1.00 86.25 193 SER A CA 1
ATOM 1569 C C . SER A 1 193 ? 0.617 -5.084 27.929 1.00 86.25 193 SER A C 1
ATOM 1571 O O . SER A 1 193 ? -0.408 -5.130 28.599 1.00 86.25 193 SER A O 1
ATOM 1573 N N . SER A 1 194 ? 1.505 -4.097 28.081 1.00 87.31 194 SER A N 1
ATOM 1574 C CA . SER A 1 194 ? 1.346 -3.015 29.063 1.00 87.31 194 SER A CA 1
ATOM 1575 C C . SER A 1 194 ? 0.041 -2.235 28.863 1.00 87.31 194 SER A C 1
ATOM 1577 O O . SER A 1 194 ? -0.696 -2.006 29.827 1.00 87.31 194 SER A O 1
ATOM 1579 N N . LEU A 1 195 ? -0.312 -1.875 27.621 1.00 89.44 195 LEU A N 1
ATOM 1580 C CA . LEU A 1 195 ? -1.575 -1.194 27.322 1.00 89.44 195 LEU A CA 1
ATOM 1581 C C . LEU A 1 195 ? -2.785 -2.035 27.760 1.00 89.44 195 LEU A C 1
ATOM 1583 O O . LEU A 1 195 ? -3.657 -1.519 28.457 1.00 89.44 195 LEU A O 1
ATOM 1587 N N . ILE A 1 196 ? -2.819 -3.314 27.375 1.00 89.19 196 ILE A N 1
ATOM 1588 C CA . ILE A 1 196 ? -3.948 -4.225 27.614 1.00 89.19 196 ILE A CA 1
ATOM 1589 C C . ILE A 1 196 ? -4.047 -4.642 29.085 1.00 89.19 196 ILE A C 1
ATOM 1591 O O . ILE A 1 196 ? -5.147 -4.729 29.623 1.00 89.19 196 ILE A O 1
ATOM 1595 N N . GLU A 1 197 ? -2.928 -4.942 29.744 1.00 87.88 197 GLU A N 1
ATOM 1596 C CA . GLU A 1 197 ? -2.933 -5.520 31.089 1.00 87.88 197 GLU A CA 1
ATOM 1597 C C . GLU A 1 197 ? -3.114 -4.480 32.201 1.00 87.88 197 GLU A C 1
ATOM 1599 O O . GLU A 1 197 ? -3.643 -4.837 33.254 1.00 87.88 197 GLU A O 1
ATOM 1604 N N . GLY A 1 198 ? -2.759 -3.212 31.955 1.00 86.19 198 GLY A N 1
ATOM 1605 C CA . GLY A 1 198 ? -2.953 -2.104 32.901 1.00 86.19 198 GLY A CA 1
ATOM 1606 C C . GLY A 1 198 ? -4.404 -1.633 33.081 1.00 86.19 198 GLY A C 1
ATOM 1607 O O . GLY A 1 198 ? -4.670 -0.820 33.959 1.00 86.19 198 GLY A O 1
ATOM 1608 N N . ASP A 1 199 ? -5.356 -2.147 32.296 1.00 89.69 199 ASP A N 1
ATOM 1609 C CA . ASP A 1 199 ? -6.792 -1.908 32.482 1.00 89.69 199 ASP A CA 1
ATOM 1610 C C . ASP A 1 199 ? -7.557 -3.231 32.352 1.00 89.69 199 ASP A C 1
ATOM 1612 O O . ASP A 1 199 ? -7.703 -3.785 31.265 1.00 89.69 199 ASP A O 1
ATOM 1616 N N . SER A 1 200 ? -8.083 -3.740 33.468 1.00 89.25 200 SER A N 1
ATOM 1617 C CA . SER A 1 200 ? -8.811 -5.016 33.523 1.00 89.25 200 SER A CA 1
ATOM 1618 C C . SER A 1 200 ? -10.097 -5.031 32.684 1.00 89.25 200 SER A C 1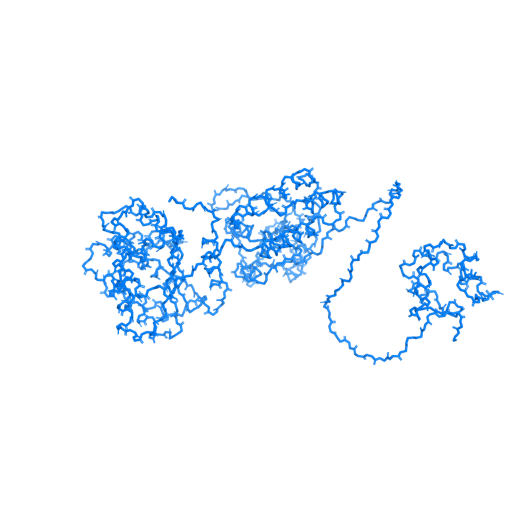
ATOM 1620 O O . SER A 1 200 ? -10.493 -6.084 32.171 1.00 89.25 200 SER A O 1
ATOM 1622 N N . VAL A 1 201 ? -10.729 -3.872 32.479 1.00 90.75 201 VAL A N 1
ATOM 1623 C CA . VAL A 1 201 ? -11.906 -3.725 31.618 1.00 90.75 201 VAL A CA 1
ATOM 1624 C C . VAL A 1 201 ? -11.468 -3.803 30.159 1.00 90.75 201 VAL A C 1
ATOM 1626 O O . VAL A 1 201 ? -12.038 -4.597 29.413 1.00 90.75 201 VAL A O 1
ATOM 1629 N N . LEU A 1 202 ? -10.422 -3.074 29.758 1.00 90.31 202 LEU A N 1
ATOM 1630 C CA . LEU A 1 202 ? -9.856 -3.175 28.407 1.00 90.31 202 LEU A CA 1
ATOM 1631 C C . LEU A 1 202 ? -9.373 -4.608 28.118 1.00 90.31 202 LEU A C 1
ATOM 1633 O O . LEU A 1 202 ? -9.735 -5.177 27.089 1.00 90.31 202 LEU A O 1
ATOM 1637 N N . LYS A 1 203 ? -8.671 -5.239 29.068 1.00 90.75 203 LYS A N 1
ATOM 1638 C CA . LYS A 1 203 ? -8.226 -6.643 29.023 1.00 90.75 203 LYS A CA 1
ATOM 1639 C C . LYS A 1 203 ? -9.366 -7.609 28.712 1.00 90.75 203 LYS A C 1
ATOM 1641 O O . LYS A 1 203 ? -9.213 -8.468 27.846 1.00 90.75 203 LYS A O 1
ATOM 1646 N 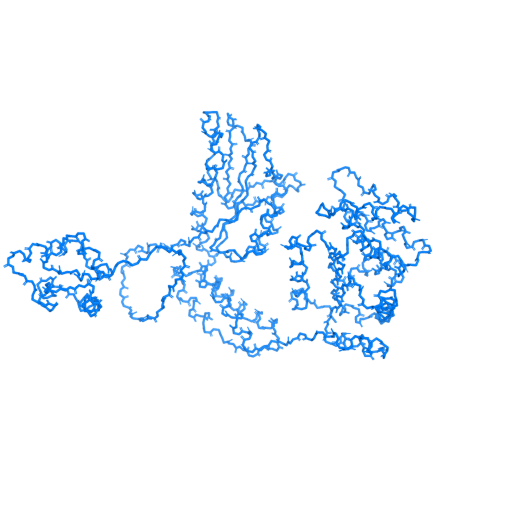N . SER A 1 204 ? -10.514 -7.465 29.378 1.00 89.50 204 SER A N 1
ATOM 1647 C CA . SER A 1 204 ? -11.680 -8.328 29.127 1.00 89.50 204 SER A CA 1
ATOM 1648 C C . SER A 1 204 ? -12.331 -8.100 27.756 1.00 89.50 204 SER A C 1
ATOM 1650 O O . SER A 1 204 ? -12.903 -9.037 27.200 1.00 89.50 204 SER A O 1
ATOM 1652 N N . LEU A 1 205 ? -12.197 -6.896 27.188 1.00 87.25 205 LEU A N 1
ATOM 1653 C CA . LEU A 1 205 ? -12.720 -6.539 25.868 1.00 87.25 205 LEU A CA 1
ATOM 1654 C C . LEU A 1 205 ? -11.812 -6.998 24.713 1.00 87.25 205 LEU A C 1
ATOM 1656 O O . LEU A 1 205 ? -12.329 -7.521 23.729 1.00 87.25 205 LEU A O 1
ATOM 1660 N N . VAL A 1 206 ? -10.484 -6.821 24.810 1.00 87.81 206 VAL A N 1
ATOM 1661 C CA . VAL A 1 206 ? -9.572 -7.006 23.656 1.00 87.81 206 VAL A CA 1
ATOM 1662 C C . VAL A 1 206 ? -8.676 -8.245 23.702 1.00 87.81 206 VAL A C 1
ATOM 1664 O O . VAL A 1 206 ? -8.168 -8.628 22.654 1.00 87.81 206 VAL A O 1
ATOM 1667 N N . LYS A 1 207 ? -8.497 -8.930 24.846 1.00 81.44 207 LYS A N 1
ATOM 1668 C CA . LYS A 1 207 ? -7.529 -10.052 24.966 1.00 81.44 207 LYS A CA 1
ATOM 1669 C C . LYS A 1 207 ? -7.756 -11.203 23.969 1.00 81.44 207 LYS A C 1
ATOM 1671 O O . LYS A 1 207 ? -6.811 -11.913 23.643 1.00 81.44 207 LYS A O 1
ATOM 1676 N N . LYS A 1 208 ? -8.988 -11.412 23.490 1.00 83.94 208 LYS A N 1
ATOM 1677 C CA . LYS A 1 208 ? -9.305 -12.430 22.465 1.00 83.94 208 LYS A CA 1
ATOM 1678 C C . LYS A 1 208 ? -9.041 -11.970 21.023 1.00 83.94 208 LYS A C 1
ATOM 1680 O O . LYS A 1 208 ? -9.064 -12.804 20.126 1.00 83.94 208 LYS A O 1
ATOM 1685 N N . SER A 1 209 ? -8.796 -10.679 20.818 1.00 81.31 209 SER A N 1
ATOM 1686 C CA . SER A 1 209 ? -8.566 -10.041 19.516 1.00 81.31 209 SER A CA 1
ATOM 1687 C C . SER A 1 209 ? -7.098 -9.653 19.294 1.00 81.31 209 SER A C 1
ATOM 1689 O O . SER A 1 209 ? -6.759 -9.134 18.234 1.00 81.31 209 SER A O 1
ATOM 1691 N N . THR A 1 210 ? -6.219 -9.880 20.277 1.00 85.31 210 THR A N 1
ATOM 1692 C CA . THR A 1 210 ? -4.780 -9.616 20.166 1.00 85.31 210 THR A CA 1
ATOM 1693 C C . THR A 1 210 ? -4.133 -10.567 19.157 1.00 85.31 210 THR A C 1
ATOM 1695 O O . THR A 1 210 ? -4.061 -11.773 19.391 1.00 85.31 210 THR A O 1
ATOM 1698 N N . ILE A 1 211 ? -3.624 -10.023 18.050 1.00 85.06 211 ILE A N 1
ATOM 1699 C CA . ILE A 1 211 ? -2.864 -10.777 17.046 1.00 85.06 211 ILE A CA 1
ATOM 1700 C C . ILE A 1 211 ? -1.375 -10.664 17.379 1.00 85.06 211 ILE A C 1
ATOM 1702 O O . ILE A 1 211 ? -0.760 -9.621 17.166 1.00 85.06 211 ILE A O 1
ATOM 1706 N N . ASN A 1 212 ? -0.790 -11.748 17.886 1.00 81.62 212 ASN A N 1
ATOM 1707 C CA . ASN A 1 212 ? 0.650 -11.833 18.114 1.00 81.62 212 ASN A CA 1
ATOM 1708 C C . ASN A 1 212 ? 1.349 -12.246 16.815 1.00 81.62 212 ASN A C 1
ATOM 1710 O O . ASN A 1 212 ? 1.129 -13.352 16.318 1.00 81.62 212 ASN A O 1
ATOM 1714 N N . LEU A 1 213 ? 2.210 -11.379 16.281 1.00 76.94 213 LEU A N 1
ATOM 1715 C CA . LEU A 1 213 ? 3.104 -11.750 15.184 1.00 76.94 213 LEU A CA 1
ATOM 1716 C C . LEU A 1 213 ? 4.213 -12.655 15.732 1.00 76.94 213 LEU A C 1
ATOM 1718 O O . LEU A 1 213 ? 4.835 -12.335 16.746 1.00 76.94 213 LEU A O 1
ATOM 1722 N N . SER A 1 214 ? 4.444 -13.794 15.079 1.00 73.38 214 SER A N 1
ATOM 1723 C CA . SER A 1 214 ? 5.532 -14.700 15.446 1.00 73.38 214 SER A CA 1
ATOM 1724 C C . SER A 1 214 ? 6.893 -14.083 15.100 1.00 73.38 214 SER A C 1
ATOM 1726 O O . SER A 1 214 ? 6.999 -13.122 14.337 1.00 73.38 214 SER A O 1
ATOM 1728 N N . LEU A 1 215 ? 7.964 -14.673 15.632 1.00 72.25 215 LEU A N 1
ATOM 1729 C CA . LEU A 1 215 ? 9.332 -14.324 15.238 1.00 72.25 215 LEU A CA 1
ATOM 1730 C C . LEU A 1 215 ? 9.655 -14.767 13.791 1.00 72.25 215 LEU A C 1
ATOM 1732 O O . LEU A 1 215 ? 10.619 -14.279 13.202 1.00 72.25 215 LEU A O 1
ATOM 1736 N N . GLY A 1 216 ? 8.825 -15.643 13.214 1.00 72.44 216 GLY A N 1
ATOM 1737 C CA . GLY A 1 216 ? 9.106 -16.435 12.020 1.00 72.44 216 GLY A CA 1
ATOM 1738 C C . GLY A 1 216 ? 9.692 -17.806 12.372 1.00 72.44 216 GLY A C 1
ATOM 1739 O O . GLY A 1 216 ? 10.388 -17.966 13.374 1.00 72.44 216 GLY A O 1
ATOM 1740 N N . SER A 1 217 ? 9.369 -18.806 11.557 1.00 77.88 217 SER A N 1
ATOM 1741 C CA . SER A 1 217 ? 9.917 -20.165 11.608 1.00 77.88 217 SER A CA 1
ATOM 1742 C C . SER A 1 217 ? 10.944 -20.398 10.499 1.00 77.88 217 SER A C 1
ATOM 1744 O O . SER A 1 217 ? 10.905 -19.739 9.459 1.00 77.88 217 SER A O 1
ATOM 1746 N N . ASP A 1 218 ? 11.800 -21.412 10.655 1.00 80.06 218 ASP A N 1
ATOM 1747 C CA . ASP A 1 218 ? 12.773 -21.803 9.622 1.00 80.06 218 ASP A CA 1
ATOM 1748 C C . ASP A 1 218 ? 12.112 -22.102 8.267 1.00 80.06 218 ASP A C 1
ATOM 1750 O O . ASP A 1 218 ? 12.694 -21.835 7.218 1.00 80.06 218 ASP A O 1
ATOM 1754 N N . LYS A 1 219 ? 10.866 -22.599 8.266 1.00 83.44 219 LYS A N 1
ATOM 1755 C CA . LYS A 1 219 ? 10.082 -22.815 7.042 1.00 83.44 219 LYS A CA 1
ATOM 1756 C C . LYS A 1 219 ? 9.732 -21.496 6.349 1.00 83.44 219 LYS A C 1
ATOM 1758 O O . LYS A 1 219 ? 9.851 -21.404 5.130 1.00 83.44 219 LYS A O 1
ATOM 1763 N N . GLU A 1 220 ? 9.305 -20.487 7.102 1.00 80.50 220 GLU A N 1
ATOM 1764 C CA . GLU A 1 220 ? 9.002 -19.160 6.556 1.00 80.50 220 GLU A CA 1
ATOM 1765 C C . GLU A 1 220 ? 10.289 -18.484 6.068 1.00 80.50 220 GLU A C 1
ATOM 1767 O O . GLU A 1 220 ? 10.342 -18.029 4.927 1.00 80.50 220 GLU A O 1
ATOM 1772 N N . PHE A 1 221 ? 11.368 -18.521 6.857 1.00 83.69 221 PHE A N 1
ATOM 1773 C CA . PHE A 1 221 ? 12.687 -18.026 6.444 1.00 83.69 221 PHE A CA 1
ATOM 1774 C C . PHE A 1 221 ? 13.206 -18.729 5.176 1.00 83.69 221 PHE A C 1
ATOM 1776 O O . PHE A 1 221 ? 13.727 -18.065 4.281 1.00 83.69 221 PHE A O 1
ATOM 1783 N N . MET A 1 222 ? 12.988 -20.041 5.031 1.00 84.50 222 MET A N 1
ATOM 1784 C CA . MET A 1 222 ? 13.271 -20.780 3.794 1.00 84.50 222 MET A CA 1
ATOM 1785 C C . MET A 1 222 ? 12.416 -20.318 2.609 1.00 84.50 222 MET A C 1
ATOM 1787 O O . MET A 1 222 ? 12.952 -20.187 1.511 1.00 84.50 222 MET A O 1
ATOM 1791 N N . MET A 1 223 ? 11.123 -20.037 2.800 1.00 83.12 223 MET A N 1
ATOM 1792 C CA . MET A 1 223 ? 10.262 -19.494 1.737 1.00 83.12 223 MET A CA 1
ATOM 1793 C C . MET A 1 223 ? 10.712 -18.090 1.305 1.00 83.12 223 MET A C 1
ATOM 1795 O O . MET A 1 223 ? 10.759 -17.798 0.112 1.00 83.12 223 MET A O 1
ATOM 1799 N N . ILE A 1 224 ? 11.116 -17.242 2.254 1.00 78.62 224 ILE A N 1
ATOM 1800 C CA . ILE A 1 224 ? 11.665 -15.908 1.974 1.00 78.62 224 ILE A CA 1
ATOM 1801 C C . ILE A 1 224 ? 13.027 -16.010 1.267 1.00 78.62 224 ILE A C 1
ATOM 1803 O O . ILE A 1 224 ? 13.239 -15.305 0.279 1.00 78.62 224 ILE A O 1
ATOM 1807 N N . LYS A 1 225 ? 13.917 -16.929 1.685 1.00 85.88 225 LYS A N 1
ATOM 1808 C CA . LYS A 1 225 ? 15.151 -17.242 0.939 1.00 85.88 225 LYS A CA 1
ATOM 1809 C C . LYS A 1 225 ? 14.823 -17.656 -0.490 1.00 85.88 225 LYS A C 1
ATOM 1811 O O . LYS A 1 225 ? 15.396 -17.087 -1.406 1.00 85.88 225 LYS A O 1
ATOM 1816 N N . GLN A 1 226 ? 13.899 -18.598 -0.682 1.00 83.12 226 GLN A N 1
ATOM 1817 C CA . GLN A 1 226 ? 13.497 -19.087 -2.005 1.00 83.12 226 GLN A CA 1
ATOM 1818 C C . GLN A 1 226 ? 12.941 -17.970 -2.897 1.00 83.12 226 GLN A C 1
ATOM 1820 O O . GLN A 1 226 ? 13.244 -17.937 -4.088 1.00 83.12 226 GLN A O 1
ATOM 1825 N N . GLU A 1 227 ? 12.173 -17.023 -2.350 1.00 77.31 227 GLU A N 1
ATOM 1826 C CA . GLU A 1 227 ? 11.673 -15.909 -3.156 1.00 77.31 227 GLU A CA 1
ATOM 1827 C C . GLU A 1 227 ? 12.777 -14.905 -3.527 1.00 77.31 227 GLU A C 1
ATOM 1829 O O . GLU A 1 227 ? 12.793 -14.409 -4.652 1.00 77.31 227 GLU A O 1
ATOM 1834 N N . ILE A 1 228 ? 13.726 -14.631 -2.625 1.00 75.19 228 ILE A N 1
ATOM 1835 C CA . ILE A 1 228 ? 14.908 -13.801 -2.916 1.00 75.19 228 ILE A CA 1
ATOM 1836 C C . ILE A 1 228 ? 15.817 -14.504 -3.941 1.00 75.19 228 ILE A C 1
ATOM 1838 O O . ILE A 1 228 ? 16.220 -13.895 -4.932 1.00 75.19 228 ILE A O 1
ATOM 1842 N N . ASP A 1 229 ? 16.045 -15.804 -3.775 1.00 79.12 229 ASP A N 1
ATOM 1843 C CA . ASP A 1 229 ? 16.768 -16.678 -4.700 1.00 79.12 229 ASP A CA 1
ATOM 1844 C C . ASP A 1 229 ? 16.179 -16.624 -6.117 1.00 79.12 229 ASP A C 1
ATOM 1846 O O . ASP A 1 229 ? 16.900 -16.326 -7.069 1.00 79.12 229 ASP A O 1
ATOM 1850 N N . GLU A 1 230 ? 14.869 -16.840 -6.286 1.00 68.62 230 GLU A N 1
ATOM 1851 C CA . GLU A 1 230 ? 14.217 -16.759 -7.603 1.00 68.62 230 GLU A CA 1
ATOM 1852 C C . GLU A 1 230 ? 14.085 -15.318 -8.134 1.00 68.62 230 GLU A C 1
ATOM 1854 O O . GLU A 1 230 ? 13.911 -15.133 -9.339 1.00 68.62 230 GLU A O 1
ATOM 1859 N N . ARG A 1 231 ? 14.225 -14.274 -7.299 1.00 65.44 231 ARG A N 1
ATOM 1860 C CA . ARG A 1 231 ? 14.399 -12.883 -7.776 1.00 65.44 231 ARG A CA 1
ATOM 1861 C C . ARG A 1 231 ? 15.797 -12.678 -8.385 1.00 65.44 231 ARG A C 1
ATOM 1863 O O . ARG A 1 231 ? 15.897 -12.095 -9.463 1.00 65.44 231 ARG A O 1
ATOM 1870 N N . ILE A 1 232 ? 16.852 -13.216 -7.764 1.00 69.94 232 ILE A N 1
ATOM 1871 C CA . ILE A 1 232 ? 18.261 -13.136 -8.216 1.00 69.94 232 ILE A CA 1
ATOM 1872 C C . ILE A 1 232 ? 18.497 -14.006 -9.462 1.00 69.94 232 ILE A C 1
ATOM 1874 O O . ILE A 1 232 ? 18.917 -13.516 -10.509 1.00 69.94 232 ILE A O 1
ATOM 1878 N N . LYS A 1 233 ? 18.169 -15.301 -9.375 1.00 65.94 233 LYS A N 1
ATOM 1879 C CA . LYS A 1 233 ? 18.111 -16.256 -10.500 1.00 65.94 233 LYS A CA 1
ATOM 1880 C C . LYS A 1 233 ? 17.054 -15.854 -11.535 1.00 65.94 233 LYS A C 1
ATOM 1882 O O . LYS A 1 233 ? 17.097 -16.299 -12.681 1.00 65.94 233 LYS A O 1
ATOM 1887 N N . GLY A 1 234 ? 16.141 -14.970 -11.145 1.00 54.47 234 GLY A N 1
ATOM 1888 C CA . GLY A 1 234 ? 15.436 -14.070 -12.034 1.00 54.47 234 GLY A CA 1
ATOM 1889 C C . GLY A 1 234 ? 16.426 -13.198 -12.805 1.00 54.47 234 GLY A C 1
ATOM 1890 O O . GLY A 1 234 ? 16.814 -13.576 -13.910 1.00 54.47 234 GLY A O 1
ATOM 1891 N N . ALA A 1 235 ? 16.769 -12.030 -12.266 1.00 56.56 235 ALA A N 1
ATOM 1892 C CA . ALA A 1 235 ? 17.449 -10.947 -12.982 1.00 56.56 235 ALA A CA 1
ATOM 1893 C C . ALA A 1 235 ? 18.755 -11.355 -13.691 1.00 56.56 235 ALA A C 1
ATOM 1895 O O . ALA A 1 235 ? 18.949 -10.994 -14.849 1.00 56.56 235 ALA A O 1
ATOM 1896 N N . TYR A 1 236 ? 19.615 -12.134 -13.028 1.00 62.72 236 TYR A N 1
ATOM 1897 C CA . TYR A 1 236 ? 21.009 -12.325 -13.450 1.00 62.72 236 TYR A CA 1
ATOM 1898 C C . TYR A 1 236 ? 21.289 -13.660 -14.167 1.00 62.72 236 TYR A C 1
ATOM 1900 O O . TYR A 1 236 ? 22.417 -13.912 -14.590 1.00 62.72 236 TYR A O 1
ATOM 1908 N N . LYS A 1 237 ? 20.315 -14.574 -14.305 1.00 60.19 237 LYS A N 1
ATOM 1909 C CA . LYS A 1 237 ? 20.589 -15.914 -14.865 1.00 60.19 237 LYS A CA 1
ATOM 1910 C C . LYS A 1 237 ? 20.957 -15.846 -16.351 1.00 60.19 237 LYS A C 1
ATOM 1912 O O . LYS A 1 237 ? 20.099 -15.680 -17.212 1.00 60.19 237 LYS A O 1
ATOM 1917 N N . GLY A 1 238 ? 22.233 -16.101 -16.635 1.00 57.66 238 GLY A N 1
ATOM 1918 C CA . GLY A 1 238 ? 22.834 -16.057 -17.974 1.00 57.66 238 GLY A CA 1
ATOM 1919 C C . GLY A 1 238 ? 23.996 -15.066 -18.073 1.00 57.66 238 GLY A C 1
ATOM 1920 O O . GLY A 1 238 ? 24.850 -15.226 -18.946 1.00 57.66 238 GLY A O 1
ATOM 1921 N N . TYR A 1 239 ? 24.055 -14.111 -17.141 1.00 61.38 239 TYR A N 1
ATOM 1922 C CA . TYR A 1 239 ? 25.071 -13.063 -17.052 1.00 61.38 239 TYR A CA 1
ATOM 1923 C C . TYR A 1 239 ? 26.469 -13.644 -16.832 1.00 61.38 239 TYR A C 1
ATOM 1925 O O . TYR A 1 239 ? 26.624 -14.759 -16.316 1.00 61.38 239 TYR A O 1
ATOM 1933 N N . LYS A 1 240 ? 27.509 -12.895 -17.224 1.00 68.25 240 LYS A N 1
ATOM 1934 C CA . LYS A 1 240 ? 28.893 -13.412 -17.302 1.00 68.25 240 LYS A CA 1
ATOM 1935 C C . LYS A 1 240 ? 29.355 -14.065 -15.994 1.00 68.25 240 LYS A C 1
ATOM 1937 O O . LYS A 1 240 ? 29.939 -15.148 -16.028 1.00 68.25 240 LYS A O 1
ATOM 1942 N N . ASN A 1 241 ? 29.060 -13.413 -14.871 1.00 77.75 241 ASN A N 1
ATOM 1943 C CA . ASN A 1 241 ? 29.504 -13.801 -13.533 1.00 77.75 241 ASN A CA 1
ATOM 1944 C C . ASN A 1 241 ? 28.472 -14.653 -12.765 1.00 77.75 241 ASN A C 1
ATOM 1946 O O . ASN A 1 241 ? 28.748 -15.069 -11.638 1.00 77.75 241 ASN A O 1
ATOM 1950 N N . PHE A 1 242 ? 27.299 -14.936 -13.357 1.00 78.38 242 PHE A N 1
ATOM 1951 C CA . PHE A 1 242 ? 26.141 -15.494 -12.648 1.00 78.38 242 PHE A CA 1
ATOM 1952 C C . PHE A 1 242 ? 26.454 -16.756 -11.848 1.00 78.38 242 PHE A C 1
ATOM 1954 O O . PHE A 1 242 ? 26.092 -16.838 -10.681 1.00 78.38 242 PHE A O 1
ATOM 1961 N N . ASN A 1 243 ? 27.143 -17.727 -12.451 1.00 83.25 243 ASN A N 1
ATOM 1962 C CA . ASN A 1 243 ? 27.405 -19.014 -11.803 1.00 83.25 243 ASN A CA 1
ATOM 1963 C C . ASN A 1 243 ? 28.229 -18.864 -10.510 1.00 83.25 243 ASN A C 1
ATOM 1965 O O . ASN A 1 243 ? 27.990 -19.604 -9.559 1.00 83.25 243 ASN A O 1
ATOM 1969 N N . ASN A 1 244 ? 29.153 -17.900 -10.462 1.00 87.56 244 ASN A N 1
ATOM 1970 C CA . ASN A 1 244 ? 30.030 -17.672 -9.312 1.00 87.56 244 ASN A CA 1
ATOM 1971 C C . ASN A 1 244 ? 29.251 -16.978 -8.185 1.00 87.56 244 ASN A C 1
ATOM 1973 O O . ASN A 1 244 ? 29.212 -17.472 -7.060 1.00 87.56 244 ASN A O 1
ATOM 1977 N N . ALA A 1 245 ? 28.549 -15.889 -8.517 1.00 85.38 245 ALA A N 1
ATOM 1978 C CA . ALA A 1 245 ? 27.663 -15.188 -7.590 1.00 85.38 245 ALA A CA 1
ATOM 1979 C C . ALA A 1 245 ? 26.579 -16.121 -7.020 1.00 85.38 245 ALA A C 1
ATOM 1981 O O . ALA A 1 245 ? 26.308 -16.116 -5.823 1.00 85.38 245 ALA A O 1
ATOM 1982 N N . TRP A 1 246 ? 25.992 -16.972 -7.866 1.00 89.69 246 TRP A N 1
ATOM 1983 C CA . TRP A 1 246 ? 24.965 -17.931 -7.468 1.00 89.69 246 TRP A CA 1
ATOM 1984 C C . TRP A 1 246 ? 25.495 -19.013 -6.522 1.00 89.69 246 TRP A C 1
ATOM 1986 O O . TRP A 1 246 ? 24.803 -19.376 -5.572 1.00 89.69 246 TRP A O 1
ATOM 1996 N N . GLN A 1 247 ? 26.726 -19.495 -6.728 1.00 92.44 247 GLN A N 1
ATOM 1997 C CA . GLN A 1 247 ? 27.380 -20.399 -5.779 1.00 92.44 247 GLN A CA 1
ATOM 1998 C C . GLN A 1 247 ? 27.613 -19.723 -4.422 1.00 92.44 247 GLN A C 1
ATOM 2000 O O . GLN A 1 247 ? 27.289 -20.320 -3.399 1.00 92.44 247 GLN A O 1
ATOM 2005 N N . GLU A 1 248 ? 28.093 -18.474 -4.383 1.00 92.75 248 GLU A N 1
ATOM 2006 C CA . GLU A 1 248 ? 28.219 -17.743 -3.113 1.00 92.75 248 GLU A CA 1
ATOM 2007 C C . GLU A 1 248 ? 26.861 -17.539 -2.417 1.00 92.75 248 GLU A C 1
ATOM 2009 O O . GLU A 1 248 ? 26.760 -17.760 -1.213 1.00 92.75 248 GLU A O 1
ATOM 2014 N N . ILE A 1 249 ? 25.800 -17.205 -3.162 1.00 89.31 249 ILE A N 1
ATOM 2015 C CA . ILE A 1 249 ? 24.448 -16.961 -2.623 1.00 89.31 249 ILE A CA 1
ATOM 2016 C C . ILE A 1 249 ? 23.804 -18.240 -2.069 1.00 89.31 249 ILE A C 1
ATOM 2018 O O . ILE A 1 249 ? 23.169 -18.204 -1.011 1.00 89.31 249 ILE A O 1
ATOM 2022 N N . GLN A 1 250 ? 23.999 -19.386 -2.728 1.00 90.81 250 GLN A N 1
ATOM 2023 C CA . GLN A 1 250 ? 23.551 -20.679 -2.199 1.00 90.81 250 GLN A CA 1
ATOM 2024 C C . GLN A 1 250 ? 24.375 -21.153 -0.993 1.00 90.81 250 GLN A C 1
ATOM 2026 O O . GLN A 1 250 ? 23.847 -21.882 -0.157 1.00 90.81 250 GLN A O 1
ATOM 2031 N N . ASN A 1 251 ? 25.617 -20.682 -0.855 1.00 91.38 251 ASN A N 1
ATOM 2032 C CA . ASN A 1 251 ? 26.471 -20.947 0.304 1.00 91.38 251 ASN A CA 1
ATOM 2033 C C . ASN A 1 251 ? 26.215 -20.002 1.499 1.00 91.38 251 ASN A C 1
ATOM 2035 O O . ASN A 1 251 ? 26.827 -20.197 2.551 1.00 91.38 251 ASN A O 1
ATOM 2039 N N . ILE A 1 252 ? 25.323 -19.002 1.396 1.00 88.12 252 ILE A N 1
ATOM 2040 C CA . ILE A 1 252 ? 24.915 -18.194 2.558 1.00 88.12 252 ILE A CA 1
ATOM 2041 C C . ILE A 1 252 ? 24.136 -19.103 3.532 1.00 88.12 252 ILE A C 1
ATOM 2043 O O . ILE A 1 252 ? 23.056 -19.587 3.178 1.00 88.12 252 ILE A O 1
ATOM 2047 N N . PRO A 1 253 ? 24.621 -19.323 4.768 1.00 84.06 253 PRO A N 1
ATOM 2048 C CA . PRO A 1 253 ? 23.946 -20.201 5.714 1.00 84.06 253 PRO A CA 1
ATOM 2049 C C . PRO A 1 253 ? 22.651 -19.561 6.222 1.00 84.06 253 PRO A C 1
ATOM 2051 O O . PRO A 1 253 ? 22.645 -18.384 6.594 1.00 84.06 253 PRO A O 1
ATOM 2054 N N . LEU A 1 254 ? 21.577 -20.349 6.360 1.00 76.75 254 LEU A N 1
ATOM 2055 C CA . LEU A 1 254 ? 20.484 -19.961 7.252 1.00 76.75 254 LEU A CA 1
ATOM 2056 C C . LEU A 1 254 ? 21.009 -19.992 8.687 1.00 76.75 254 LEU A C 1
ATOM 2058 O O . LEU A 1 254 ? 21.109 -21.042 9.319 1.00 76.75 254 LEU A O 1
ATOM 2062 N N . ARG A 1 255 ? 21.367 -18.815 9.197 1.00 71.19 255 ARG A N 1
ATOM 2063 C CA . ARG A 1 255 ? 21.564 -18.613 10.629 1.00 71.19 255 ARG A CA 1
ATOM 2064 C C . ARG A 1 255 ? 20.187 -18.589 11.301 1.00 71.19 255 ARG A C 1
ATOM 2066 O O . ARG A 1 255 ? 19.302 -17.925 10.760 1.00 71.19 255 ARG A O 1
ATOM 2073 N N . PRO A 1 256 ? 20.005 -19.230 12.469 1.00 63.56 256 PRO A N 1
ATOM 2074 C CA . PRO A 1 256 ? 18.791 -19.065 13.257 1.00 63.56 256 PRO A CA 1
ATOM 2075 C C . PRO A 1 256 ? 18.703 -17.607 13.724 1.00 63.56 256 PRO A C 1
ATOM 2077 O O . PRO A 1 256 ? 19.409 -17.180 14.640 1.00 63.56 256 PRO A O 1
ATOM 2080 N N . ALA A 1 257 ? 17.878 -16.823 13.036 1.00 65.75 257 ALA A N 1
ATOM 2081 C CA . ALA A 1 257 ? 17.600 -15.434 13.367 1.00 65.75 257 ALA A CA 1
ATOM 2082 C C . ALA A 1 257 ? 16.555 -15.371 14.485 1.00 65.75 257 ALA A C 1
ATOM 2084 O O . ALA A 1 257 ? 15.605 -16.153 14.490 1.00 65.75 257 ALA A O 1
ATOM 2085 N N . LYS A 1 258 ? 16.671 -14.412 15.412 1.00 67.38 258 LYS A N 1
ATOM 2086 C CA . LYS A 1 258 ? 15.676 -14.261 16.489 1.00 67.38 258 LYS A CA 1
ATOM 2087 C C . LYS A 1 258 ? 14.378 -13.624 16.002 1.00 67.38 258 LYS A C 1
ATOM 2089 O O . LYS A 1 258 ? 13.430 -13.534 16.771 1.00 67.38 258 LYS A O 1
ATOM 2094 N N . ASN A 1 259 ? 14.356 -13.097 14.779 1.00 71.00 259 ASN A N 1
ATOM 2095 C CA . ASN A 1 259 ? 13.192 -12.490 14.144 1.00 71.00 259 ASN A CA 1
ATOM 2096 C C . ASN A 1 259 ? 13.417 -12.310 12.631 1.00 71.00 259 ASN A C 1
ATOM 2098 O O . ASN A 1 259 ? 14.548 -12.244 12.147 1.00 71.00 259 ASN A O 1
ATOM 2102 N N . PHE A 1 260 ? 12.320 -12.129 11.895 1.00 69.75 260 PHE A N 1
ATOM 2103 C CA . PHE A 1 260 ? 12.310 -11.835 10.458 1.00 69.75 260 PHE A CA 1
ATOM 2104 C C . PHE A 1 260 ? 13.183 -10.636 10.025 1.00 69.75 260 PHE A C 1
ATOM 2106 O O . PHE A 1 260 ? 13.739 -10.662 8.925 1.00 69.75 260 PHE A O 1
ATOM 2113 N N . ARG A 1 261 ? 13.359 -9.604 10.869 1.00 70.06 261 ARG A N 1
ATOM 2114 C CA . ARG A 1 261 ? 14.230 -8.454 10.554 1.00 70.06 261 ARG A CA 1
ATOM 2115 C C . ARG A 1 261 ? 15.703 -8.859 10.538 1.00 70.06 261 ARG A C 1
ATOM 2117 O O . ARG A 1 261 ? 16.376 -8.568 9.557 1.00 70.06 261 ARG A O 1
ATOM 2124 N N . GLU A 1 262 ? 16.184 -9.542 11.576 1.00 75.69 262 GLU A N 1
ATOM 2125 C CA . GLU A 1 262 ? 17.553 -10.077 11.628 1.00 75.69 262 GLU A CA 1
ATOM 2126 C C . GLU A 1 262 ? 17.834 -11.004 10.439 1.00 75.69 262 GLU A C 1
ATOM 2128 O O . GLU A 1 262 ? 18.885 -10.893 9.806 1.00 75.69 262 GLU A O 1
ATOM 2133 N N . PHE A 1 263 ? 16.870 -11.869 10.092 1.00 80.06 263 PHE A N 1
ATOM 2134 C CA . PHE A 1 263 ? 16.975 -12.747 8.927 1.00 80.06 263 PHE A CA 1
ATOM 2135 C C . PHE A 1 263 ? 17.147 -11.948 7.629 1.00 80.06 263 PHE A C 1
ATOM 2137 O O . PHE A 1 263 ? 18.106 -12.170 6.890 1.00 80.06 263 PHE A O 1
ATOM 2144 N N . CYS A 1 264 ? 16.260 -10.982 7.371 1.00 74.25 264 CYS A N 1
ATOM 2145 C CA . CYS A 1 264 ? 16.311 -10.178 6.153 1.00 74.25 264 CYS A CA 1
ATOM 2146 C C . CYS A 1 264 ? 17.558 -9.296 6.081 1.00 74.25 264 CYS A C 1
ATOM 2148 O O . CYS A 1 264 ? 18.147 -9.199 5.008 1.00 74.25 264 CYS A O 1
ATOM 2150 N N . GLN A 1 265 ? 17.984 -8.688 7.192 1.00 76.69 265 GLN A N 1
ATOM 2151 C CA . GLN A 1 265 ? 19.202 -7.875 7.245 1.00 76.69 265 GLN A CA 1
ATOM 2152 C C . GLN A 1 265 ? 20.451 -8.716 6.955 1.00 76.69 265 GLN A C 1
ATOM 2154 O O . GLN A 1 265 ? 21.279 -8.307 6.145 1.00 76.69 265 GLN A O 1
ATOM 2159 N N . TYR A 1 266 ? 20.572 -9.907 7.552 1.00 84.94 266 TYR A N 1
ATOM 2160 C CA . TYR A 1 266 ? 21.709 -10.791 7.293 1.00 84.94 266 TYR A CA 1
ATOM 2161 C C . TYR A 1 266 ? 21.693 -11.363 5.869 1.00 84.94 266 TYR A C 1
ATOM 2163 O O . TYR A 1 266 ? 22.688 -11.253 5.153 1.00 84.94 266 TYR A O 1
ATOM 2171 N N . TYR A 1 267 ? 20.574 -11.963 5.451 1.00 84.44 267 TYR A N 1
ATOM 2172 C CA . TYR A 1 267 ? 20.494 -12.662 4.171 1.00 84.44 267 TYR A CA 1
ATOM 2173 C C . TYR A 1 267 ? 20.517 -11.691 2.986 1.00 84.44 267 TYR A C 1
ATOM 2175 O O . TYR A 1 267 ? 21.339 -11.846 2.084 1.00 84.44 267 TYR A O 1
ATOM 2183 N N . SER A 1 268 ? 19.683 -10.646 3.014 1.00 76.88 268 SER A N 1
ATOM 2184 C CA . SER A 1 268 ? 19.637 -9.653 1.932 1.00 76.88 268 SER A CA 1
ATOM 2185 C C . SER A 1 268 ? 20.910 -8.809 1.897 1.00 76.88 268 SER A C 1
ATOM 2187 O O . SER A 1 268 ? 21.389 -8.506 0.813 1.00 76.88 268 SER A O 1
ATOM 2189 N N . GLY A 1 269 ? 21.513 -8.494 3.052 1.00 78.19 269 GLY A N 1
ATOM 2190 C CA . GLY A 1 269 ? 22.817 -7.826 3.110 1.00 78.19 269 GLY A CA 1
ATOM 2191 C C . GLY A 1 269 ? 23.919 -8.647 2.434 1.00 78.19 269 GLY A C 1
ATOM 2192 O O . GLY A 1 269 ? 24.631 -8.136 1.576 1.00 78.19 269 GLY A O 1
ATOM 2193 N N . LYS A 1 270 ? 23.999 -9.954 2.722 1.00 85.00 270 LYS A N 1
ATOM 2194 C CA . LYS A 1 270 ? 24.960 -10.854 2.060 1.00 85.00 270 LYS A CA 1
ATOM 2195 C C . LYS A 1 270 ? 24.675 -11.036 0.566 1.00 85.00 270 LYS A C 1
ATOM 2197 O O . LYS A 1 270 ? 25.615 -11.087 -0.218 1.00 85.00 270 LYS A O 1
ATOM 2202 N N . VAL A 1 271 ? 23.406 -11.076 0.158 1.00 83.62 271 VAL A N 1
ATOM 2203 C CA . VAL A 1 271 ? 23.007 -11.030 -1.260 1.00 83.62 271 VAL A CA 1
ATOM 2204 C C . VAL A 1 271 ? 23.478 -9.736 -1.935 1.00 83.62 271 VAL A C 1
ATOM 2206 O O . VAL A 1 271 ? 24.001 -9.802 -3.045 1.00 83.62 271 VAL A O 1
ATOM 2209 N N . LEU A 1 272 ? 23.334 -8.580 -1.278 1.00 77.75 272 LEU A N 1
ATOM 2210 C CA . LEU A 1 272 ? 23.742 -7.276 -1.811 1.00 77.75 272 LEU A CA 1
ATOM 2211 C C . LEU A 1 272 ? 25.269 -7.156 -1.939 1.00 77.75 272 LEU A C 1
ATOM 2213 O O . LEU A 1 272 ? 25.745 -6.774 -3.001 1.00 77.75 272 LEU A O 1
ATOM 2217 N N . GLU A 1 273 ? 26.042 -7.605 -0.944 1.00 83.44 273 GLU A N 1
ATOM 2218 C CA . GLU A 1 273 ? 27.516 -7.671 -1.024 1.00 83.44 273 GLU A CA 1
ATOM 2219 C C . GLU A 1 273 ? 28.022 -8.531 -2.198 1.00 83.44 273 GLU A C 1
ATOM 2221 O O . GLU A 1 273 ? 29.083 -8.269 -2.770 1.00 83.44 273 GLU A O 1
ATOM 2226 N N . ILE A 1 274 ? 27.295 -9.600 -2.541 1.00 83.56 274 ILE A N 1
ATOM 2227 C CA . ILE A 1 274 ? 27.625 -10.467 -3.680 1.00 83.56 274 ILE A CA 1
ATOM 2228 C C . ILE A 1 274 ? 27.157 -9.814 -4.989 1.00 83.56 274 ILE A C 1
ATOM 2230 O O . ILE A 1 274 ? 27.867 -9.882 -5.991 1.00 83.56 274 ILE A O 1
ATOM 2234 N N . HIS A 1 275 ? 26.004 -9.140 -4.988 1.00 78.12 275 HIS A N 1
ATOM 2235 C CA . HIS A 1 275 ? 25.525 -8.364 -6.130 1.00 78.12 275 HIS A CA 1
ATOM 2236 C C . HIS A 1 275 ? 26.515 -7.259 -6.524 1.00 78.12 275 HIS A C 1
ATOM 2238 O O . HIS A 1 275 ? 26.947 -7.214 -7.677 1.00 78.12 275 HIS A O 1
ATOM 2244 N N . GLU A 1 276 ? 26.930 -6.431 -5.563 1.00 74.38 276 GLU A N 1
ATOM 2245 C CA . GLU A 1 276 ? 27.889 -5.340 -5.770 1.00 74.38 276 GLU A CA 1
ATOM 2246 C C . GLU A 1 276 ? 29.206 -5.856 -6.365 1.00 74.38 276 GLU A C 1
ATOM 2248 O O . GLU A 1 276 ? 29.737 -5.282 -7.311 1.00 74.38 276 GLU A O 1
ATOM 2253 N N . ARG A 1 277 ? 29.697 -7.005 -5.881 1.00 81.81 277 ARG A N 1
ATOM 2254 C CA . ARG A 1 277 ? 30.952 -7.608 -6.352 1.00 81.81 277 ARG A CA 1
ATOM 2255 C C . ARG A 1 277 ? 30.891 -8.168 -7.777 1.00 81.81 277 ARG A C 1
ATOM 2257 O O . ARG A 1 277 ? 31.933 -8.258 -8.424 1.00 81.81 277 ARG A O 1
ATOM 2264 N N . TYR A 1 278 ? 29.721 -8.602 -8.253 1.00 76.12 278 TYR A N 1
ATOM 2265 C CA . TYR A 1 278 ? 29.616 -9.375 -9.500 1.00 76.12 278 TYR A CA 1
ATOM 2266 C C . TYR A 1 278 ? 28.781 -8.744 -10.617 1.00 76.12 278 TYR A C 1
ATOM 2268 O O . TYR A 1 278 ? 28.971 -9.159 -11.763 1.00 76.12 278 TYR A O 1
ATOM 2276 N N . PHE A 1 279 ? 27.897 -7.783 -10.328 1.00 67.81 279 PHE A N 1
ATOM 2277 C CA . PHE A 1 279 ? 26.936 -7.249 -11.307 1.00 67.81 279 PHE A CA 1
ATOM 2278 C C . PHE A 1 279 ? 26.882 -5.710 -11.401 1.00 67.81 279 PHE A C 1
ATOM 2280 O O . PHE A 1 279 ? 26.302 -5.207 -12.360 1.00 67.81 279 PHE A O 1
ATOM 2287 N N . ALA A 1 280 ? 27.510 -4.968 -10.478 1.00 60.75 280 ALA A N 1
ATOM 2288 C CA . ALA A 1 280 ? 27.324 -3.516 -10.309 1.00 60.75 280 ALA A CA 1
ATOM 2289 C C . ALA A 1 280 ? 27.617 -2.612 -11.527 1.00 60.75 280 ALA A C 1
ATOM 2291 O O . ALA A 1 280 ? 27.149 -1.480 -11.550 1.00 60.75 280 ALA A O 1
ATOM 2292 N N . GLU A 1 281 ? 28.386 -3.071 -12.521 1.00 49.75 281 GLU A N 1
ATOM 2293 C CA . GLU A 1 281 ? 28.865 -2.222 -13.631 1.00 49.75 281 GLU A CA 1
ATOM 2294 C C . GLU A 1 281 ? 28.505 -2.740 -15.040 1.00 49.75 281 GLU A C 1
ATOM 2296 O O . GLU A 1 281 ? 28.927 -2.153 -16.035 1.00 49.75 281 GLU A O 1
ATOM 2301 N N . ALA A 1 282 ? 27.789 -3.867 -15.169 1.00 49.31 282 ALA A N 1
ATOM 2302 C CA . ALA A 1 282 ? 27.844 -4.661 -16.406 1.00 49.31 282 ALA A CA 1
ATOM 2303 C C . ALA A 1 282 ? 26.591 -4.657 -17.304 1.00 49.31 282 ALA A C 1
ATOM 2305 O O . ALA A 1 282 ? 26.735 -4.747 -18.526 1.00 49.31 282 ALA A O 1
ATOM 2306 N N . GLU A 1 283 ? 25.378 -4.676 -16.737 1.00 49.91 283 GLU A N 1
ATOM 2307 C CA . GLU A 1 283 ? 24.258 -5.357 -17.420 1.00 49.91 283 GLU A CA 1
ATOM 2308 C C . GLU A 1 283 ? 22.879 -4.643 -17.420 1.00 49.91 283 GLU A C 1
ATOM 2310 O O . GLU A 1 283 ? 21.975 -5.140 -18.094 1.00 49.91 283 GLU A O 1
ATOM 2315 N N . GLU A 1 284 ? 22.692 -3.465 -16.802 1.00 45.78 284 GLU A N 1
ATOM 2316 C CA . GLU A 1 284 ? 21.444 -2.672 -16.978 1.00 45.78 284 GLU A CA 1
ATOM 2317 C C . GLU A 1 284 ? 21.287 -2.156 -18.422 1.00 45.78 284 GLU A C 1
ATOM 2319 O O . GLU A 1 284 ? 20.266 -2.415 -19.067 1.00 45.78 284 GLU A O 1
ATOM 2324 N N . GLN A 1 285 ? 22.367 -1.605 -18.994 1.00 45.75 285 GLN A N 1
ATOM 2325 C CA . GLN A 1 285 ? 22.432 -1.078 -20.369 1.00 45.75 285 GLN A CA 1
ATOM 2326 C C . GLN A 1 285 ? 22.014 -2.081 -21.464 1.00 45.75 285 GLN A C 1
ATOM 2328 O O . GLN A 1 285 ? 21.702 -1.682 -22.588 1.00 45.75 285 GLN A O 1
ATOM 2333 N N . LYS A 1 286 ? 22.014 -3.392 -21.171 1.00 47.94 286 LYS A N 1
ATOM 2334 C CA . LYS A 1 286 ? 21.522 -4.428 -22.095 1.00 47.94 286 LYS A CA 1
ATOM 2335 C C . LYS A 1 286 ? 20.011 -4.626 -22.019 1.00 47.94 286 LYS A C 1
ATOM 2337 O O . LYS A 1 286 ? 19.389 -4.818 -23.058 1.00 47.94 286 LYS A O 1
ATOM 2342 N N . PHE A 1 287 ? 19.419 -4.566 -20.826 1.00 50.62 287 PHE A N 1
ATOM 2343 C CA . PHE A 1 287 ? 17.967 -4.688 -20.649 1.00 50.62 287 PHE A CA 1
ATOM 2344 C C . PHE A 1 287 ? 17.240 -3.453 -21.206 1.00 50.62 287 PHE A C 1
ATOM 2346 O O . PHE A 1 287 ? 16.241 -3.583 -21.913 1.00 50.62 287 PHE A O 1
ATOM 2353 N N . GLU A 1 288 ? 17.826 -2.267 -21.013 1.00 51.09 288 GLU A N 1
ATOM 2354 C CA . GLU A 1 288 ? 17.428 -1.028 -21.694 1.00 51.09 288 GLU A CA 1
ATOM 2355 C C . GLU A 1 288 ? 17.482 -1.127 -23.230 1.00 51.09 288 GLU A C 1
ATOM 2357 O O . GLU A 1 288 ? 16.859 -0.322 -23.916 1.00 51.09 288 GLU A O 1
ATOM 2362 N N . GLY A 1 289 ? 18.260 -2.055 -23.798 1.00 49.50 289 GLY A N 1
ATOM 2363 C CA . GLY A 1 289 ? 18.405 -2.238 -25.244 1.00 49.50 289 GLY A CA 1
ATOM 2364 C C . GLY A 1 289 ? 17.103 -2.684 -25.905 1.00 49.50 289 GLY A C 1
ATOM 2365 O O . GLY A 1 289 ? 16.572 -1.985 -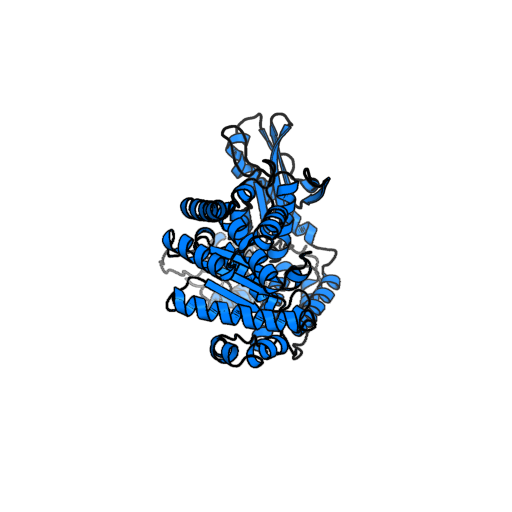26.768 1.00 49.50 289 GLY A O 1
ATOM 2366 N N . ASP A 1 290 ? 16.562 -3.817 -25.456 1.00 60.62 290 ASP A N 1
ATOM 2367 C CA . ASP A 1 290 ? 15.344 -4.407 -26.026 1.00 60.62 290 ASP A CA 1
ATOM 2368 C C . ASP A 1 290 ? 14.083 -3.598 -25.657 1.00 60.62 290 ASP A C 1
ATOM 2370 O O . ASP A 1 290 ? 13.130 -3.538 -26.437 1.00 60.62 290 ASP A O 1
ATOM 2374 N N . ALA A 1 291 ? 14.098 -2.890 -24.519 1.00 66.69 291 ALA A N 1
ATOM 2375 C CA . ALA A 1 291 ? 13.024 -1.980 -24.116 1.00 66.69 291 ALA A CA 1
ATOM 2376 C C . ALA A 1 291 ? 12.736 -0.884 -25.166 1.00 66.69 291 ALA A C 1
ATOM 2378 O O . ALA A 1 291 ? 11.570 -0.582 -25.426 1.00 66.69 291 ALA A O 1
ATOM 2379 N N . ARG A 1 292 ? 13.772 -0.345 -25.830 1.00 69.00 292 ARG A N 1
ATOM 2380 C CA . ARG A 1 292 ? 13.655 0.728 -26.842 1.00 69.00 292 ARG A CA 1
ATOM 2381 C C . ARG A 1 292 ? 12.711 0.356 -27.978 1.00 69.00 292 ARG A C 1
ATOM 2383 O O . ARG A 1 292 ? 11.789 1.102 -28.299 1.00 69.00 292 ARG A O 1
ATOM 2390 N N . GLU A 1 293 ? 12.953 -0.797 -28.598 1.00 71.06 293 GLU A N 1
ATOM 2391 C CA . GLU A 1 293 ? 12.195 -1.248 -29.768 1.00 71.06 293 GLU A CA 1
ATOM 2392 C C . GLU A 1 293 ? 10.782 -1.718 -29.383 1.00 71.06 293 GLU A C 1
ATOM 2394 O O . GLU A 1 293 ? 9.858 -1.587 -30.186 1.00 71.06 293 GLU A O 1
ATOM 2399 N N . LEU A 1 294 ? 10.576 -2.174 -28.142 1.00 76.19 294 LEU A N 1
ATOM 2400 C CA . LEU A 1 294 ? 9.248 -2.499 -27.613 1.00 76.19 294 LEU A CA 1
ATOM 2401 C C . LEU A 1 294 ? 8.397 -1.247 -27.361 1.00 76.19 294 LEU A C 1
ATOM 2403 O O . LEU A 1 294 ? 7.252 -1.197 -27.812 1.00 76.19 294 LEU A O 1
ATOM 2407 N N . VAL A 1 295 ? 8.960 -0.210 -26.727 1.00 82.00 295 VAL A N 1
ATOM 2408 C CA . VAL A 1 295 ? 8.283 1.091 -26.563 1.00 82.00 295 VAL A CA 1
ATOM 2409 C C . VAL A 1 295 ? 7.932 1.670 -27.931 1.00 82.00 295 VAL A C 1
ATOM 2411 O O . VAL A 1 295 ? 6.779 2.005 -28.181 1.00 82.00 295 VAL A O 1
ATOM 2414 N N . LYS A 1 296 ? 8.892 1.696 -28.860 1.00 83.12 296 LYS A N 1
ATOM 2415 C CA . LYS A 1 296 ? 8.706 2.130 -30.254 1.00 83.12 296 LYS A CA 1
ATOM 2416 C C . LYS A 1 296 ? 7.553 1.402 -30.954 1.00 83.12 296 LYS A C 1
ATOM 2418 O O . LYS A 1 296 ? 6.744 2.052 -31.617 1.00 83.12 296 LYS A O 1
ATOM 2423 N N . ALA A 1 297 ? 7.463 0.079 -30.804 1.00 84.12 297 ALA A N 1
ATOM 2424 C CA . ALA A 1 297 ? 6.403 -0.733 -31.398 1.00 84.12 297 ALA A CA 1
ATOM 2425 C C . ALA A 1 297 ? 5.022 -0.422 -30.794 1.00 84.12 297 ALA A C 1
ATOM 2427 O O . ALA A 1 297 ? 4.050 -0.265 -31.538 1.00 84.12 297 ALA A O 1
ATOM 2428 N N . GLU A 1 298 ? 4.920 -0.260 -29.471 1.00 87.50 298 GLU A N 1
ATOM 2429 C CA . GLU A 1 298 ? 3.662 0.145 -28.832 1.00 87.50 298 GLU A CA 1
ATOM 2430 C C . GLU A 1 298 ? 3.273 1.596 -29.161 1.00 87.50 298 GLU A C 1
ATOM 2432 O O . GLU A 1 298 ? 2.099 1.851 -29.424 1.00 87.50 298 GLU A O 1
ATOM 2437 N N . CYS A 1 299 ? 4.222 2.532 -29.286 1.00 86.94 299 CYS A N 1
ATOM 2438 C CA . CYS A 1 299 ? 3.954 3.883 -29.798 1.00 86.94 299 CYS A CA 1
ATOM 2439 C C . CYS A 1 299 ? 3.395 3.847 -31.232 1.00 86.94 299 CYS A C 1
ATOM 2441 O O . CYS A 1 299 ? 2.381 4.486 -31.514 1.00 86.94 299 CYS A O 1
ATOM 2443 N N . GLN A 1 300 ? 4.007 3.067 -32.135 1.00 88.00 300 GLN A N 1
ATOM 2444 C CA . GLN A 1 300 ? 3.522 2.884 -33.513 1.00 88.00 300 GLN A CA 1
ATOM 2445 C C . GLN A 1 300 ? 2.103 2.299 -33.555 1.00 88.00 300 GLN A C 1
ATOM 2447 O O . GLN A 1 300 ? 1.273 2.734 -34.352 1.00 88.00 300 GLN A O 1
ATOM 2452 N N . LYS A 1 301 ? 1.808 1.343 -32.669 1.00 88.06 301 LYS A N 1
ATOM 2453 C CA . LYS A 1 301 ? 0.498 0.695 -32.524 1.00 88.06 301 LYS A CA 1
ATOM 2454 C C . LYS A 1 301 ? -0.561 1.635 -31.932 1.00 88.06 301 LYS A C 1
ATOM 2456 O O . LYS A 1 301 ? -1.666 1.710 -32.465 1.00 88.06 301 LYS A O 1
ATOM 2461 N N . ARG A 1 302 ? -0.239 2.381 -30.870 1.00 86.19 302 ARG A N 1
ATOM 2462 C CA . ARG A 1 302 ? -1.171 3.283 -30.161 1.00 86.19 302 ARG A CA 1
ATOM 2463 C C . ARG A 1 302 ? -1.449 4.580 -30.910 1.00 86.19 302 ARG A C 1
ATOM 2465 O O . ARG A 1 302 ? -2.600 5.005 -30.979 1.00 86.19 302 ARG A O 1
ATOM 2472 N N . TRP A 1 303 ? -0.431 5.183 -31.516 1.00 87.88 303 TRP A N 1
ATOM 2473 C CA . TRP A 1 303 ? -0.578 6.408 -32.304 1.00 87.88 303 TRP A CA 1
ATOM 2474 C C . TRP A 1 303 ? -0.762 6.144 -33.811 1.00 87.88 303 TRP A C 1
ATOM 2476 O O . TRP A 1 303 ? -0.776 7.086 -34.602 1.00 87.88 303 TRP A O 1
ATOM 2486 N N . GLY A 1 304 ? -0.972 4.889 -34.229 1.00 85.69 304 GLY A N 1
ATOM 2487 C CA . GLY A 1 304 ? -1.066 4.488 -35.640 1.00 85.69 304 GLY A CA 1
ATOM 2488 C C . GLY A 1 304 ? -2.085 5.277 -36.476 1.00 85.69 304 GLY A C 1
ATOM 2489 O O . GLY A 1 304 ? -1.802 5.600 -37.627 1.00 85.69 304 GLY A O 1
ATOM 2490 N N . LYS A 1 305 ? -3.229 5.678 -35.895 1.00 84.75 305 LYS A N 1
ATOM 2491 C CA . LYS A 1 305 ? -4.238 6.522 -36.577 1.00 84.75 305 LYS A CA 1
ATOM 2492 C C . LYS A 1 305 ? -3.750 7.946 -36.906 1.00 84.75 305 LYS A C 1
ATOM 2494 O O . LYS A 1 305 ? -4.282 8.582 -37.812 1.00 84.75 305 LYS A O 1
ATOM 2499 N N . TYR A 1 306 ? -2.756 8.448 -36.170 1.00 83.56 306 TYR A N 1
ATOM 2500 C CA . TYR A 1 306 ? -2.095 9.725 -36.446 1.00 83.56 306 TYR A CA 1
ATOM 2501 C C . TYR A 1 306 ? -0.964 9.505 -37.458 1.00 83.56 306 TYR A C 1
ATOM 2503 O O . TYR A 1 306 ? -0.925 10.173 -38.482 1.00 83.56 306 TYR A O 1
ATOM 2511 N N . LEU A 1 307 ? -0.121 8.488 -37.246 1.00 83.69 307 LEU A N 1
ATOM 2512 C CA . LEU A 1 307 ? 1.040 8.165 -38.096 1.00 83.69 307 LEU A CA 1
ATOM 2513 C C . LEU A 1 307 ? 0.689 7.742 -39.540 1.00 83.69 307 LEU A C 1
ATOM 2515 O O . LEU A 1 307 ? 1.560 7.730 -40.406 1.00 83.69 307 LEU A O 1
ATOM 2519 N N . GLN A 1 308 ? -0.577 7.425 -39.830 1.00 81.38 308 GLN A N 1
ATOM 2520 C CA . GLN A 1 308 ? -1.083 7.268 -41.203 1.00 81.38 308 GLN A CA 1
ATOM 2521 C C . GLN A 1 308 ? -1.153 8.595 -41.983 1.00 81.38 308 GLN A C 1
ATOM 2523 O O . GLN A 1 308 ? -1.143 8.591 -43.215 1.00 81.38 308 GLN A O 1
ATOM 2528 N N . GLN A 1 309 ? -1.225 9.734 -41.292 1.00 77.50 309 GLN A N 1
ATOM 2529 C CA . GLN A 1 309 ? -1.261 11.061 -41.900 1.00 77.50 309 GLN A CA 1
ATOM 2530 C C . GLN A 1 309 ? 0.173 11.595 -41.982 1.00 77.50 309 GLN A C 1
ATOM 2532 O O . GLN A 1 309 ? 0.863 11.690 -40.971 1.00 77.50 309 GLN A O 1
ATOM 2537 N N . ARG A 1 310 ? 0.620 11.990 -43.183 1.00 67.69 310 ARG A N 1
ATOM 2538 C CA . ARG A 1 310 ? 2.024 12.362 -43.491 1.00 67.69 310 ARG A CA 1
ATOM 2539 C C . ARG A 1 310 ? 2.617 13.514 -42.661 1.00 67.69 310 ARG A C 1
ATOM 2541 O O . ARG A 1 310 ? 3.802 13.796 -42.791 1.00 67.69 310 ARG A O 1
ATOM 2548 N N . VAL A 1 311 ? 1.786 14.202 -41.886 1.00 79.25 311 VAL A N 1
ATOM 2549 C CA . VAL A 1 311 ? 2.145 15.340 -41.033 1.00 79.25 311 VAL A CA 1
ATOM 2550 C C . VAL A 1 311 ? 2.757 14.880 -39.703 1.00 79.25 311 VAL A C 1
ATOM 2552 O O . VAL A 1 311 ? 3.566 15.608 -39.124 1.00 79.25 311 VAL A O 1
ATOM 2555 N N . TYR A 1 312 ? 2.401 13.673 -39.243 1.00 82.25 312 TYR A N 1
ATOM 2556 C CA . TYR A 1 312 ? 2.843 13.131 -37.962 1.00 82.25 312 TYR A CA 1
ATOM 2557 C C . TYR A 1 312 ? 4.034 12.185 -38.109 1.00 82.25 312 TYR A C 1
ATOM 2559 O O . TYR A 1 312 ? 4.022 11.271 -38.936 1.00 82.25 312 TYR A O 1
ATOM 2567 N N . THR A 1 313 ? 5.043 12.358 -37.259 1.00 85.69 313 THR A N 1
ATOM 2568 C CA . THR A 1 313 ? 6.224 11.487 -37.194 1.00 85.69 313 THR A CA 1
ATOM 2569 C C . THR A 1 313 ? 6.556 11.102 -35.756 1.00 85.69 313 THR A C 1
ATOM 2571 O O . THR A 1 313 ? 6.247 11.821 -34.809 1.00 85.69 313 THR A O 1
ATOM 2574 N N . LEU A 1 314 ? 7.186 9.940 -35.584 1.00 86.56 314 LEU A N 1
ATOM 2575 C CA . LEU A 1 314 ? 7.825 9.558 -34.325 1.00 86.56 314 LEU A CA 1
ATOM 2576 C C . LEU A 1 314 ? 9.238 10.139 -34.273 1.00 86.56 314 LEU A C 1
ATOM 2578 O O . LEU A 1 314 ? 9.968 10.064 -35.266 1.00 86.56 314 LEU A O 1
ATOM 2582 N N . SER A 1 315 ? 9.650 10.638 -33.108 1.00 82.81 315 SER A N 1
ATOM 2583 C CA . SER A 1 315 ? 11.066 10.868 -32.825 1.00 82.81 315 SER A CA 1
ATOM 2584 C C . SER A 1 315 ? 11.845 9.547 -32.823 1.00 82.81 315 SER A C 1
ATOM 2586 O O . SER A 1 315 ? 11.289 8.450 -32.705 1.00 82.81 315 SER A O 1
ATOM 2588 N N . THR A 1 316 ? 13.172 9.638 -32.884 1.00 74.81 316 THR A N 1
ATOM 2589 C CA . THR A 1 316 ? 14.024 8.540 -32.414 1.00 74.81 316 THR A CA 1
ATOM 2590 C C . THR A 1 316 ? 13.736 8.267 -30.938 1.00 74.81 316 THR A C 1
ATOM 2592 O O . THR A 1 316 ? 13.571 9.217 -30.171 1.00 74.81 316 THR A O 1
ATOM 2595 N N . VAL A 1 317 ? 13.705 6.992 -30.539 1.00 70.88 317 VAL A N 1
ATOM 2596 C CA . VAL A 1 317 ? 13.634 6.620 -29.119 1.00 70.88 317 VAL A CA 1
ATOM 2597 C C . VAL A 1 317 ? 14.949 7.004 -28.454 1.00 70.88 317 VAL A C 1
ATOM 2599 O O . VAL A 1 317 ? 16.005 6.473 -28.801 1.00 70.88 317 VAL A O 1
ATOM 2602 N N . GLU A 1 318 ? 14.880 7.936 -27.515 1.00 67.81 318 GLU A N 1
ATOM 2603 C CA . GLU A 1 318 ? 16.001 8.315 -26.665 1.00 67.81 318 GLU A CA 1
ATOM 2604 C C . GLU A 1 318 ? 16.008 7.458 -25.398 1.00 67.81 318 GLU A C 1
ATOM 2606 O O . GLU A 1 318 ? 14.968 6.970 -24.955 1.00 67.81 318 GLU A O 1
ATOM 2611 N N . THR A 1 319 ? 17.184 7.298 -24.795 1.00 61.22 319 THR A N 1
ATOM 2612 C CA . THR A 1 319 ? 17.367 6.524 -23.561 1.00 61.22 319 THR A CA 1
ATOM 2613 C C . THR A 1 319 ? 18.252 7.249 -22.581 1.00 61.22 319 THR A C 1
ATOM 2615 O O . THR A 1 319 ? 19.140 7.997 -22.997 1.00 61.22 319 THR A O 1
ATOM 2618 N N . THR A 1 320 ? 18.009 7.021 -21.292 1.00 64.81 320 THR A N 1
ATOM 2619 C CA . THR A 1 320 ? 18.572 7.842 -20.213 1.00 64.81 320 THR A CA 1
ATOM 2620 C C . THR A 1 320 ? 18.255 9.331 -20.447 1.00 64.81 320 THR A C 1
ATOM 2622 O O . THR A 1 320 ? 19.058 10.220 -20.153 1.00 64.81 320 THR A O 1
ATOM 2625 N N . LYS A 1 321 ? 17.088 9.628 -21.045 1.00 77.69 321 LYS A N 1
ATOM 2626 C CA . LYS A 1 321 ? 16.720 10.988 -21.450 1.00 77.69 321 LYS A CA 1
ATOM 2627 C C . LYS A 1 321 ? 16.366 11.782 -20.203 1.00 77.69 321 LYS A C 1
ATOM 2629 O O . LYS A 1 321 ? 15.327 11.572 -19.585 1.00 77.69 321 LYS A O 1
ATOM 2634 N N . VAL A 1 322 ? 17.258 12.695 -19.838 1.00 79.19 322 VAL A N 1
ATOM 2635 C CA . VAL A 1 322 ? 17.074 13.580 -18.690 1.00 79.19 322 VAL A CA 1
ATOM 2636 C C . VAL A 1 322 ? 16.147 14.731 -19.078 1.00 79.19 322 VAL A C 1
ATOM 2638 O O . VAL A 1 322 ? 16.513 15.572 -19.901 1.00 79.19 322 VAL A O 1
ATOM 2641 N N . ILE A 1 323 ? 14.959 14.781 -18.477 1.00 84.06 323 ILE A N 1
ATOM 2642 C CA . ILE A 1 323 ? 13.959 15.837 -18.690 1.00 84.06 323 ILE A CA 1
ATOM 2643 C C . ILE A 1 323 ? 13.754 16.607 -17.386 1.00 84.06 323 ILE A C 1
ATOM 2645 O O . ILE A 1 323 ? 13.796 16.038 -16.295 1.00 84.06 323 ILE A O 1
ATOM 2649 N N . GLN A 1 324 ? 13.554 17.920 -17.492 1.00 87.69 324 GLN A N 1
ATOM 2650 C CA . GLN A 1 324 ? 13.263 18.762 -16.339 1.00 87.69 324 GLN A CA 1
ATOM 2651 C C . GLN A 1 324 ? 11.759 18.756 -16.020 1.00 87.69 324 GLN A C 1
ATOM 2653 O O . GLN A 1 324 ? 10.929 18.992 -16.900 1.00 87.69 324 GLN A O 1
ATOM 2658 N N . GLY A 1 325 ? 11.420 18.494 -14.759 1.00 86.50 325 GLY A N 1
ATOM 2659 C CA . GLY A 1 325 ? 10.065 18.568 -14.224 1.00 86.50 325 GLY A CA 1
ATOM 2660 C C . GLY A 1 325 ? 9.504 19.990 -14.262 1.00 86.50 325 GLY A C 1
ATOM 2661 O O . GLY A 1 325 ? 10.204 20.956 -13.952 1.00 86.50 325 GLY A O 1
ATOM 2662 N N . LYS A 1 326 ? 8.235 20.121 -14.653 1.00 86.56 326 LYS A N 1
ATOM 2663 C CA . LYS A 1 326 ? 7.525 21.396 -14.828 1.00 86.56 326 LYS A CA 1
ATOM 2664 C C . LYS A 1 326 ? 7.054 21.996 -13.501 1.00 86.56 326 LYS A C 1
ATOM 2666 O O . LYS A 1 326 ? 6.916 23.213 -13.422 1.00 86.56 326 LYS A O 1
ATOM 2671 N N . LYS A 1 327 ? 6.783 21.166 -12.485 1.00 81.69 327 LYS A N 1
ATOM 2672 C CA . LYS A 1 327 ? 6.313 21.602 -11.159 1.00 81.69 327 LYS A CA 1
ATOM 2673 C C . LYS A 1 327 ? 7.473 21.850 -10.197 1.00 81.69 327 LYS A C 1
ATOM 2675 O O . LYS A 1 327 ? 7.447 22.828 -9.456 1.00 81.69 327 LYS A O 1
ATOM 2680 N N . THR A 1 328 ? 8.477 20.968 -10.183 1.00 79.38 328 THR A N 1
ATOM 2681 C CA . THR A 1 328 ? 9.571 21.011 -9.190 1.00 79.38 328 THR A CA 1
ATOM 2682 C C . THR A 1 328 ? 10.885 21.580 -9.722 1.00 79.38 328 THR A C 1
ATOM 2684 O O . THR A 1 328 ? 11.747 21.965 -8.933 1.00 79.38 328 THR A O 1
ATOM 2687 N N . GLY A 1 329 ? 11.083 21.596 -11.045 1.00 79.19 329 GLY A N 1
ATOM 2688 C CA . GLY A 1 329 ? 12.368 21.925 -11.661 1.00 79.19 329 GLY A CA 1
ATOM 2689 C C . GLY A 1 329 ? 13.462 20.858 -11.488 1.00 79.19 329 GLY A C 1
ATOM 2690 O O . GLY A 1 329 ? 14.586 21.091 -11.939 1.00 79.19 329 GLY A O 1
ATOM 2691 N N . GLN A 1 330 ? 13.171 19.708 -10.864 1.00 78.06 330 GLN A N 1
ATOM 2692 C CA . GLN A 1 330 ? 14.102 18.577 -10.754 1.00 78.06 330 GLN A CA 1
ATOM 2693 C C . GLN A 1 330 ? 14.357 17.918 -12.117 1.00 78.06 330 GLN A C 1
ATOM 2695 O O . GLN A 1 330 ? 13.656 18.177 -13.092 1.00 78.06 330 GLN A O 1
ATOM 2700 N N . LYS A 1 331 ? 15.393 17.080 -12.198 1.00 77.38 331 LYS A N 1
ATOM 2701 C CA . LYS A 1 331 ? 15.776 16.358 -13.416 1.00 77.38 331 LYS A CA 1
ATOM 2702 C C . LYS A 1 331 ? 15.501 14.869 -13.245 1.00 77.38 331 LYS A C 1
ATOM 2704 O O . LYS A 1 331 ? 16.140 14.233 -12.412 1.00 77.38 331 LYS A O 1
ATOM 2709 N N . HIS A 1 332 ? 14.612 14.336 -14.075 1.00 81.31 332 HIS A N 1
ATOM 2710 C CA . HIS A 1 332 ? 14.219 12.927 -14.084 1.00 81.31 332 HIS A CA 1
ATOM 2711 C C . HIS A 1 332 ? 14.873 12.245 -15.283 1.00 81.31 332 HIS A C 1
ATOM 2713 O O . HIS A 1 332 ? 14.779 12.756 -16.400 1.00 81.31 332 HIS A O 1
ATOM 2719 N N . ALA A 1 333 ? 15.578 11.138 -15.055 1.00 81.62 333 ALA A N 1
ATOM 2720 C CA . ALA A 1 333 ? 16.256 10.376 -16.101 1.00 81.62 333 ALA A CA 1
ATOM 2721 C C . ALA A 1 333 ? 15.384 9.182 -16.496 1.00 81.62 333 ALA A C 1
ATOM 2723 O O . ALA A 1 333 ? 15.139 8.318 -15.664 1.00 81.62 333 ALA A O 1
ATOM 2724 N N . LEU A 1 334 ? 14.910 9.168 -17.743 1.00 81.25 334 LEU A N 1
ATOM 2725 C CA . LEU A 1 334 ? 13.982 8.155 -18.247 1.00 81.25 334 LEU A CA 1
ATOM 2726 C C . LEU A 1 334 ? 14.723 7.089 -19.055 1.00 81.25 334 LEU A C 1
ATOM 2728 O O . LEU A 1 334 ? 15.475 7.439 -19.973 1.00 81.25 334 LEU A O 1
ATOM 2732 N N . ASP A 1 335 ? 14.484 5.808 -18.777 1.00 76.25 335 ASP A N 1
ATOM 2733 C CA . ASP A 1 335 ? 15.140 4.702 -19.493 1.00 76.25 335 ASP A CA 1
ATOM 2734 C C . ASP A 1 335 ? 14.778 4.708 -20.986 1.00 76.25 335 ASP A C 1
ATOM 2736 O O . ASP A 1 335 ? 15.625 4.429 -21.834 1.00 76.25 335 ASP A O 1
ATOM 2740 N N . CYS A 1 336 ? 13.533 5.063 -21.317 1.00 80.38 336 CYS A N 1
ATOM 2741 C CA . CYS A 1 336 ? 13.011 5.223 -22.672 1.00 80.38 336 CYS A CA 1
ATOM 2742 C C . CYS A 1 336 ? 12.131 6.479 -22.782 1.00 80.38 336 CYS A C 1
ATOM 2744 O O . CYS A 1 336 ? 11.226 6.700 -21.974 1.00 80.38 336 CYS A O 1
ATOM 2746 N N . TYR A 1 337 ? 12.343 7.271 -23.833 1.00 85.56 337 TYR A N 1
ATOM 2747 C CA . TYR A 1 337 ? 11.525 8.438 -24.161 1.00 85.56 337 TYR A CA 1
ATOM 2748 C C . TYR A 1 337 ? 11.273 8.539 -25.670 1.00 85.56 337 TYR A C 1
ATOM 2750 O O . TYR A 1 337 ? 12.180 8.313 -26.475 1.00 85.56 337 TYR A O 1
ATOM 2758 N N . VAL A 1 338 ? 10.037 8.866 -26.057 1.00 89.38 338 VAL A N 1
ATOM 2759 C CA . VAL A 1 338 ? 9.623 9.017 -27.465 1.00 89.38 338 VAL A CA 1
ATOM 2760 C C . VAL A 1 338 ? 8.632 10.164 -27.601 1.00 89.38 338 VAL A C 1
ATOM 2762 O O . VAL A 1 338 ? 7.745 10.316 -26.766 1.00 89.38 338 VAL A O 1
ATOM 2765 N N . GLU A 1 339 ? 8.720 10.932 -28.678 1.00 91.50 339 GLU A N 1
ATOM 2766 C CA . GLU A 1 339 ? 7.800 12.029 -28.974 1.00 91.50 339 GLU A CA 1
ATOM 2767 C C . GLU A 1 339 ? 7.007 11.731 -30.248 1.00 91.50 339 GLU A C 1
ATOM 2769 O O . GLU A 1 339 ? 7.547 11.226 -31.236 1.00 91.50 339 GLU A O 1
ATOM 2774 N N . LEU A 1 340 ? 5.719 12.068 -30.232 1.00 90.00 340 LEU A N 1
ATOM 2775 C CA . LEU A 1 340 ? 4.924 12.238 -31.439 1.00 90.00 340 LEU A CA 1
ATOM 2776 C C . LEU A 1 340 ? 5.019 13.704 -31.861 1.00 90.00 340 LEU A C 1
ATOM 2778 O O . LEU A 1 340 ? 4.760 14.607 -31.058 1.00 90.00 340 LEU A O 1
ATOM 2782 N N . LEU A 1 341 ? 5.391 13.928 -33.117 1.00 89.06 341 LEU A N 1
ATOM 2783 C CA . LEU A 1 341 ? 5.655 15.242 -33.688 1.00 89.06 341 LEU A CA 1
ATOM 2784 C C . LEU A 1 341 ? 4.617 15.583 -34.764 1.00 89.06 341 LEU A C 1
ATOM 2786 O O . LEU A 1 341 ? 4.356 14.757 -35.630 1.00 89.06 341 LEU A O 1
ATOM 2790 N N . ASP A 1 342 ? 4.086 16.805 -34.748 1.00 87.50 342 ASP A N 1
ATOM 2791 C CA . ASP A 1 342 ? 3.315 17.446 -35.826 1.00 87.50 342 ASP A CA 1
ATOM 2792 C C . ASP A 1 342 ? 4.189 18.545 -36.438 1.00 87.50 342 ASP A C 1
ATOM 2794 O O . ASP A 1 342 ? 4.515 19.511 -35.745 1.00 87.50 342 ASP A O 1
ATOM 2798 N N . ASN A 1 343 ? 4.636 18.407 -37.692 1.00 83.44 343 ASN A N 1
ATOM 2799 C CA . ASN A 1 343 ? 5.543 19.386 -38.322 1.00 83.44 343 ASN A CA 1
ATOM 2800 C C . ASN A 1 343 ? 6.748 19.770 -37.417 1.00 83.44 343 ASN A C 1
ATOM 2802 O O . ASN A 1 343 ? 7.082 20.947 -37.262 1.00 83.44 343 ASN A O 1
ATOM 2806 N N . ASN A 1 344 ? 7.380 18.773 -36.784 1.00 79.75 344 ASN A N 1
ATOM 2807 C CA . ASN A 1 344 ? 8.459 18.907 -35.784 1.00 79.75 344 ASN A CA 1
ATOM 2808 C C . ASN A 1 344 ? 8.073 19.573 -34.438 1.00 79.75 344 ASN A C 1
ATOM 2810 O O . ASN A 1 344 ? 8.958 19.958 -33.675 1.00 79.75 344 ASN A O 1
ATOM 2814 N N . ARG A 1 345 ? 6.781 19.695 -34.104 1.00 86.12 345 ARG A N 1
ATOM 2815 C CA . ARG A 1 345 ? 6.291 20.131 -32.781 1.00 86.12 345 ARG A CA 1
ATOM 2816 C C . ARG A 1 345 ? 5.807 18.938 -31.965 1.00 86.12 345 ARG A C 1
ATOM 2818 O O . ARG A 1 345 ? 4.979 18.178 -32.448 1.00 86.12 345 ARG A O 1
ATOM 2825 N N . VAL A 1 346 ? 6.261 18.807 -30.722 1.00 87.38 346 VAL A N 1
ATOM 2826 C CA . VAL A 1 346 ? 5.806 17.746 -29.805 1.00 87.38 346 VAL A CA 1
ATOM 2827 C C . VAL A 1 346 ? 4.326 17.935 -29.465 1.00 87.38 346 VAL A C 1
ATOM 2829 O O . VAL A 1 346 ? 3.947 18.989 -28.954 1.00 87.38 346 VAL A O 1
ATOM 2832 N N . ILE A 1 347 ? 3.503 16.915 -29.725 1.00 88.56 347 ILE A N 1
ATOM 2833 C CA . ILE A 1 347 ? 2.058 16.913 -29.413 1.00 88.56 347 ILE A CA 1
ATOM 2834 C C . ILE A 1 347 ? 1.657 15.875 -28.360 1.00 88.56 347 ILE A C 1
ATOM 2836 O O . ILE A 1 347 ? 0.658 16.064 -27.674 1.00 88.56 347 ILE A O 1
ATOM 2840 N N . ALA A 1 348 ? 2.431 14.797 -28.236 1.00 90.25 348 ALA A N 1
ATOM 2841 C CA . ALA A 1 348 ? 2.292 13.761 -27.219 1.00 90.25 348 ALA A CA 1
ATOM 2842 C C . ALA A 1 348 ? 3.653 13.094 -26.993 1.00 90.25 348 ALA A C 1
ATOM 2844 O O . ALA A 1 348 ? 4.527 13.119 -27.864 1.00 90.25 348 ALA A O 1
ATOM 2845 N N . ARG A 1 349 ? 3.841 12.513 -25.813 1.00 93.00 349 ARG A N 1
ATOM 2846 C CA . ARG A 1 349 ? 5.105 11.942 -25.343 1.00 93.00 349 ARG A CA 1
ATOM 2847 C C . ARG A 1 349 ? 4.868 10.556 -24.770 1.00 93.00 349 ARG A C 1
ATOM 2849 O O . ARG A 1 349 ? 3.809 10.262 -24.227 1.00 93.00 349 ARG A O 1
ATOM 2856 N N . THR A 1 350 ? 5.876 9.709 -24.875 1.00 92.62 350 THR A N 1
ATOM 2857 C CA . THR A 1 350 ? 5.926 8.405 -24.229 1.00 92.62 350 THR A CA 1
ATOM 2858 C C . THR A 1 350 ? 7.050 8.393 -23.214 1.00 92.62 350 THR A C 1
ATOM 2860 O O . THR A 1 350 ? 8.186 8.736 -23.537 1.00 92.62 350 THR A O 1
ATOM 2863 N N . PHE A 1 351 ? 6.723 7.951 -22.008 1.00 91.44 351 PHE A N 1
ATOM 2864 C CA . PHE A 1 351 ? 7.633 7.771 -20.887 1.00 91.44 351 PHE A CA 1
ATOM 2865 C C . PHE A 1 351 ? 7.743 6.269 -20.603 1.00 91.44 351 PHE A C 1
ATOM 2867 O O . PHE A 1 351 ? 6.717 5.605 -20.454 1.00 91.44 351 PHE A O 1
ATOM 2874 N N . GLY A 1 352 ? 8.948 5.709 -20.543 1.00 88.50 352 GLY A N 1
ATOM 2875 C CA . GLY A 1 352 ? 9.142 4.279 -20.310 1.00 88.50 352 GLY A CA 1
ATOM 2876 C C . GLY A 1 352 ? 10.266 4.002 -19.323 1.00 88.50 352 GLY A C 1
ATOM 2877 O O . GLY A 1 352 ? 11.384 4.455 -19.542 1.00 88.50 352 GLY A O 1
ATOM 2878 N N . GLU A 1 353 ? 9.974 3.209 -18.294 1.00 85.50 353 GLU A N 1
ATOM 2879 C CA . GLU A 1 353 ? 10.962 2.685 -17.345 1.00 85.50 353 GLU A CA 1
ATOM 2880 C C . GLU A 1 353 ? 11.117 1.170 -17.526 1.00 85.50 353 GLU A C 1
ATOM 2882 O O . GLU A 1 353 ? 10.130 0.440 -17.635 1.00 85.50 353 GLU A O 1
ATOM 2887 N N . ALA A 1 354 ? 12.358 0.693 -17.554 1.00 77.38 354 ALA A N 1
ATOM 2888 C CA . ALA A 1 354 ? 12.768 -0.656 -17.914 1.00 77.38 354 ALA A CA 1
ATOM 2889 C C . ALA A 1 354 ? 13.647 -1.284 -16.826 1.00 77.38 354 ALA A C 1
ATOM 2891 O O . ALA A 1 354 ? 14.874 -1.292 -16.905 1.00 77.38 354 ALA A O 1
ATOM 2892 N N . LYS A 1 355 ? 13.013 -1.871 -15.805 1.00 71.44 355 LYS A N 1
ATOM 2893 C CA . LYS A 1 355 ? 13.714 -2.467 -14.658 1.00 71.44 355 LYS A CA 1
ATOM 2894 C C . LYS A 1 355 ? 13.661 -3.999 -14.722 1.00 71.44 355 LYS A C 1
ATOM 2896 O O . LYS A 1 355 ? 12.591 -4.604 -14.720 1.00 71.44 355 LYS A O 1
ATOM 2901 N N . ASN A 1 356 ? 14.821 -4.658 -14.683 1.00 57.62 356 ASN A N 1
ATOM 2902 C CA . ASN A 1 356 ? 14.971 -6.127 -14.767 1.00 57.62 356 ASN A CA 1
ATOM 2903 C C . ASN A 1 356 ? 14.484 -6.893 -13.501 1.00 57.62 356 ASN A C 1
ATOM 2905 O O . ASN A 1 356 ? 14.797 -8.067 -13.287 1.00 57.62 356 ASN A O 1
ATOM 2909 N N . TYR A 1 357 ? 13.720 -6.240 -12.623 1.00 53.62 357 TYR A N 1
ATOM 2910 C CA . TYR A 1 357 ? 13.468 -6.677 -11.251 1.00 53.62 357 TYR A CA 1
ATOM 2911 C C . TYR A 1 357 ? 11.981 -6.628 -10.887 1.00 53.62 357 TYR A C 1
ATOM 2913 O O . TYR A 1 357 ? 11.221 -5.807 -11.390 1.00 53.62 357 TYR A O 1
ATOM 2921 N N . LYS A 1 358 ? 11.580 -7.416 -9.880 1.00 48.34 358 LYS A N 1
ATOM 2922 C CA . LYS A 1 358 ? 10.287 -7.244 -9.183 1.00 48.34 358 LYS A CA 1
ATOM 2923 C C . LYS A 1 358 ? 10.228 -5.977 -8.297 1.00 48.34 358 LYS A C 1
ATOM 2925 O O . LYS A 1 358 ? 9.258 -5.802 -7.567 1.00 48.34 358 LYS A O 1
ATOM 2930 N N . LEU A 1 359 ? 11.224 -5.086 -8.383 1.00 50.12 359 LEU A N 1
ATOM 2931 C CA . LEU A 1 359 ? 11.309 -3.798 -7.671 1.00 50.12 359 LEU A CA 1
ATOM 2932 C C . LEU A 1 359 ? 10.340 -2.725 -8.207 1.00 50.12 359 LEU A C 1
ATOM 2934 O O . LEU A 1 359 ? 10.400 -1.575 -7.785 1.00 50.12 359 LEU A O 1
ATOM 2938 N N . ILE A 1 360 ? 9.393 -3.110 -9.072 1.00 58.31 360 ILE A N 1
ATOM 2939 C CA . ILE A 1 360 ? 8.265 -2.271 -9.506 1.00 58.31 360 ILE A CA 1
ATOM 2940 C C . ILE A 1 360 ? 7.576 -1.604 -8.303 1.00 58.31 360 ILE A C 1
ATOM 2942 O O . ILE A 1 360 ? 7.139 -0.477 -8.440 1.00 58.31 360 ILE A O 1
ATOM 2946 N N . ILE A 1 361 ? 7.507 -2.246 -7.127 1.00 56.50 361 ILE A N 1
ATOM 2947 C CA . ILE A 1 361 ? 6.911 -1.648 -5.912 1.00 56.50 361 ILE A CA 1
ATOM 2948 C C . ILE A 1 361 ? 7.540 -0.289 -5.580 1.00 56.50 361 ILE A C 1
ATOM 2950 O O . ILE A 1 361 ? 6.818 0.684 -5.392 1.00 56.50 361 ILE A O 1
ATOM 2954 N N . GLU A 1 362 ? 8.870 -0.243 -5.509 1.00 57.72 362 GLU A N 1
ATOM 2955 C CA . GLU A 1 362 ? 9.626 0.926 -5.053 1.00 57.72 362 GLU A CA 1
ATOM 2956 C C . GLU A 1 362 ? 9.754 1.959 -6.180 1.00 57.72 362 GLU A C 1
ATOM 2958 O O . GLU A 1 362 ? 9.561 3.148 -5.951 1.00 57.72 362 GLU A O 1
ATOM 2963 N N . HIS A 1 363 ? 9.973 1.511 -7.423 1.00 73.56 363 HIS A N 1
ATOM 2964 C CA . HIS A 1 363 ? 10.160 2.421 -8.561 1.00 73.56 363 HIS A CA 1
ATOM 2965 C C . HIS A 1 363 ? 8.858 2.999 -9.144 1.00 73.56 363 HIS A C 1
ATOM 2967 O O . HIS A 1 363 ? 8.881 4.040 -9.794 1.00 73.56 363 HIS A O 1
ATOM 2973 N N . LEU A 1 364 ? 7.705 2.357 -8.927 1.00 77.00 364 LEU A N 1
ATOM 2974 C CA . LEU A 1 364 ? 6.409 2.826 -9.438 1.00 77.00 364 LEU A CA 1
ATOM 2975 C C . LEU A 1 364 ? 5.978 4.143 -8.788 1.00 77.00 364 LEU A C 1
ATOM 2977 O O . LEU A 1 364 ? 5.506 5.031 -9.493 1.00 77.00 364 LEU A O 1
ATOM 2981 N N . ASP A 1 365 ? 6.147 4.292 -7.472 1.00 77.62 365 ASP A N 1
ATOM 2982 C CA . ASP A 1 365 ? 5.776 5.535 -6.780 1.00 77.62 365 ASP A CA 1
ATOM 2983 C C . ASP A 1 365 ? 6.769 6.675 -7.058 1.00 77.62 365 ASP A C 1
ATOM 2985 O O . ASP A 1 365 ? 6.422 7.846 -6.905 1.00 77.62 365 ASP A O 1
ATOM 2989 N N . ASP A 1 366 ? 7.977 6.367 -7.530 1.00 83.31 366 ASP A N 1
ATOM 2990 C CA . ASP A 1 366 ? 8.928 7.352 -8.050 1.00 83.31 366 ASP A CA 1
ATOM 2991 C C . ASP A 1 366 ? 8.541 7.764 -9.473 1.00 83.31 366 ASP A C 1
ATOM 2993 O O . ASP A 1 366 ? 8.265 8.941 -9.715 1.00 83.31 366 ASP A O 1
ATOM 2997 N N . PHE A 1 367 ? 8.377 6.802 -10.385 1.00 88.62 367 PHE A N 1
ATOM 2998 C CA . PHE A 1 367 ? 7.967 7.058 -11.767 1.00 88.62 367 PHE A CA 1
ATOM 2999 C C . PHE A 1 367 ? 6.606 7.769 -11.859 1.00 88.62 367 PHE A C 1
ATOM 3001 O O . PHE A 1 367 ? 6.469 8.734 -12.608 1.00 88.62 367 PHE A O 1
ATOM 3008 N N . SER A 1 368 ? 5.615 7.389 -11.044 1.00 86.38 368 SER A N 1
ATOM 3009 C CA . SER A 1 368 ? 4.317 8.078 -10.994 1.00 86.38 368 SER A CA 1
ATOM 3010 C C . SER A 1 368 ? 4.434 9.534 -10.528 1.00 86.38 368 SER A C 1
ATOM 3012 O O . SER A 1 368 ? 3.647 10.368 -10.977 1.00 86.38 368 SER A O 1
ATOM 3014 N N . ARG A 1 369 ? 5.401 9.866 -9.658 1.00 86.44 369 ARG A N 1
ATOM 3015 C CA . ARG A 1 369 ? 5.689 11.257 -9.264 1.00 86.44 369 ARG A CA 1
ATOM 3016 C C . ARG A 1 369 ? 6.439 12.010 -10.363 1.00 86.44 369 ARG A C 1
ATOM 3018 O O . ARG A 1 369 ? 6.161 13.188 -10.577 1.00 86.44 369 ARG A O 1
ATOM 3025 N N . TRP A 1 370 ? 7.338 11.343 -11.090 1.00 91.25 370 TRP A N 1
ATOM 3026 C CA . TRP A 1 370 ? 8.015 11.928 -12.252 1.00 91.25 370 TRP A CA 1
ATOM 3027 C C . TRP A 1 370 ? 7.014 12.265 -13.363 1.00 91.25 370 TRP A C 1
ATOM 3029 O O . TRP A 1 370 ? 7.077 13.358 -13.914 1.00 91.25 370 TRP A O 1
ATOM 3039 N N . LEU A 1 371 ? 6.056 11.379 -13.658 1.00 91.12 371 LEU A N 1
ATOM 3040 C CA . LEU A 1 371 ? 4.998 11.614 -14.650 1.00 91.12 371 LEU A CA 1
ATOM 3041 C C . LEU A 1 371 ? 4.158 12.859 -14.320 1.00 91.12 371 LEU A C 1
ATOM 3043 O O . LEU A 1 371 ? 3.943 13.699 -15.196 1.00 91.12 371 LEU A O 1
ATOM 3047 N N . ASP A 1 372 ? 3.729 13.018 -13.065 1.00 89.94 372 ASP A N 1
ATOM 3048 C CA . ASP A 1 372 ? 2.979 14.198 -12.613 1.00 89.94 372 ASP A CA 1
ATOM 3049 C C . ASP A 1 372 ? 3.798 15.500 -12.740 1.00 89.94 372 ASP A C 1
ATOM 3051 O O . ASP A 1 372 ? 3.310 16.502 -13.268 1.00 89.94 372 ASP A O 1
ATOM 3055 N N . ASP A 1 373 ? 5.073 15.482 -12.344 1.00 87.81 373 ASP A N 1
ATOM 3056 C CA . ASP A 1 373 ? 5.974 16.635 -12.462 1.00 87.81 373 ASP A CA 1
ATOM 3057 C C . ASP A 1 373 ? 6.306 16.977 -13.930 1.00 87.81 373 ASP A C 1
ATOM 3059 O O . ASP A 1 373 ? 6.331 18.141 -14.325 1.00 87.81 373 ASP A O 1
ATOM 3063 N N . LEU A 1 374 ? 6.467 15.973 -14.795 1.00 90.50 374 LEU A N 1
ATOM 3064 C CA . LEU A 1 374 ? 6.616 16.138 -16.249 1.00 90.50 374 LEU A CA 1
ATOM 3065 C C . LEU A 1 374 ? 5.298 16.562 -16.937 1.00 90.50 374 LEU A C 1
ATOM 3067 O O . LEU A 1 374 ? 5.282 16.881 -18.139 1.00 90.50 374 LEU A O 1
ATOM 3071 N N . GLY A 1 375 ? 4.192 16.610 -16.186 1.00 88.94 375 GLY A N 1
ATOM 3072 C CA . GLY A 1 375 ? 2.851 16.944 -16.650 1.00 88.94 375 GLY A CA 1
ATOM 3073 C C . GLY A 1 375 ? 2.377 15.977 -17.726 1.00 88.94 375 GLY A C 1
ATOM 3074 O O . GLY A 1 375 ? 2.151 16.413 -18.855 1.00 88.94 375 GLY A O 1
ATOM 3075 N N . PHE A 1 376 ? 2.351 14.686 -17.400 1.00 92.19 376 PHE A N 1
ATOM 3076 C CA . PHE A 1 376 ? 1.794 13.578 -18.181 1.00 92.19 376 PHE A CA 1
ATOM 3077 C C . PHE A 1 376 ? 0.270 13.717 -18.341 1.00 92.19 376 PHE A C 1
ATOM 3079 O O . PHE A 1 376 ? -0.433 13.933 -17.355 1.00 92.19 376 PHE A O 1
ATOM 3086 N N . ASN A 1 377 ? -0.246 13.578 -19.565 1.00 90.06 377 ASN A N 1
ATOM 3087 C CA . ASN A 1 377 ? -1.684 13.560 -19.844 1.00 90.06 377 ASN A CA 1
ATOM 3088 C C . ASN A 1 377 ? -2.111 12.286 -20.611 1.00 90.06 377 ASN A C 1
ATOM 3090 O O . ASN A 1 377 ? -2.028 12.267 -21.842 1.00 90.06 377 ASN A O 1
ATOM 3094 N N . PRO A 1 378 ? -2.627 11.249 -19.925 1.00 87.75 378 PRO A N 1
ATOM 3095 C CA . PRO A 1 378 ? -3.087 10.013 -20.564 1.00 87.75 378 PRO A CA 1
ATOM 3096 C C . PRO A 1 378 ? -4.447 10.142 -21.270 1.00 87.75 378 PRO A C 1
ATOM 3098 O O . PRO A 1 378 ? -4.878 9.203 -21.938 1.00 87.75 378 PRO A O 1
ATOM 3101 N N . TYR A 1 379 ? -5.156 11.264 -21.115 1.00 84.38 379 TYR A N 1
ATOM 3102 C CA . TYR A 1 379 ? -6.530 11.409 -21.595 1.00 84.38 379 TYR A CA 1
ATOM 3103 C C . TYR A 1 379 ? -6.569 11.967 -23.029 1.00 84.38 379 TYR A C 1
ATOM 3105 O O . TYR A 1 379 ? -6.176 13.119 -23.245 1.00 84.38 379 TYR A O 1
ATOM 3113 N N . PRO A 1 380 ? -7.043 11.186 -24.024 1.00 70.50 380 PRO A N 1
ATOM 3114 C CA . PRO A 1 380 ? -7.137 11.643 -25.405 1.00 70.50 380 PRO A CA 1
ATOM 3115 C C . PRO A 1 380 ? -8.276 12.653 -25.588 1.00 70.50 380 PRO A C 1
ATOM 3117 O O . PRO A 1 380 ? -9.347 12.509 -25.000 1.00 70.50 380 PRO A O 1
ATOM 3120 N N . SER A 1 381 ? -8.078 13.616 -26.488 1.00 72.56 381 SER A N 1
ATOM 3121 C CA . SER A 1 381 ? -9.173 14.390 -27.088 1.00 72.56 381 SER A CA 1
ATOM 3122 C C . SER A 1 381 ? -9.387 13.938 -28.540 1.00 72.56 381 SER A C 1
ATOM 3124 O O . SER A 1 381 ? -8.601 13.145 -29.065 1.00 72.56 381 SER A O 1
ATOM 3126 N N . GLU A 1 382 ? -10.425 14.434 -29.223 1.00 64.38 382 GLU A N 1
ATOM 3127 C CA . GLU A 1 382 ? -10.649 14.109 -30.644 1.00 64.38 382 GLU A CA 1
ATOM 3128 C C . GLU A 1 382 ? -9.415 14.422 -31.512 1.00 64.38 382 GLU A C 1
ATOM 3130 O O . GLU A 1 382 ? -9.013 13.599 -32.338 1.00 64.38 382 GLU A O 1
ATOM 3135 N N . ASN A 1 383 ? -8.765 15.562 -31.244 1.00 67.62 383 ASN A N 1
ATOM 3136 C CA . ASN A 1 383 ? -7.627 16.082 -32.008 1.00 67.62 383 ASN A CA 1
ATOM 3137 C C . ASN A 1 383 ? -6.283 16.023 -31.255 1.00 67.62 383 ASN A C 1
ATOM 3139 O O . ASN A 1 383 ? -5.254 16.377 -31.825 1.00 67.62 383 ASN A O 1
ATOM 3143 N N . THR A 1 384 ? -6.254 15.572 -29.996 1.00 76.88 384 THR A N 1
ATOM 3144 C CA . THR A 1 384 ? -5.026 15.483 -29.183 1.00 76.88 384 THR A CA 1
ATOM 3145 C C . THR A 1 384 ? -4.708 14.019 -28.865 1.00 76.88 384 THR A C 1
ATOM 3147 O O . THR A 1 384 ? -5.488 13.383 -28.149 1.00 76.88 384 THR A O 1
ATOM 3150 N N . PRO A 1 385 ? -3.593 13.458 -29.373 1.00 84.88 385 PRO A N 1
ATOM 3151 C CA . PRO A 1 385 ? -3.116 12.150 -28.935 1.00 84.88 385 PRO A CA 1
ATOM 3152 C C . PRO A 1 385 ? -2.799 12.161 -27.430 1.00 84.88 385 PRO A C 1
ATOM 3154 O O . PRO A 1 385 ? -2.322 13.175 -26.923 1.00 84.88 385 PRO A O 1
ATOM 3157 N N . PRO A 1 386 ? -3.036 11.052 -26.712 1.00 90.50 386 PRO A N 1
ATOM 3158 C CA . PRO A 1 386 ? -2.658 10.944 -25.311 1.00 90.50 386 PRO A CA 1
ATOM 3159 C C . PRO A 1 386 ? -1.142 10.746 -25.190 1.00 90.50 386 PRO A C 1
ATOM 3161 O O . PRO A 1 386 ? -0.531 10.088 -26.044 1.00 90.50 386 PRO A O 1
ATOM 3164 N N . ASP A 1 387 ? -0.553 11.255 -24.107 1.00 92.81 387 ASP A N 1
ATOM 3165 C CA . ASP A 1 387 ? 0.746 10.762 -23.652 1.00 92.81 387 ASP A CA 1
ATOM 3166 C C . ASP A 1 387 ? 0.615 9.276 -23.252 1.00 92.81 387 ASP A C 1
ATOM 3168 O O . ASP A 1 387 ? -0.455 8.812 -22.851 1.00 92.81 387 ASP A O 1
ATOM 3172 N N . LEU A 1 388 ? 1.713 8.524 -23.326 1.00 93.62 388 LEU A N 1
ATOM 3173 C CA . LEU A 1 388 ? 1.775 7.106 -22.954 1.00 93.62 388 LEU A CA 1
ATOM 3174 C C . LEU A 1 388 ? 2.802 6.894 -21.832 1.00 93.62 388 LEU A C 1
ATOM 3176 O O . LEU A 1 388 ? 3.850 7.539 -21.817 1.00 93.62 388 LEU A O 1
ATOM 3180 N N . ALA A 1 389 ? 2.527 5.974 -20.909 1.00 93.06 389 ALA A N 1
ATOM 3181 C CA . ALA A 1 389 ? 3.462 5.585 -19.857 1.00 93.06 389 ALA A CA 1
ATOM 3182 C C . ALA A 1 389 ? 3.602 4.059 -19.803 1.00 93.06 389 ALA A C 1
ATOM 3184 O O . ALA A 1 389 ? 2.598 3.348 -19.759 1.00 93.06 389 ALA A O 1
ATOM 3185 N N . PHE A 1 390 ? 4.838 3.557 -19.783 1.00 90.31 390 PHE A N 1
ATOM 3186 C CA . PHE A 1 390 ? 5.143 2.126 -19.790 1.00 90.31 390 PHE A CA 1
ATOM 3187 C C . PHE A 1 390 ? 6.073 1.729 -18.638 1.00 90.31 390 PHE A C 1
ATOM 3189 O O . PHE A 1 390 ? 7.082 2.381 -18.379 1.00 90.31 390 PHE A O 1
ATOM 3196 N N . MET A 1 391 ? 5.750 0.615 -17.981 1.00 87.06 391 MET A N 1
ATOM 3197 C CA . MET A 1 391 ? 6.604 -0.064 -17.005 1.00 87.06 391 MET A CA 1
ATOM 3198 C C . MET A 1 391 ? 6.994 -1.429 -17.578 1.00 87.06 391 MET A C 1
ATOM 3200 O O . MET A 1 391 ? 6.128 -2.261 -17.853 1.00 87.06 391 MET A O 1
ATOM 3204 N N . ILE A 1 392 ? 8.287 -1.657 -17.781 1.00 81.88 392 ILE A N 1
ATOM 3205 C CA . ILE A 1 392 ? 8.820 -2.749 -18.599 1.00 81.88 392 ILE A CA 1
ATOM 3206 C C . ILE A 1 392 ? 9.668 -3.654 -17.702 1.00 81.88 392 ILE A C 1
ATOM 3208 O O . ILE A 1 392 ? 10.692 -3.227 -17.170 1.00 81.88 392 ILE A O 1
ATOM 3212 N N . ALA A 1 393 ? 9.239 -4.903 -17.498 1.00 75.69 393 ALA A N 1
ATOM 3213 C CA . ALA A 1 393 ? 9.929 -5.841 -16.604 1.00 75.69 393 ALA A CA 1
ATOM 3214 C C . ALA A 1 393 ? 9.659 -7.312 -16.980 1.00 75.69 393 ALA A C 1
ATOM 3216 O O . ALA A 1 393 ? 8.653 -7.614 -17.624 1.00 75.69 393 ALA A O 1
ATOM 3217 N N . PRO A 1 394 ? 10.472 -8.278 -16.514 1.00 66.44 394 PRO A N 1
ATOM 3218 C CA . PRO A 1 394 ? 10.221 -9.699 -16.771 1.00 66.44 394 PRO A CA 1
ATOM 3219 C C . PRO A 1 394 ? 9.024 -10.296 -16.014 1.00 66.44 394 PRO A C 1
ATOM 3221 O O . PRO A 1 394 ? 8.562 -11.379 -16.366 1.00 66.44 394 PRO A O 1
ATOM 3224 N N . SER A 1 395 ? 8.504 -9.635 -14.973 1.00 67.81 395 SER A N 1
ATOM 3225 C CA . SER A 1 395 ? 7.267 -10.052 -14.294 1.00 67.81 395 SER A CA 1
ATOM 3226 C C . SER A 1 395 ? 6.696 -8.943 -13.411 1.00 67.81 395 SER A C 1
ATOM 3228 O O . SER A 1 395 ? 7.459 -8.304 -12.689 1.00 67.81 395 SER A O 1
ATOM 3230 N N . CYS A 1 396 ? 5.370 -8.811 -13.361 1.00 69.88 396 CYS A N 1
ATOM 3231 C CA . CYS A 1 396 ? 4.664 -7.919 -12.440 1.00 69.88 396 CYS A CA 1
ATOM 3232 C C . CYS A 1 396 ? 3.521 -8.680 -11.736 1.00 69.88 396 CYS A C 1
ATOM 3234 O O . CYS A 1 396 ? 2.716 -9.304 -12.430 1.00 69.88 396 CYS A O 1
ATOM 3236 N N . PRO A 1 397 ? 3.431 -8.676 -10.390 1.00 70.12 397 PRO A N 1
ATOM 3237 C CA . PRO A 1 397 ? 2.270 -9.197 -9.663 1.00 70.12 397 PRO A CA 1
ATOM 3238 C C . PRO A 1 397 ? 0.976 -8.465 -10.048 1.00 70.12 397 PRO A C 1
ATOM 3240 O O . PRO A 1 397 ? 0.986 -7.244 -10.183 1.00 70.12 397 PRO A O 1
ATOM 3243 N N . GLU A 1 398 ? -0.155 -9.174 -10.138 1.00 72.06 398 GLU A N 1
ATOM 3244 C CA . GLU A 1 398 ? -1.443 -8.595 -10.582 1.00 72.06 398 GLU A CA 1
ATOM 3245 C C . GLU A 1 398 ? -1.871 -7.350 -9.779 1.00 72.06 398 GLU A C 1
ATOM 3247 O O . GLU A 1 398 ? -2.379 -6.387 -10.341 1.00 72.06 398 GLU A O 1
ATOM 3252 N N . ARG A 1 399 ? -1.582 -7.314 -8.472 1.00 69.06 399 ARG A N 1
ATOM 3253 C CA . ARG A 1 399 ? -1.822 -6.148 -7.599 1.00 69.06 399 ARG A CA 1
ATOM 3254 C C . ARG A 1 399 ? -1.063 -4.891 -8.049 1.00 69.06 399 ARG A C 1
ATOM 3256 O O . ARG A 1 399 ? -1.582 -3.787 -7.934 1.00 69.06 399 ARG A O 1
ATOM 3263 N N . LEU A 1 400 ? 0.162 -5.054 -8.556 1.00 74.06 400 LEU A N 1
ATOM 3264 C CA . LEU A 1 400 ? 0.975 -3.948 -9.066 1.00 74.06 400 LEU A CA 1
ATOM 3265 C C . LEU A 1 400 ? 0.587 -3.580 -10.495 1.00 74.06 400 LEU A C 1
ATOM 3267 O O . LEU A 1 400 ? 0.536 -2.393 -10.789 1.00 74.06 400 LEU A O 1
ATOM 3271 N N . LYS A 1 401 ? 0.213 -4.551 -11.344 1.00 78.88 401 LYS A N 1
ATOM 3272 C CA . LYS A 1 401 ? -0.448 -4.242 -12.625 1.00 78.88 401 LYS A CA 1
ATOM 3273 C C . LYS A 1 401 ? -1.681 -3.375 -12.389 1.00 78.88 401 LYS A C 1
ATOM 3275 O O . LYS A 1 401 ? -1.823 -2.348 -13.033 1.00 78.88 401 LYS A O 1
ATOM 3280 N N . ARG A 1 402 ? -2.500 -3.709 -11.384 1.00 77.94 402 ARG A N 1
ATOM 3281 C CA . ARG A 1 402 ? -3.676 -2.908 -11.032 1.00 77.94 402 ARG A CA 1
ATOM 3282 C C . ARG A 1 402 ? -3.326 -1.507 -10.516 1.00 77.94 402 ARG A C 1
ATOM 3284 O O . ARG A 1 402 ? -4.032 -0.560 -10.844 1.00 77.94 402 ARG A O 1
ATOM 3291 N N . LYS A 1 403 ? -2.235 -1.351 -9.756 1.00 79.19 403 LYS A N 1
ATOM 3292 C CA . LYS A 1 403 ? -1.728 -0.030 -9.328 1.00 79.19 403 LYS A CA 1
ATOM 3293 C C . LYS A 1 403 ? -1.245 0.810 -10.525 1.00 79.19 403 LYS A C 1
ATOM 3295 O O . LYS A 1 403 ? -1.576 1.987 -10.591 1.00 79.19 403 LYS A O 1
ATOM 3300 N N . LEU A 1 404 ? -0.548 0.190 -11.484 1.00 83.81 404 LEU A N 1
ATOM 3301 C CA . LEU A 1 404 ? -0.128 0.812 -12.748 1.00 83.81 404 LEU A CA 1
ATOM 3302 C C . LEU A 1 404 ? -1.344 1.233 -13.599 1.00 83.81 404 LEU A C 1
ATOM 3304 O O . LEU A 1 404 ? -1.433 2.390 -13.999 1.00 83.81 404 LEU A O 1
ATOM 3308 N N . GLU A 1 405 ? -2.327 0.342 -13.789 1.00 84.56 405 GLU A N 1
ATOM 3309 C CA . GLU A 1 405 ? -3.584 0.621 -14.509 1.00 84.56 405 GLU A CA 1
ATOM 3310 C C . GLU A 1 405 ? -4.317 1.849 -13.946 1.00 84.56 405 GLU A C 1
ATOM 3312 O O . GLU A 1 405 ? -4.736 2.718 -14.708 1.00 84.56 405 GLU A O 1
ATOM 3317 N N . LEU A 1 406 ? -4.443 1.950 -12.616 1.00 81.69 406 LEU A N 1
ATOM 3318 C CA . LEU A 1 406 ? -5.082 3.088 -11.937 1.00 81.69 406 LEU A CA 1
ATOM 3319 C C . LEU A 1 406 ? -4.310 4.412 -12.114 1.00 81.69 406 LEU A C 1
ATOM 3321 O O . LEU A 1 406 ? -4.896 5.483 -11.981 1.00 81.69 406 LEU A O 1
ATOM 3325 N N . GLN A 1 407 ? -3.019 4.349 -12.446 1.00 84.00 407 GLN A N 1
ATOM 3326 C CA . GLN A 1 407 ? -2.168 5.500 -12.770 1.00 84.00 407 GLN A CA 1
ATOM 3327 C C . GLN A 1 407 ? -2.080 5.774 -14.288 1.00 84.00 407 GLN A C 1
ATOM 3329 O O . GLN A 1 407 ? -1.374 6.691 -14.702 1.00 84.00 407 GLN A O 1
ATOM 3334 N N . ASN A 1 408 ? -2.807 5.018 -15.124 1.00 88.81 408 ASN A N 1
ATOM 3335 C CA . ASN A 1 408 ? -2.688 4.998 -16.592 1.00 88.81 408 ASN A CA 1
ATOM 3336 C C . ASN A 1 408 ? -1.273 4.635 -17.101 1.00 88.81 408 ASN A C 1
ATOM 3338 O O . ASN A 1 408 ? -0.863 5.061 -18.181 1.00 88.81 408 ASN A O 1
ATOM 3342 N N . ILE A 1 409 ? -0.534 3.834 -16.330 1.00 89.88 409 ILE A N 1
ATOM 3343 C CA . ILE A 1 409 ? 0.755 3.255 -16.719 1.00 89.88 409 ILE A CA 1
ATOM 3344 C C . ILE A 1 409 ? 0.507 1.814 -17.175 1.00 89.88 409 ILE A C 1
ATOM 3346 O O . ILE A 1 409 ? -0.174 1.042 -16.501 1.00 89.88 409 ILE A O 1
ATOM 3350 N N . GLU A 1 410 ? 1.059 1.421 -18.316 1.00 89.56 410 GLU A N 1
ATOM 3351 C CA . GLU A 1 410 ? 0.858 0.089 -18.882 1.00 89.56 410 GLU A CA 1
ATOM 3352 C C . GLU A 1 410 ? 2.053 -0.832 -18.620 1.00 89.56 410 GLU A C 1
ATOM 3354 O O . GLU A 1 410 ? 3.211 -0.454 -18.803 1.00 89.56 410 GLU A O 1
ATOM 3359 N N . PHE A 1 411 ? 1.775 -2.064 -18.185 1.00 86.38 411 PHE A N 1
ATOM 3360 C CA . PHE A 1 411 ? 2.815 -3.052 -17.916 1.00 86.38 411 PHE A CA 1
ATOM 3361 C C . PHE A 1 411 ? 3.160 -3.879 -19.163 1.00 86.38 411 PHE A C 1
ATOM 3363 O O . PHE A 1 411 ? 2.339 -4.671 -19.629 1.00 86.38 411 PHE A O 1
ATOM 3370 N N . ILE A 1 412 ? 4.401 -3.767 -19.643 1.00 82.56 412 ILE A N 1
ATOM 3371 C CA . ILE A 1 412 ? 4.945 -4.606 -20.718 1.00 82.56 412 ILE A CA 1
ATOM 3372 C C . ILE A 1 412 ? 5.806 -5.712 -20.094 1.00 82.56 412 ILE A C 1
ATOM 3374 O O . ILE A 1 412 ? 6.843 -5.444 -19.482 1.00 82.56 412 ILE A O 1
ATOM 3378 N N . GLN A 1 413 ? 5.394 -6.971 -20.272 1.00 77.56 413 GLN A N 1
ATOM 3379 C CA . GLN A 1 413 ? 6.203 -8.120 -19.865 1.00 77.56 413 GLN A CA 1
ATOM 3380 C C . GLN A 1 413 ? 7.260 -8.444 -20.927 1.00 77.56 413 GLN A C 1
ATOM 3382 O O . GLN A 1 413 ? 6.916 -8.629 -22.093 1.00 77.56 413 GLN A O 1
ATOM 3387 N N . VAL A 1 414 ? 8.526 -8.564 -20.518 1.00 70.06 414 VAL A N 1
ATOM 3388 C CA . VAL A 1 414 ? 9.659 -8.811 -21.430 1.00 70.06 414 VAL A CA 1
ATOM 3389 C C . VAL A 1 414 ? 10.524 -9.965 -20.937 1.00 70.06 414 VAL A C 1
ATOM 3391 O O . VAL A 1 414 ? 11.126 -9.888 -19.866 1.00 70.06 414 VAL A O 1
ATOM 3394 N N . ASP A 1 415 ? 10.609 -11.039 -21.724 1.00 58.56 415 ASP A N 1
ATOM 3395 C CA . ASP A 1 415 ? 11.550 -12.128 -21.456 1.00 58.56 415 ASP A CA 1
ATOM 3396 C C . ASP A 1 415 ? 12.997 -11.623 -21.544 1.00 58.56 415 ASP A C 1
ATOM 3398 O O . ASP A 1 415 ? 13.348 -10.828 -22.412 1.00 58.56 415 ASP A O 1
ATOM 3402 N N . LYS A 1 416 ? 13.850 -12.067 -20.615 1.00 51.44 416 LYS A N 1
ATOM 3403 C CA . LYS A 1 416 ? 15.172 -11.452 -20.416 1.00 51.44 416 LYS A CA 1
ATOM 3404 C C . LYS A 1 416 ? 16.104 -11.660 -21.602 1.00 51.44 416 LYS A C 1
ATOM 3406 O O . LYS A 1 416 ? 16.150 -12.743 -22.186 1.00 51.44 416 LYS A O 1
ATOM 3411 N N . VAL A 1 417 ? 16.945 -10.656 -21.839 1.00 49.84 417 VAL A N 1
ATOM 3412 C CA . VAL A 1 417 ? 18.013 -10.671 -22.842 1.00 49.84 417 VAL A CA 1
ATOM 3413 C C . VAL A 1 417 ? 19.023 -11.783 -22.529 1.00 49.84 417 VAL A C 1
ATOM 3415 O O . VAL A 1 417 ? 19.934 -11.623 -21.715 1.00 49.84 417 VAL A O 1
ATOM 3418 N N . ILE A 1 418 ? 18.870 -12.946 -23.169 1.00 42.16 418 ILE A N 1
ATOM 3419 C CA . ILE A 1 418 ? 19.862 -14.022 -23.085 1.00 42.16 418 ILE A CA 1
ATOM 3420 C C . ILE A 1 418 ? 21.000 -13.691 -24.048 1.00 42.16 418 ILE A C 1
ATOM 3422 O O . ILE A 1 418 ? 20.870 -13.860 -25.263 1.00 42.16 418 ILE A O 1
ATOM 3426 N N . ASP A 1 419 ? 22.142 -13.290 -23.490 1.00 38.81 419 ASP A N 1
ATOM 3427 C CA . ASP A 1 419 ? 23.401 -13.149 -24.219 1.00 38.81 419 ASP A CA 1
ATOM 3428 C C . ASP A 1 419 ? 23.700 -14.452 -24.990 1.00 38.81 419 ASP A C 1
ATOM 3430 O O . ASP A 1 419 ? 24.073 -15.484 -24.414 1.00 38.81 419 ASP A O 1
ATOM 3434 N N . LYS A 1 420 ? 23.554 -14.422 -26.322 1.00 36.72 420 LYS A N 1
ATOM 3435 C CA . LYS A 1 420 ? 24.031 -15.496 -27.204 1.00 36.72 420 LYS A CA 1
ATOM 3436 C C . LYS A 1 420 ? 25.555 -15.504 -27.140 1.00 36.72 420 LYS A C 1
ATOM 3438 O O . LYS A 1 420 ? 26.206 -14.845 -27.950 1.00 36.72 420 LYS A O 1
ATOM 3443 N N . LYS A 1 421 ? 26.119 -16.231 -26.165 1.00 36.03 421 LYS A N 1
ATOM 3444 C CA . LYS A 1 421 ? 27.568 -16.315 -25.928 1.00 36.03 421 LYS A CA 1
ATOM 3445 C C . LYS A 1 421 ? 28.314 -16.534 -27.242 1.00 36.03 421 LYS A C 1
ATOM 3447 O O . LYS A 1 421 ? 28.228 -17.605 -27.845 1.00 36.03 421 LYS A O 1
ATOM 3452 N N . SER A 1 422 ? 29.062 -15.508 -27.650 1.00 33.47 422 SER A N 1
ATOM 3453 C CA . SER A 1 422 ? 29.986 -15.577 -28.777 1.00 33.47 422 SER A CA 1
ATOM 3454 C C . SER A 1 422 ? 30.914 -16.771 -28.575 1.00 33.47 422 SER A C 1
ATOM 3456 O O . SER A 1 422 ? 31.531 -16.917 -27.517 1.00 33.47 422 SER A O 1
ATOM 3458 N N . SER A 1 423 ? 30.956 -17.673 -29.555 1.00 29.92 423 SER A N 1
ATOM 3459 C CA . SER A 1 423 ? 31.544 -19.000 -29.390 1.00 29.92 423 SER A CA 1
ATOM 3460 C C . SER A 1 423 ? 33.073 -18.962 -29.448 1.00 29.92 423 SER A C 1
ATOM 3462 O O . SER A 1 423 ? 33.680 -19.371 -30.440 1.00 29.92 423 SER A O 1
ATOM 3464 N N . LYS A 1 424 ? 33.700 -18.507 -28.361 1.00 30.39 424 LYS A N 1
ATOM 3465 C CA . LYS A 1 424 ? 35.099 -18.801 -28.046 1.00 30.39 424 LYS A CA 1
ATOM 3466 C C . LYS A 1 424 ? 35.152 -19.857 -26.942 1.00 30.39 424 LYS A C 1
ATOM 3468 O O . LYS A 1 424 ? 34.737 -19.619 -25.813 1.00 30.39 424 LYS A O 1
ATOM 3473 N N . LEU A 1 425 ? 35.651 -21.034 -27.318 1.00 29.34 425 LEU A N 1
ATOM 3474 C CA . LEU A 1 425 ? 36.159 -22.063 -26.404 1.00 29.34 425 LEU A CA 1
ATOM 3475 C C . LEU A 1 425 ? 37.331 -21.478 -25.568 1.00 29.34 425 LEU A C 1
ATOM 3477 O O . LEU A 1 425 ? 37.943 -20.513 -26.037 1.00 29.34 425 LEU A O 1
ATOM 3481 N N . PRO A 1 426 ? 37.657 -22.021 -24.372 1.00 33.94 426 PRO A N 1
ATOM 3482 C CA . PRO A 1 426 ? 37.900 -23.457 -24.206 1.00 33.94 426 PRO A CA 1
ATOM 3483 C C . PRO A 1 426 ? 37.283 -24.168 -22.982 1.00 33.94 426 PRO A C 1
ATOM 3485 O O . PRO A 1 426 ? 37.202 -23.628 -21.887 1.00 33.94 426 PRO A O 1
ATOM 3488 N N . ASN A 1 427 ? 37.031 -25.460 -23.215 1.00 24.64 427 ASN A N 1
ATOM 3489 C CA . ASN A 1 427 ? 37.144 -26.604 -22.299 1.00 24.64 427 ASN A CA 1
ATOM 3490 C C . ASN A 1 427 ? 36.176 -26.802 -21.108 1.00 24.64 427 ASN A C 1
ATOM 3492 O O . ASN A 1 427 ? 35.474 -25.919 -20.634 1.00 24.64 427 ASN A O 1
ATOM 3496 N N . SER A 1 428 ? 36.153 -28.085 -20.729 1.00 26.09 428 SER A N 1
ATOM 3497 C CA . SER A 1 428 ? 35.395 -28.858 -19.737 1.00 26.09 428 SER A CA 1
ATOM 3498 C C . SER A 1 428 ? 35.198 -28.218 -18.343 1.00 26.09 428 SER A C 1
ATOM 3500 O O . SER A 1 428 ? 35.941 -27.328 -17.953 1.00 26.09 428 SER A O 1
ATOM 3502 N N . THR A 1 429 ? 34.248 -28.669 -17.507 1.00 25.39 429 THR A N 1
ATOM 3503 C CA . THR A 1 429 ? 33.614 -30.013 -17.460 1.00 25.39 429 THR A CA 1
ATOM 3504 C C . THR A 1 429 ? 32.157 -29.962 -16.949 1.00 25.39 429 THR A C 1
ATOM 3506 O O . THR A 1 429 ? 31.687 -28.915 -16.523 1.00 25.39 429 THR A O 1
ATOM 3509 N N . SER A 1 430 ? 31.462 -31.106 -17.030 1.00 24.72 430 SER A N 1
ATOM 3510 C CA . SER A 1 430 ? 30.236 -31.535 -16.311 1.00 24.72 430 SER A CA 1
ATOM 3511 C C . SER A 1 430 ? 29.768 -30.681 -15.109 1.00 24.72 430 SER A C 1
ATOM 3513 O O . SER A 1 430 ? 30.592 -30.296 -14.287 1.00 24.72 430 SER A O 1
ATOM 3515 N N . SER A 1 431 ? 28.464 -30.508 -14.858 1.00 24.03 431 SER A N 1
ATOM 3516 C CA . SER A 1 431 ? 27.471 -31.601 -14.826 1.00 24.03 431 SER A CA 1
ATOM 3517 C C . SER A 1 431 ? 25.987 -31.150 -14.935 1.00 24.03 431 SER A C 1
ATOM 3519 O O . SER A 1 431 ? 25.646 -30.023 -14.600 1.00 24.03 431 SER A O 1
ATOM 3521 N N . THR A 1 432 ? 25.133 -32.070 -15.426 1.00 25.58 432 THR A N 1
ATOM 3522 C CA . THR A 1 432 ? 23.848 -32.525 -14.817 1.00 25.58 432 THR A CA 1
ATOM 3523 C C . THR A 1 432 ? 22.795 -31.449 -14.446 1.00 25.58 432 THR A C 1
ATOM 3525 O O . THR A 1 432 ? 22.999 -30.672 -13.528 1.00 25.58 432 THR A O 1
ATOM 3528 N N . ILE A 1 433 ? 21.690 -31.317 -15.211 1.00 30.61 433 ILE A N 1
ATOM 3529 C CA . ILE A 1 433 ? 20.346 -31.916 -14.928 1.00 30.61 433 ILE A CA 1
ATOM 3530 C C . ILE A 1 433 ? 19.731 -31.325 -13.635 1.00 30.61 433 ILE A C 1
ATOM 3532 O O . ILE A 1 433 ? 20.305 -31.481 -12.568 1.00 30.61 433 ILE A O 1
ATOM 3536 N N . GLU A 1 434 ? 18.574 -30.646 -13.620 1.00 28.39 434 GLU A N 1
ATOM 3537 C CA . GLU A 1 434 ? 17.471 -30.517 -14.607 1.00 28.39 434 GLU A CA 1
ATOM 3538 C C . GLU A 1 434 ? 16.712 -29.154 -14.391 1.00 28.39 434 GLU A C 1
ATOM 3540 O O . GLU A 1 434 ? 17.360 -28.211 -13.944 1.00 28.39 434 GLU A O 1
ATOM 3545 N N . LYS A 1 435 ? 15.424 -28.857 -14.688 1.00 25.95 435 LYS A N 1
ATOM 3546 C CA . LYS A 1 435 ? 14.238 -29.605 -15.170 1.00 25.95 435 LYS A CA 1
ATOM 3547 C C . LYS A 1 435 ? 13.262 -28.706 -15.984 1.00 25.95 435 LYS A C 1
ATOM 3549 O O . LYS A 1 435 ? 13.467 -27.501 -16.102 1.00 25.95 435 LYS A O 1
ATOM 3554 N N . ILE A 1 436 ? 12.228 -29.360 -16.525 1.00 27.47 436 ILE A N 1
ATOM 3555 C CA . ILE A 1 436 ? 10.877 -28.944 -17.000 1.00 27.47 436 ILE A CA 1
ATOM 3556 C C . ILE A 1 436 ? 10.373 -27.572 -16.456 1.00 27.47 436 ILE A C 1
ATOM 3558 O O . ILE A 1 436 ? 10.552 -27.307 -15.271 1.00 27.47 436 ILE A O 1
ATOM 3562 N N . ILE A 1 437 ? 9.877 -26.592 -17.247 1.00 29.88 437 ILE A N 1
ATOM 3563 C CA . ILE A 1 437 ? 8.781 -26.567 -18.268 1.00 29.88 437 ILE A CA 1
ATOM 3564 C C . ILE A 1 437 ? 7.393 -26.587 -17.559 1.00 29.88 437 ILE A C 1
ATOM 3566 O O . ILE A 1 437 ? 7.204 -27.339 -16.622 1.00 29.88 437 ILE A O 1
ATOM 3570 N N . GLU A 1 438 ? 6.487 -25.610 -17.706 1.00 25.80 438 GLU A N 1
ATOM 3571 C CA . GLU A 1 438 ? 5.309 -25.504 -18.614 1.00 25.80 438 GLU A CA 1
ATOM 3572 C C . GLU A 1 438 ? 4.257 -24.641 -17.842 1.00 25.80 438 GLU A C 1
ATOM 3574 O O . GLU A 1 438 ? 4.376 -24.507 -16.627 1.00 25.80 438 GLU A O 1
ATOM 3579 N N . THR A 1 439 ? 3.206 -23.995 -18.367 1.00 28.06 439 THR A N 1
ATOM 3580 C CA . THR A 1 439 ? 2.673 -23.796 -19.731 1.00 28.06 439 THR A CA 1
ATOM 3581 C C . THR A 1 439 ? 1.897 -22.470 -19.774 1.00 28.06 439 THR A C 1
ATOM 3583 O O . THR A 1 439 ? 1.340 -22.054 -18.756 1.00 28.06 439 THR A O 1
ATOM 3586 N N . LYS A 1 440 ? 1.636 -21.937 -20.975 1.00 24.11 440 LYS A N 1
ATOM 3587 C CA . LYS A 1 440 ? 0.250 -21.564 -21.319 1.00 24.11 440 LYS A CA 1
ATOM 3588 C C . LYS A 1 440 ? -0.002 -21.643 -22.826 1.00 24.11 440 LYS A C 1
ATOM 3590 O O . LYS A 1 440 ? 0.480 -20.795 -23.570 1.00 24.11 440 LYS A O 1
ATOM 3595 N N . SER A 1 441 ? -0.802 -22.618 -23.260 1.00 23.22 441 SER A N 1
ATOM 3596 C CA . SER A 1 441 ? -2.018 -22.388 -24.062 1.00 23.22 441 SER A CA 1
ATOM 3597 C C . SER A 1 441 ? -2.766 -23.697 -24.335 1.00 23.22 441 SER A C 1
ATOM 3599 O O . SER A 1 441 ? -2.174 -24.764 -24.449 1.00 23.22 441 SER A O 1
ATOM 3601 N N . THR A 1 442 ? -4.090 -23.592 -24.383 1.00 26.05 442 THR A N 1
ATOM 3602 C CA . THR A 1 442 ? -5.065 -24.676 -24.558 1.00 26.05 442 THR A CA 1
ATOM 3603 C C . THR A 1 442 ? -5.265 -25.095 -26.015 1.00 26.05 442 THR A C 1
ATOM 3605 O O . THR A 1 442 ? -5.114 -24.270 -26.909 1.00 26.05 442 THR A O 1
ATOM 3608 N N . SER A 1 443 ? -5.806 -26.312 -26.194 1.00 27.72 443 SER A N 1
ATOM 3609 C CA . SER A 1 443 ? -6.557 -26.817 -27.369 1.00 27.72 443 SER A CA 1
ATOM 3610 C C . SER A 1 443 ? -5.804 -26.897 -28.715 1.00 27.72 443 SER A C 1
ATOM 3612 O O . SER A 1 443 ? -5.168 -25.951 -29.148 1.00 27.72 443 SER A O 1
ATOM 3614 N N . SER A 1 444 ? -5.886 -27.991 -29.476 1.00 26.33 444 SER A N 1
ATOM 3615 C CA . SER A 1 444 ? -6.990 -28.963 -29.598 1.00 26.33 444 SER A CA 1
ATOM 3616 C C . SER A 1 444 ? -6.526 -30.436 -29.608 1.00 26.33 444 SER A C 1
ATOM 3618 O O . SER A 1 444 ? -5.340 -30.730 -29.485 1.00 26.33 444 SER A O 1
ATOM 3620 N N . SER A 1 445 ? -7.480 -31.371 -29.643 1.00 28.47 445 SER A N 1
ATOM 3621 C CA . SER A 1 445 ? -7.295 -32.783 -29.276 1.00 28.47 445 SER A CA 1
ATOM 3622 C C . SER A 1 445 ? -6.875 -33.719 -30.418 1.00 28.47 445 SER A C 1
ATOM 3624 O O . SER A 1 445 ? -7.498 -33.731 -31.474 1.00 28.47 445 SER A O 1
ATOM 3626 N N . HIS A 1 446 ? -5.883 -34.561 -30.113 1.00 29.45 446 HIS A N 1
ATOM 3627 C CA . HIS A 1 446 ? -5.495 -35.843 -30.725 1.00 29.45 446 HIS A CA 1
ATOM 3628 C C . HIS A 1 446 ? -6.149 -36.314 -32.040 1.00 29.45 446 HIS A C 1
ATOM 3630 O O . HIS A 1 446 ? -7.322 -36.677 -32.089 1.00 29.45 446 HIS A O 1
ATOM 3636 N N . SER A 1 447 ? -5.280 -36.626 -33.005 1.00 26.50 447 SER A N 1
ATOM 3637 C CA . SER A 1 447 ? -5.243 -37.985 -33.564 1.00 26.50 447 SER A CA 1
ATOM 3638 C C . SER A 1 447 ? -3.862 -38.591 -33.279 1.00 26.50 447 SER A C 1
ATOM 3640 O O . SER A 1 447 ? -2.844 -37.911 -33.410 1.00 26.50 447 SER A O 1
ATOM 3642 N N . THR A 1 448 ? -3.810 -39.835 -32.801 1.00 37.69 448 THR A N 1
ATOM 3643 C CA . THR A 1 448 ? -2.557 -40.520 -32.449 1.00 37.69 448 THR A CA 1
ATOM 3644 C C . THR A 1 448 ? -2.020 -41.324 -33.627 1.00 37.69 448 THR A C 1
ATOM 3646 O O . THR A 1 448 ? -2.430 -42.455 -33.865 1.00 37.69 448 THR A O 1
ATOM 3649 N N . SER A 1 449 ? -1.032 -40.760 -34.320 1.00 34.19 449 SER A N 1
ATOM 3650 C CA . SER A 1 449 ? -0.096 -41.529 -35.142 1.00 34.19 449 SER A CA 1
ATOM 3651 C C . SER A 1 449 ? 1.320 -40.985 -34.949 1.00 34.19 449 SER A C 1
ATOM 3653 O O . SER A 1 449 ? 1.807 -40.171 -35.739 1.00 34.19 449 SER A O 1
ATOM 3655 N N . SER A 1 450 ? 1.986 -41.427 -33.882 1.00 47.09 450 SER A N 1
ATOM 3656 C CA . SER A 1 450 ? 3.428 -41.257 -33.681 1.00 47.09 450 SER A CA 1
ATOM 3657 C C . SER A 1 450 ? 4.194 -42.163 -34.649 1.00 47.09 450 SER A C 1
ATOM 3659 O O . SER A 1 450 ? 4.847 -43.119 -34.251 1.00 47.09 450 SER A O 1
ATOM 3661 N N . THR A 1 451 ? 4.101 -41.878 -35.952 1.00 65.50 451 THR A N 1
ATOM 3662 C CA . THR A 1 451 ? 4.978 -42.507 -36.943 1.00 65.50 451 THR A CA 1
ATOM 3663 C C . THR A 1 451 ? 6.402 -42.041 -36.660 1.00 65.50 451 THR A C 1
ATOM 3665 O O . THR A 1 451 ? 6.750 -40.902 -37.003 1.00 65.50 451 THR A O 1
ATOM 3668 N N . ALA A 1 452 ? 7.192 -42.907 -36.024 1.00 79.19 452 ALA A N 1
ATOM 3669 C CA . ALA A 1 452 ? 8.617 -42.715 -35.801 1.00 79.19 452 ALA A CA 1
ATOM 3670 C C . ALA A 1 452 ? 9.290 -42.231 -37.092 1.00 79.19 452 ALA A C 1
ATOM 3672 O O . ALA A 1 452 ? 8.948 -42.663 -38.200 1.00 79.19 452 ALA A O 1
ATOM 3673 N N . VAL A 1 453 ? 10.231 -41.292 -36.988 1.00 88.62 453 VAL A N 1
ATOM 3674 C CA . VAL A 1 453 ? 10.888 -40.757 -38.183 1.00 88.62 453 VAL A CA 1
ATOM 3675 C C . VAL A 1 453 ? 11.922 -41.771 -38.672 1.00 88.62 453 VAL A C 1
ATOM 3677 O O . VAL A 1 453 ? 13.086 -41.720 -38.273 1.00 88.62 453 VAL A O 1
ATOM 3680 N N . ASN A 1 454 ? 11.491 -42.689 -39.542 1.00 90.50 454 ASN A N 1
ATOM 3681 C CA . ASN A 1 454 ? 12.360 -43.690 -40.154 1.00 90.50 454 ASN A CA 1
ATOM 3682 C C . ASN A 1 454 ? 13.528 -43.008 -40.885 1.00 90.50 454 ASN A C 1
ATOM 3684 O O . ASN A 1 454 ? 13.353 -42.288 -41.876 1.00 90.50 454 ASN A O 1
ATOM 3688 N N . ILE A 1 455 ? 14.741 -43.257 -40.396 1.00 92.31 455 ILE A N 1
ATOM 3689 C CA . ILE A 1 455 ? 15.987 -42.651 -40.868 1.00 92.31 455 ILE A CA 1
ATOM 3690 C C . ILE A 1 455 ? 16.289 -43.005 -42.334 1.00 92.31 455 ILE A C 1
ATOM 3692 O O . ILE A 1 455 ? 16.935 -42.222 -43.042 1.00 92.31 455 ILE A O 1
ATOM 3696 N N . ASN A 1 456 ? 15.777 -44.135 -42.825 1.00 90.88 456 ASN A N 1
ATOM 3697 C CA . ASN A 1 456 ? 15.981 -44.611 -44.190 1.00 90.88 456 ASN A CA 1
ATOM 3698 C C . ASN A 1 456 ? 14.999 -44.009 -45.208 1.00 90.88 456 ASN A C 1
ATOM 3700 O O . ASN A 1 456 ? 15.391 -43.787 -46.355 1.00 90.88 456 ASN A O 1
ATOM 3704 N N . THR A 1 457 ? 13.769 -43.667 -44.809 1.00 88.81 457 THR A N 1
ATOM 3705 C CA . THR A 1 457 ? 12.723 -43.180 -45.735 1.00 88.81 457 THR A CA 1
ATOM 3706 C C . THR A 1 457 ? 12.404 -41.686 -45.581 1.00 88.81 457 THR A C 1
ATOM 3708 O O . THR A 1 457 ? 12.160 -41.005 -46.580 1.00 88.81 457 THR A O 1
ATOM 3711 N N . ALA A 1 458 ? 12.493 -41.112 -44.376 1.00 89.94 458 ALA A N 1
ATOM 3712 C CA . ALA A 1 458 ? 12.071 -39.735 -44.087 1.00 89.94 458 ALA A CA 1
ATOM 3713 C C . ALA A 1 458 ? 12.793 -38.657 -44.923 1.00 89.94 458 ALA A C 1
ATOM 3715 O O . ALA A 1 458 ? 13.984 -38.771 -45.207 1.00 89.94 458 ALA A O 1
ATOM 3716 N N . ASN A 1 459 ? 12.091 -37.584 -45.301 1.00 88.88 459 ASN A N 1
ATOM 3717 C CA . ASN A 1 459 ? 12.682 -36.464 -46.046 1.00 88.88 459 ASN A CA 1
ATOM 3718 C C . ASN A 1 459 ? 13.565 -35.556 -45.160 1.00 88.88 459 ASN A C 1
ATOM 3720 O O . ASN A 1 459 ? 13.559 -35.665 -43.933 1.00 88.88 459 ASN A O 1
ATOM 3724 N N . GLU A 1 460 ? 14.321 -34.639 -45.776 1.00 88.56 460 GLU A N 1
ATOM 3725 C CA . GLU A 1 460 ? 15.262 -33.761 -45.059 1.00 88.56 460 GLU A CA 1
ATOM 3726 C C . GLU A 1 460 ? 14.601 -32.957 -43.931 1.00 88.56 460 GLU A C 1
ATOM 3728 O O . GLU A 1 460 ? 15.137 -32.902 -42.826 1.00 88.56 460 GLU A O 1
ATOM 3733 N N . ALA A 1 461 ? 13.419 -32.384 -44.176 1.00 86.50 461 ALA A N 1
ATOM 3734 C CA . ALA A 1 461 ? 12.693 -31.606 -43.174 1.00 86.50 461 ALA A CA 1
ATOM 3735 C C . ALA A 1 461 ? 12.323 -32.456 -41.945 1.00 86.50 461 ALA A C 1
ATOM 3737 O O . ALA A 1 461 ? 12.557 -32.030 -40.811 1.00 86.50 461 ALA A O 1
ATOM 3738 N N . LYS A 1 462 ? 11.823 -33.685 -42.156 1.00 88.06 462 LYS A N 1
ATOM 3739 C CA . LYS A 1 462 ? 11.550 -34.636 -41.068 1.00 88.06 462 LYS A CA 1
ATOM 3740 C C . LYS A 1 462 ? 12.827 -35.016 -40.308 1.00 88.06 462 LYS A C 1
ATOM 3742 O O . LYS A 1 462 ? 12.798 -35.020 -39.081 1.00 88.06 462 LYS A O 1
ATOM 3747 N N . LEU A 1 463 ? 13.954 -35.254 -40.989 1.00 89.38 463 LEU A N 1
ATOM 3748 C CA . LEU A 1 463 ? 15.237 -35.553 -40.326 1.00 89.38 463 LEU A CA 1
ATOM 3749 C C . LEU A 1 463 ? 15.788 -34.364 -39.516 1.00 89.38 463 LEU A C 1
ATOM 3751 O O . LEU A 1 463 ? 16.300 -34.565 -38.417 1.00 89.38 463 LEU A O 1
ATOM 3755 N N . ILE A 1 464 ? 15.661 -33.127 -40.014 1.00 87.00 464 ILE A N 1
ATOM 3756 C CA . ILE A 1 464 ? 16.054 -31.907 -39.282 1.00 87.00 464 ILE A CA 1
ATOM 3757 C C . ILE A 1 464 ? 15.235 -31.753 -37.991 1.00 87.00 464 ILE A C 1
ATOM 3759 O O . ILE A 1 464 ? 15.787 -31.381 -36.953 1.00 87.00 464 ILE A O 1
ATOM 3763 N N . ILE A 1 465 ? 13.933 -32.059 -38.036 1.00 86.62 465 ILE A N 1
ATOM 3764 C CA . ILE A 1 465 ? 13.056 -32.044 -36.857 1.00 86.62 465 ILE A CA 1
ATOM 3765 C C . ILE A 1 465 ? 13.429 -33.178 -35.892 1.00 86.62 465 ILE A C 1
ATOM 3767 O O . ILE A 1 465 ? 13.664 -32.917 -34.712 1.00 86.62 465 ILE A O 1
ATOM 3771 N N . ALA A 1 466 ? 13.558 -34.413 -36.383 1.00 86.81 466 ALA A N 1
ATOM 3772 C CA . ALA A 1 466 ? 13.887 -35.580 -35.567 1.00 86.81 466 ALA A CA 1
ATOM 3773 C C . ALA A 1 466 ? 15.230 -35.432 -34.837 1.00 86.81 466 ALA A C 1
ATOM 3775 O O . ALA A 1 466 ? 15.330 -35.696 -33.639 1.00 86.81 466 ALA A O 1
ATOM 3776 N N . PHE A 1 467 ? 16.260 -34.929 -35.522 1.00 88.44 467 PHE A N 1
ATOM 3777 C CA . PHE A 1 467 ? 17.591 -34.718 -34.949 1.00 88.44 467 PHE A CA 1
ATOM 3778 C C . PHE A 1 467 ? 17.741 -33.407 -34.159 1.00 88.44 467 PHE A C 1
ATOM 3780 O O . PHE A 1 467 ? 18.844 -33.095 -33.692 1.00 88.44 467 PHE A O 1
ATOM 3787 N N . ARG A 1 468 ? 16.675 -32.632 -33.938 1.00 87.12 468 ARG A N 1
ATOM 3788 C CA . ARG A 1 468 ? 16.741 -31.418 -33.111 1.00 87.12 468 ARG A CA 1
ATOM 3789 C C . ARG A 1 468 ? 17.246 -31.767 -31.699 1.00 87.12 468 ARG A C 1
ATOM 3791 O O . ARG A 1 468 ? 16.820 -32.746 -31.096 1.00 87.12 468 ARG A O 1
ATOM 3798 N N . GLY A 1 469 ? 18.221 -31.003 -31.199 1.00 82.12 469 GLY A N 1
ATOM 3799 C CA . GLY A 1 469 ? 18.891 -31.248 -29.907 1.00 82.12 469 GLY A CA 1
ATOM 3800 C C . GLY A 1 469 ? 20.085 -32.223 -29.931 1.00 82.12 469 GLY A C 1
ATOM 3801 O O . GLY A 1 469 ? 20.920 -32.177 -29.023 1.00 82.12 469 GLY A O 1
ATOM 3802 N N . THR A 1 470 ? 20.248 -33.041 -30.981 1.00 81.69 470 THR A N 1
ATOM 3803 C CA . THR A 1 470 ? 21.368 -34.008 -31.119 1.00 81.69 470 THR A CA 1
ATOM 3804 C C . THR A 1 470 ? 22.727 -33.364 -31.423 1.00 81.69 470 THR A C 1
ATOM 3806 O O . THR A 1 470 ? 23.754 -34.026 -31.321 1.00 81.69 470 THR A O 1
ATOM 3809 N N . SER A 1 471 ? 22.743 -32.079 -31.794 1.00 82.62 471 SER A N 1
ATOM 3810 C CA . SER A 1 471 ? 23.900 -31.342 -32.338 1.00 82.62 471 SER A CA 1
ATOM 3811 C C . SER A 1 471 ? 24.375 -31.782 -33.739 1.00 82.62 471 SER A C 1
ATOM 3813 O O . SER A 1 471 ? 25.393 -31.277 -34.221 1.00 82.62 471 SER A O 1
ATOM 3815 N N . ILE A 1 472 ? 23.636 -32.659 -34.431 1.00 86.06 472 ILE A N 1
ATOM 3816 C CA . ILE A 1 472 ? 23.875 -32.999 -35.843 1.00 86.06 472 ILE A CA 1
ATOM 3817 C C . ILE A 1 472 ? 23.600 -31.766 -36.720 1.00 86.06 472 ILE A C 1
ATOM 3819 O O . ILE A 1 472 ? 22.594 -31.080 -36.554 1.00 86.06 472 ILE A O 1
ATOM 3823 N N . LYS A 1 473 ? 24.507 -31.471 -37.661 1.00 87.25 473 LYS A N 1
ATOM 3824 C CA . LYS A 1 473 ? 24.410 -30.321 -38.580 1.00 87.25 473 LYS A CA 1
ATOM 3825 C C . LYS A 1 473 ? 23.811 -30.743 -39.924 1.00 87.25 473 LYS A C 1
ATOM 3827 O O . LYS A 1 473 ? 24.068 -31.857 -40.378 1.00 87.25 473 LYS A O 1
ATOM 3832 N N . ASN A 1 474 ? 23.130 -29.830 -40.623 1.00 84.62 474 ASN A N 1
ATOM 3833 C CA . ASN A 1 474 ? 22.475 -30.102 -41.915 1.00 84.62 474 ASN A CA 1
ATOM 3834 C C . ASN A 1 474 ? 23.421 -30.740 -42.953 1.00 84.62 474 ASN A C 1
ATOM 3836 O O . ASN A 1 474 ? 23.015 -31.658 -43.654 1.00 84.62 474 ASN A O 1
ATOM 3840 N N . LYS A 1 475 ? 24.708 -30.355 -42.999 1.00 86.56 475 LYS A N 1
ATOM 3841 C CA . LYS A 1 475 ? 25.708 -30.988 -43.888 1.00 86.56 475 LYS A CA 1
ATOM 3842 C C . LYS A 1 475 ? 25.873 -32.500 -43.638 1.00 86.56 475 LYS A C 1
ATOM 3844 O O . LYS A 1 475 ? 26.142 -33.245 -44.576 1.00 86.56 475 LYS A O 1
ATOM 3849 N N . THR A 1 476 ? 25.683 -32.969 -42.406 1.00 88.00 476 THR A N 1
ATOM 3850 C CA . THR A 1 476 ? 25.725 -34.400 -42.066 1.00 88.00 476 THR A CA 1
ATOM 3851 C C . THR A 1 476 ? 24.389 -35.095 -42.339 1.00 88.00 476 THR A C 1
ATOM 3853 O O . THR A 1 476 ? 24.393 -36.257 -42.729 1.00 88.00 476 THR A O 1
ATOM 3856 N N . ILE A 1 477 ? 23.260 -34.381 -42.244 1.00 90.38 477 ILE A N 1
ATOM 3857 C CA . ILE A 1 477 ? 21.947 -34.871 -42.710 1.00 90.38 477 ILE A CA 1
ATOM 3858 C C . ILE A 1 477 ? 21.968 -35.060 -44.235 1.00 90.38 477 ILE A C 1
ATOM 3860 O O . ILE A 1 477 ? 21.537 -36.091 -44.735 1.00 90.38 477 ILE A O 1
ATOM 3864 N N . GLN A 1 478 ? 22.584 -34.137 -44.974 1.00 88.19 478 GLN A N 1
ATOM 3865 C CA . GLN A 1 478 ? 22.845 -34.275 -46.409 1.00 88.19 478 GLN A CA 1
ATOM 3866 C C . GLN A 1 478 ? 23.796 -35.443 -46.739 1.00 88.19 478 GLN A C 1
ATOM 3868 O O . GLN A 1 478 ? 23.607 -36.108 -47.757 1.00 88.19 478 GLN A O 1
ATOM 3873 N N . LYS A 1 479 ? 24.782 -35.766 -45.881 1.00 89.94 479 LYS A N 1
ATOM 3874 C CA . LYS A 1 479 ? 25.572 -37.009 -46.032 1.00 89.94 479 LYS A CA 1
ATOM 3875 C C . LYS A 1 479 ? 24.687 -38.246 -45.838 1.00 89.94 479 LYS A C 1
ATOM 3877 O O . LYS A 1 479 ? 24.695 -39.115 -46.700 1.00 89.94 479 LYS A O 1
ATOM 3882 N N . LEU A 1 480 ? 23.888 -38.293 -44.770 1.00 93.25 480 LEU A N 1
ATOM 3883 C CA . LEU A 1 480 ? 22.942 -39.380 -44.474 1.00 93.25 480 LEU A CA 1
ATOM 3884 C C . LEU A 1 480 ? 21.987 -39.631 -45.654 1.00 93.25 480 LEU A C 1
ATOM 3886 O O . LEU A 1 480 ? 21.894 -40.750 -46.153 1.00 93.25 480 LEU A O 1
ATOM 3890 N N . LEU A 1 481 ? 21.338 -38.572 -46.148 1.00 91.56 481 LEU A N 1
ATOM 3891 C CA . LEU A 1 481 ? 20.396 -38.610 -47.272 1.00 91.56 481 LEU A CA 1
ATOM 3892 C C . LEU A 1 481 ? 21.009 -39.125 -48.577 1.00 91.56 481 LEU A C 1
ATOM 3894 O O . LEU A 1 481 ? 20.273 -39.621 -49.426 1.00 91.56 481 LEU A O 1
ATOM 3898 N N . ASN A 1 482 ? 22.326 -39.005 -48.758 1.00 89.31 482 ASN A N 1
ATOM 3899 C CA . ASN A 1 482 ? 23.022 -39.541 -49.924 1.00 89.31 482 ASN A CA 1
ATOM 3900 C C . ASN A 1 482 ? 23.543 -40.964 -49.686 1.00 89.31 482 ASN A C 1
ATOM 3902 O O . ASN A 1 482 ? 23.333 -41.824 -50.535 1.00 89.31 482 ASN A O 1
ATOM 3906 N N . ASN A 1 483 ? 24.128 -41.241 -48.521 1.00 88.25 483 ASN A N 1
ATOM 3907 C CA . ASN A 1 483 ? 24.660 -42.557 -48.167 1.00 88.25 483 ASN A CA 1
ATOM 3908 C C . ASN A 1 483 ? 23.563 -43.636 -48.091 1.00 88.25 483 ASN A C 1
ATOM 3910 O O . ASN A 1 483 ? 23.738 -44.729 -48.627 1.00 88.25 483 ASN A O 1
ATOM 3914 N N . ARG A 1 484 ? 22.390 -43.314 -47.526 1.00 89.75 484 ARG A N 1
ATOM 3915 C CA . ARG A 1 484 ? 21.272 -44.271 -47.411 1.00 89.75 484 ARG A CA 1
ATOM 3916 C C . ARG A 1 484 ? 20.691 -44.735 -48.757 1.00 89.75 484 ARG A C 1
ATOM 3918 O O . ARG A 1 484 ? 19.983 -45.732 -48.790 1.00 89.75 484 ARG A O 1
ATOM 3925 N N . LYS A 1 485 ? 20.962 -44.013 -49.858 1.00 85.38 485 LYS A N 1
ATOM 3926 C CA . LYS A 1 485 ? 20.486 -44.365 -51.213 1.00 85.38 485 LYS A CA 1
ATOM 3927 C C . LYS A 1 485 ? 21.192 -45.597 -51.780 1.00 85.38 485 LYS A C 1
ATOM 3929 O O . LYS A 1 485 ? 20.613 -46.280 -52.614 1.00 85.38 485 LYS A O 1
ATOM 3934 N N . SER A 1 486 ? 22.434 -45.852 -51.363 1.00 79.69 486 SER A N 1
ATOM 3935 C CA . SER A 1 486 ? 23.224 -47.013 -51.790 1.00 79.69 486 SER A CA 1
ATOM 3936 C C . SER A 1 486 ? 23.333 -48.092 -50.713 1.00 79.69 486 SER A C 1
ATOM 3938 O O . SER A 1 486 ? 23.517 -49.257 -51.054 1.00 79.69 486 SER A O 1
ATOM 3940 N N . ASN A 1 487 ? 23.198 -47.738 -49.431 1.00 83.81 487 ASN A N 1
ATOM 3941 C CA . ASN A 1 487 ? 23.147 -48.700 -48.330 1.00 83.81 487 ASN A CA 1
ATOM 3942 C C . ASN A 1 487 ? 22.286 -48.159 -47.168 1.00 83.81 487 ASN A C 1
ATOM 3944 O O . ASN A 1 487 ? 22.764 -47.297 -46.425 1.00 83.81 487 ASN A O 1
ATOM 3948 N N . PRO A 1 488 ? 21.035 -48.628 -46.997 1.00 89.75 488 PRO A N 1
ATOM 3949 C CA . PRO A 1 488 ? 20.192 -48.265 -45.860 1.00 89.75 488 PRO A CA 1
ATOM 3950 C C . PRO A 1 488 ? 20.833 -48.631 -44.515 1.00 89.75 488 PRO A C 1
ATOM 3952 O O . PRO A 1 488 ? 21.471 -49.676 -44.371 1.00 89.75 488 PRO A O 1
ATOM 3955 N N . TYR A 1 489 ? 20.641 -47.776 -43.514 1.00 92.38 489 TYR A N 1
ATOM 3956 C CA . TYR A 1 489 ? 21.191 -47.972 -42.179 1.00 92.38 489 TYR A CA 1
ATOM 3957 C C . TYR A 1 489 ? 20.395 -49.029 -41.418 1.00 92.38 489 TYR A C 1
ATOM 3959 O O . TYR A 1 489 ? 19.186 -48.887 -41.247 1.00 92.38 489 TYR A O 1
ATOM 3967 N N . LYS A 1 490 ? 21.069 -50.079 -40.942 1.00 88.62 490 LYS A N 1
ATOM 3968 C CA . LYS A 1 490 ? 20.407 -51.200 -40.248 1.00 88.62 490 LYS A CA 1
ATOM 3969 C C . LYS A 1 490 ? 20.022 -50.872 -38.807 1.00 88.62 490 LYS A C 1
ATOM 3971 O O . LYS A 1 490 ? 19.004 -51.343 -38.316 1.00 88.62 490 LYS A O 1
ATOM 3976 N N . ASP A 1 491 ? 20.859 -50.084 -38.142 1.00 89.12 491 ASP A N 1
ATOM 3977 C CA . ASP A 1 491 ? 20.751 -49.745 -36.728 1.00 89.12 491 ASP A CA 1
ATOM 3978 C C . ASP A 1 491 ? 21.547 -48.465 -36.408 1.00 89.12 491 ASP A C 1
ATOM 3980 O O . ASP A 1 491 ? 22.279 -47.920 -37.247 1.00 89.12 491 ASP A O 1
ATOM 3984 N N . LEU A 1 492 ? 21.437 -47.993 -35.164 1.00 91.88 492 LEU A N 1
ATOM 3985 C CA . LEU A 1 492 ? 22.109 -46.779 -34.709 1.00 91.88 492 LEU A CA 1
ATOM 3986 C C . LEU A 1 492 ? 23.646 -46.891 -34.668 1.00 91.88 492 LEU A C 1
ATOM 3988 O O . LEU A 1 492 ? 24.325 -45.897 -34.919 1.00 91.88 492 LEU A O 1
ATOM 3992 N N . ASN A 1 493 ? 24.230 -48.061 -34.396 1.00 90.31 493 ASN A N 1
ATOM 3993 C CA . ASN A 1 493 ? 25.688 -48.239 -34.434 1.00 90.31 493 ASN A CA 1
ATOM 3994 C C . ASN A 1 493 ? 26.211 -48.120 -35.870 1.00 90.31 493 ASN A C 1
ATOM 3996 O O . ASN A 1 493 ? 27.229 -47.467 -36.106 1.00 90.31 493 ASN A O 1
ATOM 4000 N N . ASN A 1 494 ? 25.488 -48.699 -36.830 1.00 91.62 494 ASN A N 1
ATOM 4001 C CA . ASN A 1 494 ? 25.791 -48.599 -38.253 1.00 91.62 494 ASN A CA 1
ATOM 4002 C C . ASN A 1 494 ? 25.710 -47.141 -38.757 1.00 91.62 494 ASN A C 1
ATOM 4004 O O . ASN A 1 494 ? 26.641 -46.674 -39.418 1.00 91.62 494 ASN A O 1
ATOM 4008 N N . LEU A 1 495 ? 24.675 -46.392 -38.355 1.00 92.56 495 LEU A N 1
ATOM 4009 C CA . LEU A 1 495 ? 24.545 -44.951 -38.624 1.00 92.56 495 LEU A CA 1
ATOM 4010 C C . LEU A 1 495 ? 25.691 -44.127 -38.004 1.00 92.56 495 LEU A C 1
ATOM 4012 O O . LEU A 1 495 ? 26.304 -43.296 -38.678 1.00 92.56 495 LEU A O 1
ATOM 4016 N N . VAL A 1 496 ? 25.993 -44.363 -36.723 1.00 92.31 496 VAL A N 1
ATOM 4017 C CA . VAL A 1 496 ? 27.055 -43.671 -35.969 1.00 92.31 496 VAL A CA 1
ATOM 4018 C C . VAL A 1 496 ? 28.432 -43.913 -36.582 1.00 92.31 496 VAL A C 1
ATOM 4020 O O . VAL A 1 496 ? 29.220 -42.972 -36.673 1.00 92.31 496 VAL A O 1
ATOM 4023 N N . SER A 1 497 ? 28.707 -45.139 -37.036 1.00 90.50 497 SER A N 1
ATOM 4024 C CA . SER A 1 497 ? 29.986 -45.523 -37.640 1.00 90.50 497 SER A CA 1
ATOM 4025 C C . SER A 1 497 ? 30.242 -44.803 -38.971 1.00 90.50 497 SER A C 1
ATOM 4027 O O . SER A 1 497 ? 31.269 -44.137 -39.124 1.00 90.50 497 SER A O 1
ATOM 4029 N N . ASP A 1 498 ? 29.293 -44.846 -39.914 1.00 88.50 498 ASP A N 1
ATOM 4030 C CA . ASP A 1 498 ? 29.450 -44.202 -41.228 1.00 88.50 498 ASP A CA 1
ATOM 4031 C C . ASP A 1 498 ? 29.451 -42.664 -41.144 1.00 88.50 498 ASP A C 1
ATOM 4033 O O . ASP A 1 498 ? 30.248 -41.986 -41.804 1.00 88.50 498 ASP A O 1
ATOM 4037 N N . LEU A 1 499 ? 28.574 -42.075 -40.327 1.00 91.75 499 LEU A N 1
ATOM 4038 C CA . LEU A 1 499 ? 28.514 -40.619 -40.162 1.00 91.75 499 LEU A CA 1
ATOM 4039 C C . LEU A 1 499 ? 29.561 -40.077 -39.175 1.00 91.75 499 LEU A C 1
ATOM 4041 O O . LEU A 1 499 ? 29.697 -38.858 -39.059 1.00 91.75 499 LEU A O 1
ATOM 4045 N N . LYS A 1 500 ? 30.329 -40.965 -38.525 1.00 89.69 500 LYS A N 1
ATOM 4046 C CA . LYS A 1 500 ? 31.371 -40.667 -37.528 1.00 89.69 500 LYS A CA 1
ATOM 4047 C C . LYS A 1 500 ? 30.864 -39.746 -36.413 1.00 89.69 500 LYS A C 1
ATOM 4049 O O . LYS A 1 500 ? 31.475 -38.729 -36.085 1.00 89.69 500 LYS A O 1
ATOM 4054 N N . PHE A 1 501 ? 29.708 -40.099 -35.854 1.00 90.88 501 PHE A N 1
ATOM 4055 C CA . PHE A 1 501 ? 29.135 -39.418 -34.694 1.00 90.88 501 PHE A CA 1
ATOM 4056 C C . PHE A 1 501 ? 29.936 -39.732 -33.420 1.00 90.88 501 PHE A C 1
ATOM 4058 O O . PHE A 1 501 ? 30.441 -40.839 -33.257 1.00 90.88 501 PHE A O 1
ATOM 4065 N N . SER A 1 502 ? 30.034 -38.764 -32.505 1.00 87.75 502 SER A N 1
ATOM 4066 C CA . SER A 1 502 ? 30.633 -38.971 -31.180 1.00 87.75 502 SER A CA 1
ATOM 4067 C C . SER A 1 502 ? 29.634 -39.588 -30.198 1.00 87.75 502 SER A C 1
ATOM 4069 O O . SER A 1 502 ? 28.422 -39.510 -30.405 1.00 87.75 502 SER A O 1
ATOM 4071 N N . ASP A 1 503 ? 30.120 -40.142 -29.087 1.00 83.88 503 ASP A N 1
ATOM 4072 C CA . ASP A 1 503 ? 29.290 -40.877 -28.121 1.00 83.88 503 ASP A CA 1
ATOM 4073 C C . ASP A 1 503 ? 28.170 -40.030 -27.496 1.00 83.88 503 ASP A C 1
ATOM 4075 O O . ASP A 1 503 ? 27.089 -40.537 -27.221 1.00 83.88 503 ASP A O 1
ATOM 4079 N N . ASN A 1 504 ? 28.370 -38.715 -27.362 1.00 82.62 504 ASN A N 1
ATOM 4080 C CA . ASN A 1 504 ? 27.327 -37.770 -26.937 1.00 82.62 504 ASN A CA 1
ATOM 4081 C C . ASN A 1 504 ? 26.193 -37.663 -27.980 1.00 82.62 504 ASN A C 1
ATOM 4083 O O . ASN A 1 504 ? 25.014 -37.642 -27.631 1.00 82.62 504 ASN A O 1
ATOM 4087 N N . VAL A 1 505 ? 26.528 -37.660 -29.276 1.00 88.12 505 VAL A N 1
ATOM 4088 C CA . VAL A 1 505 ? 25.528 -37.695 -30.357 1.00 88.12 505 VAL A CA 1
ATOM 4089 C C . VAL A 1 505 ? 24.847 -39.067 -30.405 1.00 88.12 505 VAL A C 1
ATOM 4091 O O . VAL A 1 505 ? 23.624 -39.120 -30.517 1.00 88.12 505 VAL A O 1
ATOM 4094 N N . LYS A 1 506 ? 25.603 -40.164 -30.238 1.00 90.75 506 LYS A N 1
ATOM 4095 C CA . LYS A 1 506 ? 25.057 -41.528 -30.129 1.00 90.75 506 LYS A CA 1
ATOM 4096 C C . LYS A 1 506 ? 24.057 -41.646 -28.978 1.00 90.75 506 LYS A C 1
ATOM 4098 O O . LYS A 1 506 ? 22.944 -42.088 -29.215 1.00 90.75 506 LYS A O 1
ATOM 4103 N N . ALA A 1 507 ? 24.409 -41.208 -27.769 1.00 87.69 507 ALA A N 1
ATOM 4104 C CA . ALA A 1 507 ? 23.532 -41.276 -26.599 1.00 87.69 507 ALA A CA 1
ATOM 4105 C C . ALA A 1 507 ? 22.227 -40.486 -26.803 1.00 87.69 507 ALA A C 1
ATOM 4107 O O . ALA A 1 507 ? 21.148 -40.977 -26.488 1.00 87.69 507 ALA A O 1
ATOM 4108 N N . LYS A 1 508 ? 22.301 -39.293 -27.409 1.00 89.62 508 LYS A N 1
ATOM 4109 C CA . LYS A 1 508 ? 21.108 -38.498 -27.749 1.00 89.62 508 LYS A CA 1
ATOM 4110 C C . LYS A 1 508 ? 20.246 -39.116 -28.851 1.00 89.62 508 LYS A C 1
ATOM 4112 O O . LYS A 1 508 ? 19.040 -38.900 -28.854 1.00 89.62 508 LYS A O 1
ATOM 4117 N N . LEU A 1 509 ? 20.848 -39.837 -29.798 1.00 89.69 509 LEU A N 1
ATOM 4118 C CA . LEU A 1 509 ? 20.107 -40.607 -30.799 1.00 89.69 509 LEU A CA 1
ATOM 4119 C C . LEU A 1 509 ? 19.504 -41.884 -30.204 1.00 89.69 509 LEU A C 1
ATOM 4121 O O . LEU A 1 509 ? 18.412 -42.253 -30.610 1.00 89.69 509 LEU A O 1
ATOM 4125 N N . GLN A 1 510 ? 20.173 -42.519 -29.238 1.00 91.75 510 GLN A N 1
ATOM 4126 C CA . GLN A 1 510 ? 19.660 -43.695 -28.533 1.00 91.75 510 GLN A CA 1
ATOM 4127 C C . GLN A 1 510 ? 18.393 -43.324 -27.762 1.00 91.75 510 GLN A C 1
ATOM 4129 O O . GLN A 1 510 ? 17.356 -43.897 -28.043 1.00 91.75 510 GLN A O 1
ATOM 4134 N N . ILE A 1 511 ? 18.419 -42.254 -26.955 1.00 89.88 511 ILE A N 1
ATOM 4135 C CA . ILE A 1 511 ? 17.221 -41.736 -26.263 1.00 89.88 511 ILE A CA 1
ATOM 4136 C C . ILE A 1 511 ? 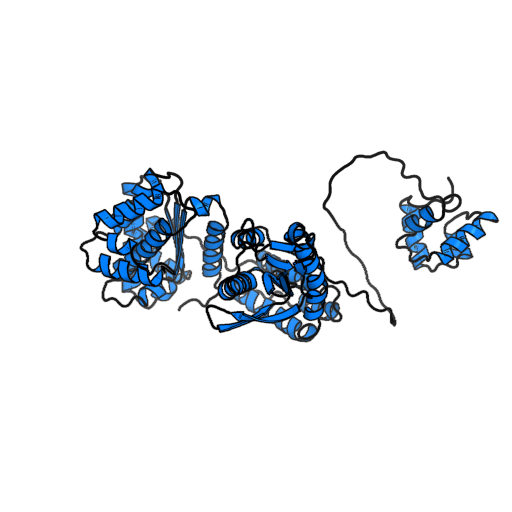16.060 -41.478 -27.244 1.00 89.88 511 ILE A C 1
ATOM 4138 O O . ILE A 1 511 ? 14.913 -41.765 -26.934 1.00 89.88 511 ILE A O 1
ATOM 4142 N N . LYS A 1 512 ? 16.343 -40.975 -28.452 1.00 90.50 512 LYS A N 1
ATOM 4143 C CA . LYS A 1 512 ? 15.320 -40.737 -29.487 1.00 90.50 512 LYS A CA 1
ATOM 4144 C C . LYS A 1 512 ? 14.808 -42.013 -30.163 1.00 90.50 512 LYS A C 1
ATOM 4146 O O . LYS A 1 512 ? 13.687 -42.011 -30.656 1.00 90.50 512 LYS A O 1
ATOM 4151 N N . LEU A 1 513 ? 15.612 -43.071 -30.213 1.00 90.12 513 LEU A N 1
ATOM 4152 C CA . LEU A 1 513 ? 15.201 -44.397 -30.676 1.00 90.12 513 LEU A CA 1
ATOM 4153 C C . LEU A 1 513 ? 14.361 -45.100 -29.596 1.00 90.12 513 LEU A C 1
ATOM 4155 O O . LEU A 1 513 ? 13.310 -45.647 -29.906 1.00 90.12 513 LEU A O 1
ATOM 4159 N N . ASP A 1 514 ? 14.783 -45.001 -28.333 1.00 87.38 514 ASP A N 1
ATOM 4160 C CA . ASP A 1 514 ? 14.098 -45.553 -27.158 1.00 87.38 514 ASP A CA 1
ATOM 4161 C C . ASP A 1 514 ? 12.736 -44.868 -26.906 1.00 87.38 514 ASP A C 1
ATOM 4163 O O . ASP A 1 514 ? 11.796 -45.508 -26.445 1.00 87.38 514 ASP A O 1
ATOM 4167 N N . ASN A 1 515 ? 12.616 -43.577 -27.246 1.00 86.38 515 ASN A N 1
ATOM 4168 C CA . ASN A 1 515 ? 11.374 -42.791 -27.214 1.00 86.38 515 ASN A CA 1
ATOM 4169 C C . ASN A 1 515 ? 10.473 -42.975 -28.462 1.00 86.38 515 ASN A C 1
ATOM 4171 O O . ASN A 1 515 ? 9.499 -42.236 -28.609 1.00 86.38 515 ASN A O 1
ATOM 4175 N N . GLU A 1 516 ? 10.822 -43.857 -29.407 1.00 86.75 516 GLU A N 1
ATOM 4176 C CA . GLU A 1 516 ? 10.128 -44.030 -30.702 1.00 86.75 516 GLU A CA 1
ATOM 4177 C C . GLU A 1 516 ? 10.058 -42.752 -31.582 1.00 86.75 516 GLU A C 1
ATOM 4179 O O . GLU A 1 516 ? 9.265 -42.653 -32.518 1.00 86.75 516 GLU A O 1
ATOM 4184 N N . GLU A 1 517 ? 10.919 -41.752 -31.349 1.00 87.25 517 GLU A N 1
ATOM 4185 C CA . GLU A 1 517 ? 10.985 -40.533 -32.175 1.00 87.25 517 GLU A CA 1
ATOM 4186 C C . GLU A 1 517 ? 11.635 -40.795 -33.549 1.00 87.25 517 GLU A C 1
ATOM 4188 O O . GLU A 1 517 ? 11.361 -40.083 -34.522 1.00 87.25 517 GLU A O 1
ATOM 4193 N N . ILE A 1 518 ? 12.502 -41.811 -33.640 1.00 91.62 518 ILE A N 1
ATOM 4194 C CA . ILE A 1 518 ? 13.180 -42.270 -34.864 1.00 91.62 518 ILE A CA 1
ATOM 4195 C C . ILE A 1 518 ? 13.159 -43.799 -34.963 1.00 91.62 518 ILE A C 1
ATOM 4197 O O . ILE A 1 518 ? 13.181 -44.481 -33.945 1.00 91.62 518 ILE A O 1
ATOM 4201 N N . SER A 1 519 ? 13.190 -44.338 -36.182 1.00 91.12 519 SER A N 1
ATOM 4202 C CA . SER A 1 519 ? 13.290 -45.784 -36.441 1.00 91.12 519 SER A CA 1
ATOM 4203 C C . SER A 1 519 ? 14.270 -46.097 -37.580 1.00 91.12 519 SER A C 1
ATOM 4205 O O . SER A 1 519 ? 14.739 -45.195 -38.279 1.00 91.12 519 SER A O 1
ATOM 4207 N N . PHE A 1 520 ? 14.601 -47.377 -37.766 1.00 87.75 520 PHE A N 1
ATOM 4208 C CA . PHE A 1 520 ? 15.428 -47.858 -38.887 1.00 87.75 520 PHE A CA 1
ATOM 4209 C C . PHE A 1 520 ? 14.671 -48.813 -39.824 1.00 87.75 520 PHE A C 1
ATOM 4211 O O . PHE A 1 520 ? 14.973 -48.855 -41.019 1.00 87.75 520 PHE A O 1
ATOM 4218 N N . SER A 1 521 ? 13.661 -49.522 -39.312 1.00 76.62 521 SER A N 1
ATOM 4219 C CA . SER A 1 521 ? 12.588 -50.115 -40.111 1.00 76.62 521 SER A CA 1
ATOM 4220 C C . SER A 1 521 ? 11.407 -49.144 -40.234 1.00 76.62 521 SER A C 1
ATOM 4222 O O . SER A 1 521 ? 11.310 -48.173 -39.473 1.00 76.62 521 SER A O 1
ATOM 4224 N N . ASP A 1 522 ? 10.523 -49.422 -41.192 1.00 57.06 522 ASP A N 1
ATOM 4225 C CA . ASP A 1 522 ? 9.114 -49.017 -41.093 1.00 57.06 522 ASP A CA 1
ATOM 4226 C C . ASP A 1 522 ? 8.372 -49.893 -40.052 1.00 57.06 522 ASP A C 1
ATOM 4228 O O . ASP A 1 522 ? 8.974 -50.908 -39.608 1.00 57.06 522 ASP A O 1
#

Radius of gyration: 32.52 Å; chains: 1; bounding box: 65×79×85 Å

Sequence (522 aa):
MAAFLGSGKTSLLTYLHELTTTQSNYEKHSVVIQFPLSHLRTVGSSHNFSIKLYCYILGDTFWQLIHNQNLLPDVKEVAKNILEEFDAGSLLNTGTREEIKLNPFRSKFSKFFATSEVNFVELFFDVISQVTKVDPRFTFVYLTDELDSLEKFQQEIEETRVIFRALIKQAAQKFRRSIPLLIYLVGTSDNVSSLIEGDSVLKSLVKKSTINLSLGSDKEFMMIKQEIDERIKGAYKGYKNFNNAWQEIQNIPLRPAKNFREFCQYYSGKVLEIHERYFAEAEEQKFEGDARELVKAECQKRWGKYLQQRVYTLSTVETTKVIQGKKTGQKHALDCYVELLDNNRVIARTFGEAKNYKLIIEHLDDFSRWLDDLGFNPYPSENTPPDLAFMIAPSCPERLKRKLELQNIEFIQVDKVIDKKSSKLPNSTSSTIEKIIETKSTSSSHSTSSTAVNINTANEAKLIIAFRGTSIKNKTIQKLLNNRKSNPYKDLNNLVSDLKFSDNVKAKLQIKLDNEEISFSD

Secondary structure (DSSP, 8-state):
----SS-HHHHHHHHHHHHHHTSHHHHHSEEEEEEETHHHHHS--SS-HHHHHHHHHHHHHHHHHHH-TTS-HHHHHHHHHHHHHTTGGGGGG-S-TT---HHHHHHHHHHHHTTS---HHHHHHHHHHHHHHH-TT-EEEEEEE-GGGGGG-HHHHHHHHHHHHHHHHHHHHHHTT--SEEEEE---HHHHHHHHHT-HHHHHHHTTT--PPP---HHHHHHHHHHHHHHHHHHTTTSTTHHHHHHHHHTS-----SSHHHHHHHHHHHHHHHHHHHHTTTSHHHHHHHHHHHHHHHHHHHSHHHHTSTTEEEPP-BSSEEEE-TTT--EEEESEEEEEEETTEEEEEEEEEE-SSTTHHHHHHHHHHHHHHTT------SSSPPPEEEEEES---HHHHHHHHHTTPEEEE---------------------------------------EETTT--HHHHHHHTTTS---HHHHHHHHHHTTTS---SHHHHHHHHT--HHHHHHHHHHHHTTSEES--